Protein AF-A0A7J6L7T5-F1 (afdb_monomer)

Foldseek 3Di:
DKEKEKEWQQVLCVVCVPVVQVLLLVLQCVLQVHDSVPYHYHYHYDPFDAAPRHTDGAMEMEMEEADDAPDPSSLCSVQVSCCVRRVDHPSRYHYHYDHDDQQRDDDPPDGSVVVVVVVVVVVVVVVPDDPVVVVVVVVCVPPCVVVVVVVVVVCVVCVVVVVVVVVVVCVVVVVVVVLVVVPPPDDDRPPCDPVNVVLLVVLLVVLLVCVLVDCLLVLLVVLLCVVPVCLQVPDLVVVLVPDDDDCRVVVNLVSLLVNLLSLLLSLLLLLLLVVLLSLLSLLLSLQLVLVLVVLVVVVVVVVVPDPDDDDDDPDRDDSVRSVVVSVVQNVQLSCLSSDPVLSVLLSVLLSVLSVVQPDRLQDWAALVRQLVSSLSSSVSSLCSSCPPDDPDAQLPSRGPDDDPPDPCVVSSVSSSCVCSDVLVVVLSSVLSSQVSVVLSVQLCVVVVRPDRPGIDRNSVSSVVSNCCSVVASSDSDPPRPSSVSSSPPPSSVVVSVCSNPVDPPVCVVVVVPPPDDPCPPVVVVVVVVVVVVVVVVVVVD

Solvent-accessible surface area (backbone atoms only — not comparable to full-atom values): 30610 Å² total; per-residue (Å²): 81,41,36,36,41,38,39,28,55,40,61,72,45,70,74,39,49,66,61,45,36,51,51,52,41,52,43,51,20,61,50,66,74,42,68,57,94,51,48,47,63,45,79,40,86,38,96,73,38,71,56,98,86,40,85,47,70,24,39,39,36,40,37,39,18,45,66,78,69,83,41,68,62,43,51,52,41,52,49,50,48,38,33,74,79,59,67,42,54,67,92,37,47,46,79,47,62,43,71,41,59,44,65,82,42,69,61,96,92,42,39,54,53,66,63,63,65,68,58,60,66,59,54,58,66,68,72,66,66,57,72,68,60,57,59,52,57,71,71,53,71,82,68,52,76,77,55,56,72,64,50,58,57,52,53,68,70,40,53,73,57,59,57,53,53,54,49,54,52,40,50,57,49,41,54,52,40,52,67,55,61,71,52,85,68,85,76,78,78,87,68,78,44,72,66,54,56,54,48,51,54,52,52,61,58,46,53,60,51,49,60,63,70,48,59,55,53,57,48,45,54,51,50,58,41,70,78,36,43,60,51,64,73,44,50,49,53,50,52,64,72,67,62,71,70,91,64,34,69,61,55,50,52,50,53,47,42,50,47,45,33,52,44,52,15,56,48,41,32,53,52,53,50,50,52,50,51,56,53,50,49,46,50,49,50,22,47,50,49,36,52,50,52,51,57,58,49,50,54,53,54,52,67,70,72,55,96,68,80,94,78,86,77,98,77,80,81,50,74,65,54,56,48,52,50,49,53,50,51,55,48,47,29,44,52,36,45,56,26,73,66,40,45,49,54,46,36,50,27,18,42,51,22,29,69,75,61,60,74,60,41,78,41,69,32,30,47,66,48,50,34,53,48,51,45,50,30,45,53,45,16,52,46,62,67,61,45,93,83,56,98,67,58,63,27,70,52,46,46,60,87,78,66,93,86,54,88,56,55,64,62,52,50,53,47,34,56,49,54,62,28,71,67,42,51,53,51,51,51,53,51,48,51,56,49,38,54,53,49,36,50,55,44,23,60,76,66,72,43,90,46,73,86,50,66,45,44,49,56,69,47,44,68,47,51,56,46,42,43,63,74,41,66,61,42,88,50,95,82,20,62,59,63,51,53,57,72,68,35,63,70,57,53,52,51,33,50,51,52,40,61,69,70,62,78,73,52,62,74,60,68,79,50,84,84,57,78,83,55,73,62,57,52,54,51,48,54,56,51,55,54,56,51,53,55,61,56,62,75,76,112

Radius of gyration: 30.69 Å; Cα contacts (8 Å, |Δi|>4): 517; chains: 1; bounding box: 72×67×93 Å

pLDDT: mean 70.24, std 22.68, range [25.11, 96.38]

Sequence (541 aa):
MPFVALTTNVQSILADPNKAASVMTDTVAEALGKPKKYLTVQIVPATGFVVGGEVASGVSVEIYSIGGGLKGPVVEAVYGALQKEYGVQAEHAVVRFQNLDPSEYAMNGKTFGAYSSQLTGYWESVRGMPRRAWDWSRRNKRWIIGGVAAGAVAVYWLRPYYQQFRELQSIVSEANRIMEEGEEGKGGEPKVSKRQKEHHARVMAMANNLILAGDSIDRLSVWLRQAYEDDIDTSIPRKLKALKGPEMAREKQRLFAELQKLCFSRMVTALIVLHMLLLTQRVVLSAGTARQYRCGEWRKRKGQSEGSSAEESSTERTSSELNAELAAYLKDVSDHLTSPLVLCLVDNASRESCGQRLPSPTSRETASGIESTIQTVVETALQGLFVTGSETPRSAMVVPPLEEGASEHNLAAETMDLVDSPHFDALLRESMRRACEKLSKHLCEGLSLDDDTKTVALAKTIPHVNKAIESSVLVKSESNAYLIQFNELDCIREFSDMIYYRSEEADNSRVSSEEGEPAGLEAIMQALAEAAEEERSSAKA

Nearest PDB structures (foldseek):
  8ur2-assembly1_A  TM=8.414E-01  e=2.641E-05  Trichomonas vaginalis G3
  8ur4-assembly1_A  TM=8.335E-01  e=4.281E-05  Trichomonas vaginalis G3
  8ur2-assembly2_E  TM=8.081E-01  e=2.080E-04  Trichomonas vaginalis G3
  8ur2-assembly1_C  TM=8.059E-01  e=2.373E-04  Trichomonas vaginalis G3
  8ur2-assembly1_B  TM=8.032E-01  e=3.523E-04  Trichomonas vaginalis G3

Structure (mmCIF, N/CA/C/O backbone):
data_AF-A0A7J6L7T5-F1
#
_entry.id   AF-A0A7J6L7T5-F1
#
loop_
_atom_site.group_PDB
_atom_site.id
_atom_site.type_symbol
_atom_site.label_atom_id
_atom_site.label_alt_id
_atom_site.label_comp_id
_atom_site.label_asym_id
_atom_site.label_entity_id
_atom_site.label_seq_id
_atom_site.pdbx_PDB_ins_code
_atom_site.Cartn_x
_atom_site.Cartn_y
_atom_site.Cartn_z
_atom_site.occupancy
_atom_site.B_iso_or_equiv
_atom_site.auth_seq_id
_atom_site.auth_comp_id
_atom_site.auth_asym_id
_atom_site.auth_atom_id
_atom_site.pdbx_PDB_model_num
ATOM 1 N N . MET A 1 1 ? 5.013 -25.248 -10.328 1.00 72.81 1 MET A N 1
ATOM 2 C CA . MET A 1 1 ? 4.303 -26.529 -10.519 1.00 72.81 1 MET A CA 1
ATOM 3 C C . MET A 1 1 ? 3.428 -26.387 -11.741 1.00 72.81 1 MET A C 1
ATOM 5 O O . MET A 1 1 ? 2.647 -25.443 -11.722 1.00 72.81 1 MET A O 1
ATOM 9 N N . PRO A 1 2 ? 3.614 -27.193 -12.794 1.00 84.25 2 PRO A N 1
ATOM 10 C CA . PRO A 1 2 ? 2.880 -27.010 -14.040 1.00 84.25 2 PRO A CA 1
ATOM 11 C C . PRO A 1 2 ? 1.574 -27.813 -14.085 1.00 84.25 2 PRO A C 1
ATOM 13 O O . PRO A 1 2 ? 1.546 -28.992 -13.745 1.00 84.25 2 PRO A O 1
ATOM 16 N N . PHE A 1 3 ? 0.505 -27.190 -14.551 1.00 91.88 3 PHE A N 1
ATOM 17 C CA . PHE A 1 3 ? -0.679 -27.855 -15.066 1.00 91.88 3 PHE A CA 1
ATOM 18 C C . PHE A 1 3 ? -0.742 -27.644 -16.569 1.00 91.88 3 PHE A C 1
ATOM 20 O O . PHE A 1 3 ? -0.529 -26.536 -17.049 1.00 91.88 3 PHE A O 1
ATOM 27 N N . VAL A 1 4 ? -0.979 -28.720 -17.305 1.00 94.62 4 VAL A N 1
ATOM 28 C CA . VAL A 1 4 ? -1.010 -28.716 -18.764 1.00 94.62 4 VAL A CA 1
ATOM 29 C C . VAL A 1 4 ? -2.379 -29.204 -19.199 1.00 94.62 4 VAL A C 1
ATOM 31 O O . VAL A 1 4 ? -2.722 -30.356 -18.947 1.00 94.62 4 VAL A O 1
ATOM 34 N N . ALA A 1 5 ? -3.148 -28.350 -19.861 1.00 96.38 5 ALA A N 1
ATOM 35 C CA . ALA A 1 5 ? -4.374 -28.739 -20.537 1.00 96.38 5 ALA A CA 1
ATOM 36 C C . ALA A 1 5 ? -4.089 -28.885 -22.034 1.00 96.38 5 ALA A C 1
ATOM 38 O O . ALA A 1 5 ? -3.689 -27.929 -22.690 1.00 96.38 5 ALA A O 1
ATOM 39 N N . LEU A 1 6 ? -4.276 -30.086 -22.575 1.00 96.06 6 LEU A N 1
ATOM 40 C CA . LEU A 1 6 ? -4.127 -30.383 -23.995 1.00 96.06 6 LEU A CA 1
ATOM 41 C C . LEU A 1 6 ? -5.510 -30.640 -24.585 1.00 96.06 6 LEU A C 1
ATOM 43 O O . LEU A 1 6 ? -6.092 -31.700 -24.370 1.00 96.06 6 LEU A O 1
ATOM 47 N N . THR A 1 7 ? -6.024 -29.677 -25.341 1.00 96.31 7 THR A N 1
ATOM 48 C CA . THR A 1 7 ? -7.304 -29.766 -26.048 1.00 96.31 7 THR A CA 1
ATOM 49 C C . THR A 1 7 ? -7.072 -30.174 -27.500 1.00 96.31 7 THR A C 1
ATOM 51 O O . THR A 1 7 ? -6.319 -29.505 -28.203 1.00 96.31 7 THR A O 1
ATOM 54 N N . THR A 1 8 ? -7.681 -31.261 -27.984 1.00 95.88 8 THR A N 1
ATOM 55 C CA . THR A 1 8 ? -7.403 -31.766 -29.343 1.00 95.88 8 THR A CA 1
ATOM 56 C C . THR A 1 8 ? -8.528 -32.596 -29.964 1.00 95.88 8 THR A C 1
ATOM 58 O O . THR A 1 8 ? -9.292 -33.253 -29.260 1.00 95.88 8 THR A O 1
ATOM 61 N N . ASN A 1 9 ? -8.597 -32.611 -31.299 1.00 94.19 9 ASN A N 1
ATOM 62 C CA . ASN A 1 9 ? -9.383 -33.557 -32.104 1.00 94.19 9 ASN A CA 1
ATOM 63 C C . ASN A 1 9 ? -8.512 -34.614 -32.832 1.00 94.19 9 ASN A C 1
ATOM 65 O O . ASN A 1 9 ? -9.029 -35.401 -33.632 1.00 94.19 9 ASN A O 1
ATOM 69 N N . VAL A 1 10 ? -7.201 -34.653 -32.560 1.00 94.75 10 VAL A N 1
ATOM 70 C CA . VAL A 1 10 ? -6.235 -35.568 -33.186 1.00 94.75 10 VAL A CA 1
ATOM 71 C C . VAL A 1 10 ? -6.413 -36.986 -32.639 1.00 94.75 10 VAL A C 1
ATOM 73 O O . VAL A 1 10 ? -6.197 -37.257 -31.458 1.00 94.75 10 VAL A O 1
ATOM 76 N N . GLN A 1 11 ? -6.766 -37.925 -33.519 1.00 92.88 11 GLN A N 1
ATOM 77 C CA . GLN A 1 11 ? -7.136 -39.289 -33.120 1.00 92.88 11 GLN A CA 1
ATOM 78 C C . GLN A 1 11 ? -5.987 -40.087 -32.493 1.00 92.88 11 GLN A C 1
ATOM 80 O O . GLN A 1 11 ? -6.2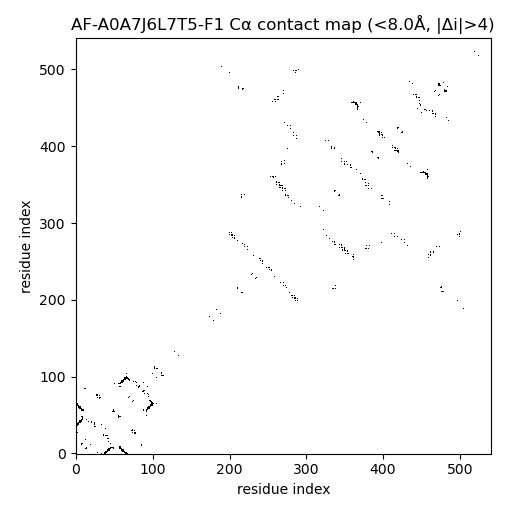35 -40.892 -31.604 1.00 92.88 11 GLN A O 1
ATOM 85 N N . SER A 1 12 ? -4.732 -39.853 -32.892 1.00 92.06 12 SER A N 1
ATOM 86 C CA . SER A 1 12 ? -3.571 -40.536 -32.297 1.00 92.06 12 SER A CA 1
ATOM 87 C C . SER A 1 12 ? -3.364 -40.180 -30.818 1.00 92.06 12 SER A C 1
ATOM 89 O O . SER A 1 12 ? -2.919 -41.028 -30.051 1.00 92.06 12 SER A O 1
ATOM 91 N N . ILE A 1 13 ? -3.739 -38.963 -30.405 1.00 93.00 13 ILE A N 1
ATOM 92 C CA . ILE A 1 13 ? -3.712 -38.518 -29.003 1.00 93.00 13 ILE A CA 1
ATOM 93 C C . ILE A 1 13 ? -4.925 -39.066 -28.242 1.00 93.00 13 ILE A C 1
ATOM 95 O O . ILE A 1 13 ? -4.795 -39.534 -27.113 1.00 93.00 13 ILE A O 1
ATOM 99 N N . LEU A 1 14 ? -6.109 -39.038 -28.863 1.00 93.31 14 LEU A N 1
ATOM 100 C CA . LEU A 1 14 ? -7.355 -39.497 -28.237 1.00 93.31 14 LEU A CA 1
ATOM 101 C C . LEU A 1 14 ? -7.449 -41.024 -28.108 1.00 93.31 14 LEU A C 1
ATOM 103 O O . LEU A 1 14 ? -8.168 -41.513 -27.238 1.00 93.31 14 LEU A O 1
ATOM 107 N N . ALA A 1 15 ? -6.722 -41.773 -28.940 1.00 93.81 15 ALA A N 1
ATOM 108 C CA . ALA A 1 15 ? -6.653 -43.230 -28.872 1.00 93.81 15 ALA A CA 1
ATOM 109 C C . ALA A 1 15 ? -5.902 -43.733 -27.627 1.00 93.81 15 ALA A C 1
ATOM 111 O O . ALA A 1 15 ? -6.253 -44.785 -27.096 1.00 93.81 15 ALA A O 1
ATOM 112 N N . ASP A 1 16 ? -4.903 -42.983 -27.145 1.00 93.75 16 ASP A N 1
ATOM 113 C CA . ASP A 1 16 ? -4.197 -43.276 -25.892 1.00 93.75 16 ASP A CA 1
ATOM 114 C C . ASP A 1 16 ? -3.881 -41.990 -25.098 1.00 93.75 16 ASP A C 1
ATOM 116 O O . ASP A 1 16 ? -2.745 -41.495 -25.088 1.00 93.75 16 ASP A O 1
ATOM 120 N N . PRO A 1 17 ? -4.885 -41.444 -24.383 1.00 91.44 17 PRO A N 1
ATOM 121 C CA . PRO A 1 17 ? -4.720 -40.219 -23.605 1.00 91.44 17 PRO A CA 1
ATOM 122 C C . PRO A 1 17 ? -3.702 -40.360 -22.466 1.00 91.44 17 PRO A C 1
ATOM 124 O O . PRO A 1 17 ? -3.110 -39.368 -22.045 1.00 91.44 17 PRO A O 1
ATOM 127 N N . ASN A 1 18 ? -3.469 -41.580 -21.967 1.00 92.75 18 ASN A N 1
ATOM 128 C CA . ASN A 1 18 ? -2.516 -41.828 -20.885 1.00 92.75 18 ASN A CA 1
ATOM 129 C C . ASN A 1 18 ? -1.075 -41.739 -21.390 1.00 92.75 18 ASN A C 1
ATOM 131 O O . ASN A 1 18 ? -0.233 -41.120 -20.732 1.00 92.75 18 ASN A O 1
ATOM 135 N N . LYS A 1 19 ? -0.794 -42.290 -22.579 1.00 93.19 19 LYS A N 1
ATOM 136 C CA . LYS A 1 19 ? 0.495 -42.082 -23.248 1.00 93.19 19 LYS A CA 1
ATOM 137 C C . LYS A 1 19 ? 0.719 -40.595 -23.529 1.00 93.19 19 LYS A C 1
ATOM 139 O O . LYS A 1 19 ? 1.794 -40.083 -23.220 1.00 93.19 19 LYS A O 1
ATOM 144 N N . ALA A 1 20 ? -0.296 -39.886 -24.023 1.00 91.31 20 ALA A N 1
ATOM 145 C CA . ALA A 1 20 ? -0.223 -38.442 -24.259 1.00 91.31 20 ALA A CA 1
ATOM 146 C C . ALA A 1 20 ? 0.065 -37.637 -22.991 1.00 91.31 20 ALA A C 1
ATOM 148 O O . ALA A 1 20 ? 0.968 -36.798 -22.989 1.00 91.31 20 ALA A O 1
ATOM 149 N N . ALA A 1 21 ? -0.627 -37.940 -21.893 1.00 92.69 21 ALA A N 1
ATOM 150 C CA . ALA A 1 21 ? -0.373 -37.313 -20.604 1.00 92.69 21 ALA A CA 1
ATOM 151 C C . ALA A 1 21 ? 1.054 -37.592 -20.100 1.00 92.69 21 ALA A C 1
ATOM 153 O O . ALA A 1 21 ? 1.718 -36.678 -19.609 1.00 92.69 21 ALA A O 1
ATOM 154 N N . SER A 1 22 ? 1.559 -38.821 -20.266 1.00 94.62 22 SER A N 1
ATOM 155 C CA . SER A 1 22 ? 2.923 -39.195 -19.868 1.00 94.62 22 SER A CA 1
ATOM 156 C C . SER A 1 22 ? 3.989 -38.477 -20.696 1.00 94.62 22 SER A C 1
ATOM 158 O O . SER A 1 22 ? 4.950 -37.963 -20.130 1.00 94.62 22 SER A O 1
ATOM 160 N N . VAL A 1 23 ? 3.815 -38.408 -22.019 1.00 93.44 23 VAL A N 1
ATOM 161 C CA . VAL A 1 23 ? 4.731 -37.685 -22.914 1.00 93.44 23 VAL A CA 1
ATOM 162 C C . VAL A 1 23 ? 4.762 -36.206 -22.543 1.00 93.44 23 VAL A C 1
ATOM 164 O O . VAL A 1 23 ? 5.835 -35.663 -22.313 1.00 93.44 23 VAL A O 1
ATOM 167 N N . MET A 1 24 ? 3.600 -35.566 -22.384 1.00 93.44 24 MET A N 1
ATOM 168 C CA . MET A 1 24 ? 3.535 -34.149 -22.008 1.00 93.44 24 MET A CA 1
ATOM 169 C C . MET A 1 24 ? 4.103 -33.883 -20.613 1.00 93.44 24 MET A C 1
ATOM 171 O O . MET A 1 24 ? 4.742 -32.856 -20.399 1.00 93.44 24 MET A O 1
ATOM 175 N N . THR A 1 25 ? 3.924 -34.815 -19.673 1.00 94.00 25 THR A N 1
ATOM 176 C CA . THR A 1 25 ? 4.553 -34.728 -18.349 1.00 94.00 25 THR A CA 1
ATOM 177 C C . THR A 1 25 ? 6.067 -34.706 -18.469 1.00 94.00 25 THR A C 1
ATOM 179 O O . THR A 1 25 ? 6.709 -33.861 -17.854 1.00 94.00 25 THR A O 1
ATOM 182 N N . ASP A 1 26 ? 6.638 -35.601 -19.269 1.00 92.75 26 ASP A N 1
ATOM 183 C CA . ASP A 1 26 ? 8.083 -35.710 -19.434 1.00 92.75 26 ASP A CA 1
ATOM 184 C C . ASP A 1 26 ? 8.654 -34.486 -20.148 1.00 92.75 26 ASP A C 1
ATOM 186 O O . ASP A 1 26 ? 9.559 -33.837 -19.622 1.00 92.75 26 ASP A O 1
ATOM 190 N N . THR A 1 27 ? 8.049 -34.117 -21.276 1.00 91.88 27 THR A N 1
ATOM 191 C CA . THR A 1 27 ? 8.443 -32.971 -22.096 1.00 91.88 27 THR A CA 1
ATOM 192 C C . THR A 1 27 ? 8.392 -31.661 -21.312 1.00 91.88 27 THR A C 1
ATOM 194 O O . THR A 1 27 ? 9.358 -30.902 -21.307 1.00 91.88 27 THR A O 1
ATOM 197 N N . VAL A 1 28 ? 7.287 -31.383 -20.612 1.00 90.25 28 VAL A N 1
ATOM 198 C CA . VAL A 1 28 ? 7.115 -30.109 -19.896 1.00 90.25 28 VAL A CA 1
ATOM 199 C C . VAL A 1 28 ? 7.916 -30.085 -18.590 1.00 90.25 28 VAL A C 1
ATOM 201 O O . VAL A 1 28 ? 8.401 -29.025 -18.195 1.00 90.25 28 VAL A O 1
ATOM 204 N N . ALA A 1 29 ? 8.101 -31.228 -17.919 1.00 88.06 29 ALA A N 1
ATOM 205 C CA . ALA A 1 29 ? 8.949 -31.316 -16.729 1.00 88.06 29 ALA A CA 1
ATOM 206 C C . ALA A 1 29 ? 10.414 -31.023 -17.060 1.00 88.06 29 ALA A C 1
ATOM 208 O O . ALA A 1 29 ? 11.049 -30.240 -16.353 1.00 88.06 29 ALA A O 1
ATOM 209 N N . GLU A 1 30 ? 10.927 -31.626 -18.133 1.00 87.81 30 GLU A N 1
ATOM 210 C CA . GLU A 1 30 ? 12.292 -31.410 -18.608 1.00 87.81 30 GLU A CA 1
ATOM 211 C C . GLU A 1 30 ? 12.488 -29.962 -19.066 1.00 87.81 30 GLU A C 1
ATOM 213 O O . GLU A 1 30 ? 13.377 -29.278 -18.562 1.00 87.81 30 GLU A O 1
ATOM 218 N N . ALA A 1 31 ? 11.588 -29.448 -19.910 1.00 85.81 31 ALA A N 1
ATOM 219 C CA . ALA A 1 31 ? 11.703 -28.095 -20.447 1.00 85.81 31 ALA A CA 1
ATOM 220 C C . ALA A 1 31 ? 11.566 -26.986 -19.387 1.00 85.81 31 ALA A C 1
ATOM 222 O O . ALA A 1 31 ? 12.151 -25.914 -19.532 1.00 85.81 31 ALA A O 1
ATOM 223 N N . LEU A 1 32 ? 10.801 -27.217 -18.312 1.00 82.56 32 LEU A N 1
ATOM 224 C CA . LEU A 1 32 ? 10.667 -26.266 -17.200 1.00 82.56 32 LEU A CA 1
ATOM 225 C C . LEU A 1 32 ? 11.650 -26.518 -16.049 1.00 82.56 32 LEU A C 1
ATOM 227 O O . LEU A 1 32 ? 11.615 -25.764 -15.073 1.00 82.56 32 LEU A O 1
ATOM 231 N N . GLY A 1 33 ? 12.466 -27.575 -16.114 1.00 81.62 33 GLY A N 1
ATOM 232 C CA . GLY A 1 33 ? 13.365 -27.979 -15.030 1.00 81.62 33 GLY A CA 1
ATOM 233 C C . GLY A 1 33 ? 12.633 -28.341 -13.732 1.00 81.62 33 GLY A C 1
ATOM 234 O O . GLY A 1 33 ? 13.120 -28.048 -12.640 1.00 81.62 33 GLY A O 1
ATOM 235 N N . LYS A 1 34 ? 11.426 -28.920 -13.819 1.00 80.06 34 LYS A N 1
ATOM 236 C CA . LYS A 1 34 ? 10.556 -29.183 -12.657 1.00 80.06 34 LYS A CA 1
ATOM 237 C C . LYS A 1 34 ? 10.356 -30.674 -12.403 1.00 80.06 34 LYS A C 1
ATOM 239 O O . LYS A 1 34 ? 10.189 -31.439 -13.346 1.00 80.06 34 LYS A O 1
ATOM 244 N N . PRO A 1 35 ? 10.277 -31.118 -11.132 1.00 78.25 35 PRO A N 1
ATOM 245 C CA . PRO A 1 35 ? 10.015 -32.521 -10.832 1.00 78.25 35 PRO A CA 1
ATOM 246 C C . PRO A 1 35 ? 8.659 -32.986 -11.382 1.00 78.25 35 PRO A C 1
ATOM 248 O O . PRO A 1 35 ? 7.629 -32.383 -11.074 1.00 78.25 35 PRO A O 1
ATOM 251 N N . LYS A 1 36 ? 8.648 -34.124 -12.092 1.00 83.94 36 LYS A N 1
ATOM 252 C CA . LYS A 1 36 ? 7.443 -34.738 -12.695 1.00 83.94 36 LYS A CA 1
ATOM 253 C C . LYS A 1 36 ? 6.274 -34.904 -11.712 1.00 83.94 36 LYS A C 1
ATOM 255 O O . LYS A 1 36 ? 5.124 -34.727 -12.080 1.00 83.94 36 LYS A O 1
ATOM 260 N N . LYS A 1 37 ? 6.561 -35.169 -10.429 1.00 80.75 37 LYS A N 1
ATOM 261 C CA . LYS A 1 37 ? 5.551 -35.353 -9.362 1.00 80.75 37 LYS A CA 1
ATOM 262 C C . LYS A 1 37 ? 4.658 -34.133 -9.084 1.00 80.75 37 LYS A C 1
ATOM 264 O O . LYS A 1 37 ? 3.675 -34.264 -8.364 1.00 80.75 37 LYS A O 1
ATOM 269 N N . TYR A 1 38 ? 5.036 -32.954 -9.574 1.00 78.12 38 TYR A N 1
ATOM 270 C CA . TYR A 1 38 ? 4.295 -31.701 -9.398 1.00 78.12 38 TYR A CA 1
ATOM 271 C C . TYR A 1 38 ? 3.615 -31.230 -10.683 1.00 78.12 38 TYR A C 1
ATOM 273 O O . TYR A 1 38 ? 3.213 -30.067 -10.770 1.00 78.12 38 TYR A O 1
ATOM 281 N N . LEU A 1 39 ? 3.563 -32.104 -11.686 1.00 87.19 39 LEU A N 1
ATOM 282 C CA . LEU A 1 39 ? 3.012 -31.817 -12.990 1.00 87.19 39 LEU A CA 1
ATOM 283 C C . LEU A 1 39 ? 1.702 -32.577 -13.154 1.00 87.19 39 LEU A C 1
ATOM 285 O O . LEU A 1 39 ? 1.646 -33.786 -12.936 1.00 87.19 39 LEU A O 1
ATOM 289 N N . THR A 1 40 ? 0.654 -31.853 -13.521 1.00 90.00 40 THR A N 1
ATOM 290 C CA . THR A 1 40 ? -0.660 -32.431 -13.796 1.00 90.00 40 THR A CA 1
ATOM 291 C C . THR A 1 40 ? -0.979 -32.194 -15.259 1.00 90.00 40 THR A C 1
ATOM 293 O O . THR A 1 40 ? -0.902 -31.059 -15.720 1.00 90.00 40 THR A O 1
ATOM 296 N N . VAL A 1 41 ? -1.353 -33.243 -15.989 1.00 94.44 41 VAL A N 1
ATOM 297 C CA . VAL A 1 41 ? -1.757 -33.129 -17.393 1.00 94.44 41 VAL A CA 1
ATOM 298 C C . VAL A 1 41 ? -3.210 -33.553 -17.539 1.00 94.44 41 VAL A C 1
ATOM 300 O O . VAL A 1 41 ? -3.609 -34.609 -17.050 1.00 94.44 41 VAL A O 1
ATOM 303 N N . GLN A 1 42 ? -3.992 -32.732 -18.227 1.00 95.69 42 GLN A N 1
ATOM 304 C CA . GLN A 1 42 ? -5.362 -33.014 -18.620 1.00 95.69 42 GLN A CA 1
ATOM 305 C C . GLN A 1 42 ? -5.436 -33.077 -20.147 1.00 95.69 42 GLN A C 1
ATOM 307 O O . GLN A 1 42 ? -5.046 -32.130 -20.821 1.00 95.69 42 GLN A O 1
ATOM 312 N N . ILE A 1 43 ? -5.963 -34.175 -20.691 1.00 95.12 43 ILE A N 1
ATOM 313 C CA . ILE A 1 43 ? -6.271 -34.301 -22.122 1.00 95.12 43 ILE A CA 1
ATOM 314 C C . ILE A 1 43 ? -7.773 -34.064 -22.309 1.00 95.12 43 ILE A C 1
ATOM 316 O O . ILE A 1 43 ? -8.589 -34.741 -21.682 1.00 95.12 43 ILE A O 1
ATOM 320 N N . VAL A 1 44 ? -8.139 -33.100 -23.151 1.00 94.94 44 VAL A N 1
ATOM 321 C CA . VAL A 1 44 ? -9.518 -32.670 -23.406 1.00 94.94 44 VAL A CA 1
ATOM 322 C C . VAL A 1 44 ? -9.869 -32.935 -24.879 1.00 94.94 44 VAL A C 1
ATOM 324 O O . VAL A 1 44 ? -9.227 -32.379 -25.771 1.00 94.94 44 VAL A O 1
ATOM 327 N N . PRO A 1 45 ? -10.875 -33.773 -25.184 1.00 93.81 45 PRO A N 1
ATOM 328 C CA . PRO A 1 45 ? -11.315 -33.982 -26.558 1.00 93.81 45 PRO A CA 1
ATOM 329 C C . PRO A 1 45 ? -12.088 -32.765 -27.082 1.00 93.81 45 PRO A C 1
ATOM 331 O O . PRO A 1 45 ? -12.990 -32.257 -26.417 1.00 93.81 45 PRO A O 1
ATOM 334 N N . ALA A 1 46 ? -11.775 -32.331 -28.300 1.00 90.44 46 ALA A N 1
ATOM 335 C CA . ALA A 1 46 ? -12.492 -31.284 -29.022 1.00 90.44 46 ALA A CA 1
ATOM 336 C C . ALA A 1 46 ? -13.331 -31.886 -30.156 1.00 90.44 46 ALA A C 1
ATOM 338 O O . ALA A 1 46 ? -12.860 -32.738 -30.909 1.00 90.44 46 ALA A O 1
ATOM 339 N N . THR A 1 47 ? -14.572 -31.419 -30.314 1.00 82.69 47 THR A N 1
ATOM 340 C CA . THR A 1 47 ? -15.476 -31.862 -31.393 1.00 82.69 47 THR A CA 1
ATOM 341 C C . THR A 1 47 ? -15.106 -31.283 -32.758 1.00 82.69 47 THR A C 1
ATOM 343 O O . THR A 1 47 ? -15.476 -31.844 -33.783 1.00 82.69 47 THR A O 1
ATOM 346 N N . GLY A 1 48 ? -14.377 -30.168 -32.782 1.00 80.44 48 GLY A N 1
ATOM 347 C CA . GLY A 1 48 ? -13.875 -29.532 -33.992 1.00 80.44 48 GLY A CA 1
ATOM 348 C C . GLY A 1 48 ? -12.751 -28.562 -33.655 1.00 80.44 48 GLY A C 1
ATOM 349 O O . GLY A 1 48 ? -12.752 -27.956 -32.584 1.00 80.44 48 GLY A O 1
ATOM 350 N N . PHE A 1 49 ? -11.790 -28.440 -34.564 1.00 85.12 49 PHE A N 1
ATOM 351 C CA . PHE A 1 49 ? -10.677 -27.505 -34.469 1.00 85.12 49 PHE A CA 1
ATOM 352 C C . PHE A 1 49 ? -10.570 -26.798 -35.820 1.00 85.12 49 PHE A C 1
ATOM 354 O O . PHE A 1 49 ? -10.603 -27.459 -36.857 1.00 85.12 49 PHE A O 1
ATOM 361 N N . VAL A 1 50 ? -10.529 -25.467 -35.818 1.00 82.69 50 VAL A N 1
ATOM 362 C CA . VAL A 1 50 ? -10.536 -24.657 -37.043 1.00 82.69 50 VAL A CA 1
ATOM 363 C C . VAL A 1 50 ? -9.337 -23.723 -37.011 1.00 82.69 50 VAL A C 1
ATOM 365 O O . VAL A 1 50 ? -9.183 -22.962 -36.057 1.00 82.69 50 VAL A O 1
ATOM 368 N N . VAL A 1 51 ? -8.506 -23.773 -38.050 1.00 79.12 51 VAL A N 1
ATOM 369 C CA . VAL A 1 51 ? -7.335 -22.901 -38.221 1.00 79.12 51 VAL A CA 1
ATOM 370 C C . VAL A 1 51 ? -7.491 -22.181 -39.553 1.00 79.12 51 VAL A C 1
ATOM 372 O O . VAL A 1 51 ? -7.781 -22.808 -40.565 1.00 79.12 51 VAL A O 1
ATOM 375 N N . GLY A 1 52 ? -7.400 -20.849 -39.553 1.00 77.94 52 GLY A N 1
ATOM 376 C CA . GLY A 1 52 ? -7.546 -20.056 -40.783 1.00 77.94 52 GLY A CA 1
ATOM 377 C C . GLY A 1 52 ? -8.917 -20.159 -41.473 1.00 77.94 52 GLY A C 1
ATOM 378 O O . GLY A 1 52 ? -9.036 -19.787 -42.632 1.00 77.94 52 GLY A O 1
ATOM 379 N N . GLY A 1 53 ? -9.951 -20.651 -40.780 1.00 82.38 53 GLY A N 1
ATOM 380 C CA . GLY A 1 53 ? -11.289 -20.872 -41.346 1.00 82.38 53 GLY A CA 1
ATOM 381 C C . GLY A 1 53 ? -11.532 -22.283 -41.896 1.00 82.38 53 GLY A C 1
ATOM 382 O O . GLY A 1 53 ? -12.665 -22.591 -42.261 1.00 82.38 53 GLY A O 1
ATOM 383 N N . GLU A 1 54 ? -10.524 -23.158 -41.887 1.00 81.94 54 GLU A N 1
ATOM 384 C CA . GLU A 1 54 ? -10.639 -24.548 -42.336 1.00 81.94 54 GLU A CA 1
ATOM 385 C C . GLU A 1 54 ? -10.622 -25.533 -41.163 1.00 81.94 54 GLU A C 1
ATOM 387 O O . GLU A 1 54 ? -9.936 -25.330 -40.159 1.00 81.94 54 GLU A O 1
ATOM 392 N N . VAL A 1 55 ? -11.396 -26.616 -41.279 1.00 85.44 55 VAL A N 1
ATOM 393 C CA . VAL A 1 55 ? -11.417 -27.686 -40.273 1.00 85.44 55 VAL A CA 1
ATOM 394 C C . VAL A 1 55 ? -10.095 -28.447 -40.340 1.00 85.44 55 VAL A C 1
ATOM 396 O O . VAL A 1 55 ? -9.803 -29.102 -41.337 1.00 85.44 55 VAL A O 1
ATOM 399 N N . ALA A 1 56 ? -9.326 -28.392 -39.257 1.00 82.94 56 ALA A N 1
ATOM 400 C CA . ALA A 1 56 ? -8.004 -28.993 -39.149 1.00 82.94 56 ALA A CA 1
ATOM 401 C C . ALA A 1 56 ? -7.958 -30.053 -38.040 1.00 82.94 56 ALA A C 1
ATOM 403 O O . ALA A 1 56 ? -8.793 -30.090 -37.132 1.00 82.94 56 ALA A O 1
ATOM 404 N N . SER A 1 57 ? -6.951 -30.925 -38.102 1.00 87.56 57 SER A N 1
ATOM 405 C CA . SER A 1 57 ? -6.584 -31.800 -36.983 1.00 87.56 57 SER A CA 1
ATO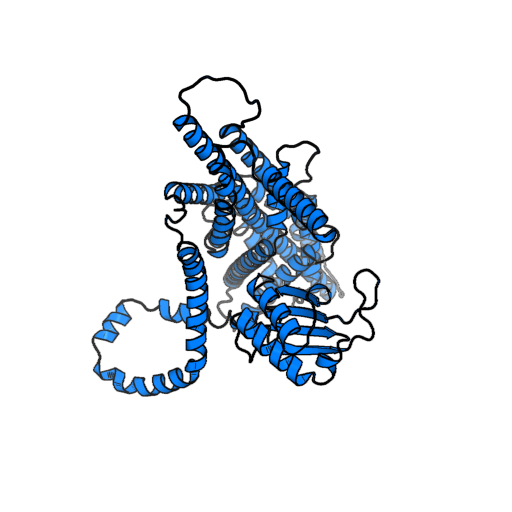M 406 C C . SER A 1 57 ? -5.564 -31.068 -36.123 1.00 87.56 57 SER A C 1
ATOM 408 O O . SER A 1 57 ? -4.391 -31.028 -36.486 1.00 87.56 57 SER A O 1
ATOM 410 N N . GLY A 1 58 ? -6.017 -30.460 -35.027 1.00 91.19 58 GLY A N 1
ATOM 411 C CA . GLY A 1 58 ? -5.215 -29.523 -34.253 1.00 91.19 58 GLY A CA 1
ATOM 412 C C . GLY A 1 58 ? -5.149 -29.795 -32.756 1.00 91.19 58 GLY A C 1
ATOM 413 O O . GLY A 1 58 ? -5.880 -30.619 -32.192 1.00 91.19 58 GLY A O 1
ATOM 414 N N . VAL A 1 59 ? -4.210 -29.108 -32.114 1.00 93.94 59 VAL A N 1
ATOM 415 C CA . VAL A 1 59 ? -3.912 -29.226 -30.686 1.00 93.94 59 VAL A CA 1
ATOM 416 C C . VAL A 1 59 ? -3.773 -27.833 -30.084 1.00 93.94 59 VAL A C 1
ATOM 418 O O . VAL A 1 59 ? -3.024 -27.003 -30.583 1.00 93.94 59 VAL A O 1
ATOM 421 N N . SER A 1 60 ? -4.441 -27.580 -28.967 1.00 94.31 60 SER A N 1
ATOM 422 C CA . SER A 1 60 ? -4.180 -26.422 -28.117 1.00 94.31 60 SER A CA 1
ATOM 423 C C . SER A 1 60 ? -3.597 -26.906 -26.795 1.00 94.31 60 SER A C 1
ATOM 425 O O . SER A 1 60 ? -4.210 -27.726 -26.115 1.00 94.31 60 SER A O 1
ATOM 427 N N . VAL A 1 61 ? -2.399 -26.440 -26.454 1.00 95.25 61 VAL A N 1
ATOM 428 C CA . VAL A 1 61 ? -1.713 -26.755 -25.199 1.00 95.25 61 VAL A CA 1
ATOM 429 C C . VAL A 1 61 ? -1.678 -25.501 -24.340 1.00 95.25 61 VAL A C 1
ATOM 431 O O . VAL A 1 61 ? -1.033 -24.520 -24.696 1.00 95.25 61 VAL A O 1
ATOM 434 N N . GLU A 1 62 ? -2.326 -25.536 -23.186 1.00 95.25 62 GLU A N 1
ATOM 435 C CA . GLU A 1 62 ? -2.280 -24.467 -22.194 1.00 95.25 62 GLU A CA 1
ATOM 436 C C . GLU A 1 62 ? -1.466 -24.924 -20.987 1.00 95.25 62 GLU A C 1
ATOM 438 O O . GLU A 1 62 ? -1.802 -25.902 -20.321 1.00 95.25 62 GLU A O 1
ATOM 443 N N . ILE A 1 63 ? -0.374 -24.218 -20.709 1.00 93.31 63 ILE A N 1
ATOM 444 C CA . ILE A 1 63 ? 0.546 -24.515 -19.616 1.00 93.31 63 ILE A CA 1
ATOM 445 C C . ILE A 1 63 ? 0.399 -23.438 -18.549 1.00 93.31 63 ILE A C 1
ATOM 447 O O . ILE A 1 63 ? 0.756 -22.283 -18.752 1.00 93.31 63 ILE A O 1
ATOM 451 N N . TYR A 1 64 ? -0.067 -23.834 -17.380 1.00 91.00 64 TYR A N 1
ATOM 452 C CA . TYR A 1 64 ? -0.219 -22.998 -16.203 1.00 91.00 64 TYR A CA 1
ATOM 453 C C . TYR A 1 64 ? 0.868 -23.359 -15.214 1.00 91.00 64 TYR A C 1
ATOM 455 O O . TYR A 1 64 ? 0.955 -24.507 -14.790 1.00 91.00 64 TYR A O 1
ATOM 463 N N . SER A 1 65 ? 1.737 -22.433 -14.832 1.00 85.44 65 SER A N 1
ATOM 464 C CA . SER A 1 65 ? 2.843 -22.796 -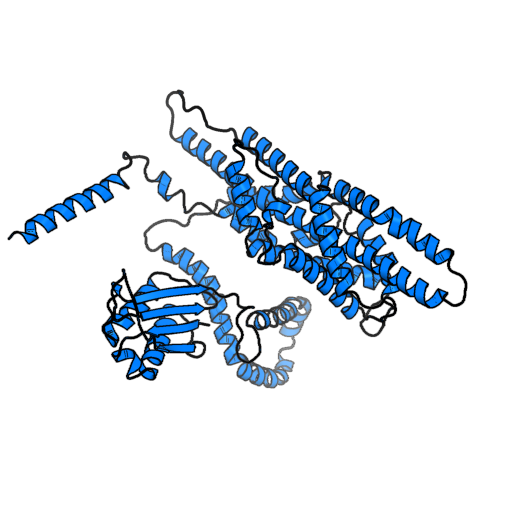13.952 1.00 85.44 65 SER A CA 1
ATOM 465 C C . SER A 1 65 ? 3.324 -21.632 -13.111 1.00 85.44 65 SER A C 1
ATOM 467 O O . SER A 1 65 ? 3.574 -20.554 -13.626 1.00 85.44 65 SER A O 1
ATOM 469 N N . ILE A 1 66 ? 3.579 -21.896 -11.827 1.00 77.88 66 ILE A N 1
ATOM 470 C CA . ILE A 1 66 ? 4.346 -20.985 -10.967 1.00 77.88 66 ILE A CA 1
ATOM 471 C C . ILE A 1 66 ? 5.797 -20.939 -11.449 1.00 77.88 66 ILE A C 1
ATOM 473 O O . ILE A 1 66 ? 6.513 -21.942 -11.308 1.00 77.88 66 ILE A O 1
ATOM 477 N N . GLY A 1 67 ? 6.219 -19.803 -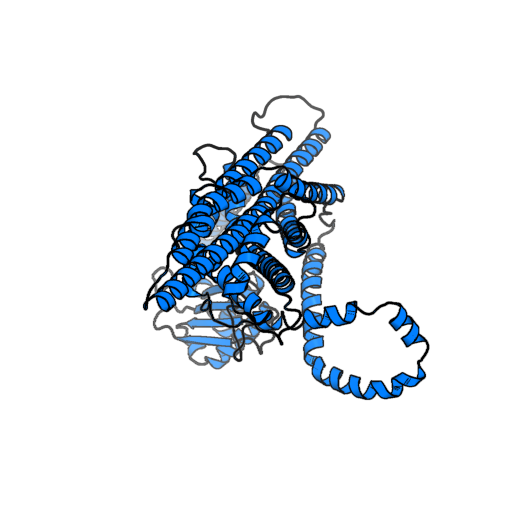12.000 1.00 68.94 67 GLY A N 1
ATOM 478 C CA . GLY A 1 67 ? 7.546 -19.571 -12.566 1.00 68.94 67 GLY A CA 1
ATOM 479 C C . GLY A 1 67 ? 7.766 -20.278 -13.909 1.00 68.94 67 GLY A C 1
ATOM 480 O O . GLY A 1 67 ? 7.179 -21.330 -14.190 1.00 68.94 67 GLY A O 1
ATOM 481 N N . GLY A 1 68 ? 8.670 -19.735 -14.721 1.00 74.00 68 GLY A N 1
ATOM 482 C CA . GLY A 1 68 ? 8.880 -20.136 -16.116 1.00 74.00 68 GLY A CA 1
ATOM 483 C C . GLY A 1 68 ? 8.198 -19.169 -17.085 1.00 74.00 68 GLY A C 1
ATOM 484 O O . GLY A 1 68 ? 7.721 -18.110 -16.686 1.00 74.00 68 GLY A O 1
ATOM 485 N N . GLY A 1 69 ? 8.172 -19.516 -18.364 1.00 76.19 69 GLY A N 1
ATOM 486 C CA . GLY A 1 69 ? 7.559 -18.693 -19.400 1.00 76.19 69 GLY A CA 1
ATOM 487 C C . GLY A 1 69 ? 7.519 -19.430 -20.729 1.00 76.19 69 GLY A C 1
ATOM 488 O O . GLY A 1 69 ? 8.182 -20.457 -20.889 1.00 76.19 69 GLY A O 1
ATOM 489 N N . LEU A 1 70 ? 6.780 -18.875 -21.689 1.00 74.31 70 LEU A N 1
ATOM 490 C CA . LEU A 1 70 ? 6.813 -19.315 -23.082 1.00 74.31 70 LEU A CA 1
ATOM 491 C C . LEU A 1 70 ? 8.150 -18.877 -23.720 1.00 74.31 70 LEU A C 1
ATOM 493 O O . LEU A 1 70 ? 8.209 -17.907 -24.466 1.00 74.31 70 LEU A O 1
ATOM 497 N N . LYS A 1 71 ? 9.255 -19.529 -23.343 1.00 73.38 71 LYS A N 1
ATOM 498 C CA . LYS A 1 71 ? 10.589 -19.326 -23.933 1.00 73.38 71 LYS A CA 1
ATOM 499 C C . LYS A 1 71 ? 10.891 -20.452 -24.926 1.00 73.38 71 LYS A C 1
ATOM 501 O O . LYS A 1 71 ? 10.316 -21.535 -24.796 1.00 73.38 71 LYS A O 1
ATOM 506 N N . GLY A 1 72 ? 11.821 -20.206 -25.856 1.00 70.56 72 GLY A N 1
ATOM 507 C CA . GLY A 1 72 ? 12.238 -21.139 -26.919 1.00 70.56 72 GLY A CA 1
ATOM 508 C C . GLY A 1 72 ? 12.276 -22.618 -26.504 1.00 70.56 72 GLY A C 1
ATOM 509 O O . GLY A 1 72 ? 11.552 -23.404 -27.106 1.00 70.56 72 GLY A O 1
ATOM 510 N N . PRO A 1 73 ? 12.943 -23.000 -25.395 1.00 78.25 73 PRO A N 1
ATOM 511 C CA . PRO A 1 73 ? 13.055 -24.405 -24.990 1.00 78.25 73 PRO A CA 1
ATOM 512 C C . PRO A 1 73 ? 11.724 -25.109 -24.680 1.00 78.25 73 PRO A C 1
ATOM 514 O O . PRO A 1 73 ? 11.567 -26.288 -24.977 1.00 78.25 73 PRO A O 1
ATOM 517 N N . VAL A 1 74 ? 10.744 -24.411 -24.092 1.00 82.88 74 VAL A N 1
ATOM 518 C CA . VAL A 1 74 ? 9.428 -24.997 -23.754 1.00 82.88 74 VAL A CA 1
ATOM 519 C C . VAL A 1 74 ? 8.575 -25.151 -25.003 1.00 82.88 74 VAL A C 1
ATOM 521 O O . VAL A 1 74 ? 7.888 -26.155 -25.171 1.00 82.88 74 VAL A O 1
ATOM 524 N N . VAL A 1 75 ? 8.639 -24.160 -25.887 1.00 85.56 75 VAL A N 1
ATOM 525 C CA . VAL A 1 75 ? 7.922 -24.154 -27.160 1.00 85.56 75 VAL A CA 1
ATOM 526 C C . VAL A 1 75 ? 8.467 -25.257 -28.066 1.00 85.56 75 VAL A C 1
ATOM 528 O O . VAL A 1 75 ? 7.712 -26.131 -28.485 1.00 85.56 75 VAL A O 1
ATOM 531 N N . GLU A 1 76 ? 9.779 -25.278 -28.291 1.00 89.31 76 GLU A N 1
ATOM 532 C CA . GLU A 1 76 ? 10.465 -26.280 -29.111 1.00 89.31 76 GLU A CA 1
ATOM 533 C C . GLU A 1 76 ? 10.240 -27.700 -28.591 1.00 89.31 76 GLU A C 1
ATOM 535 O O . GLU A 1 76 ? 9.929 -28.597 -29.375 1.00 89.31 76 GLU A O 1
ATOM 540 N N . ALA A 1 77 ? 10.319 -27.910 -27.272 1.00 90.12 77 ALA A N 1
ATOM 541 C CA . ALA A 1 77 ? 10.087 -29.222 -26.680 1.00 90.12 77 ALA A CA 1
ATOM 542 C C . ALA A 1 77 ? 8.648 -29.711 -26.905 1.00 90.12 77 ALA A C 1
ATOM 544 O O . ALA A 1 77 ? 8.443 -30.868 -27.277 1.00 90.12 77 ALA A O 1
ATOM 545 N N . VAL A 1 78 ? 7.646 -28.843 -26.718 1.00 92.50 78 VAL A N 1
ATOM 546 C CA . VAL A 1 78 ? 6.231 -29.210 -26.884 1.00 92.50 78 VAL A CA 1
ATOM 547 C C . VAL A 1 78 ? 5.890 -29.461 -28.353 1.00 92.50 78 VAL A C 1
ATOM 549 O O . VAL A 1 78 ? 5.313 -30.505 -28.660 1.00 92.50 78 VAL A O 1
ATOM 552 N N . TYR A 1 79 ? 6.283 -28.574 -29.272 1.00 93.56 79 TYR A N 1
ATOM 553 C CA . TYR A 1 79 ? 6.057 -28.792 -30.707 1.00 93.56 79 TYR A CA 1
ATOM 554 C C . TYR A 1 79 ? 6.829 -30.015 -31.223 1.00 93.56 79 TYR A C 1
ATOM 556 O O . TYR A 1 79 ? 6.264 -30.829 -31.953 1.00 93.56 79 TYR A O 1
ATOM 564 N N . GLY A 1 80 ? 8.074 -30.209 -30.779 1.00 93.19 80 GLY A N 1
ATOM 565 C CA . GLY A 1 80 ? 8.878 -31.381 -31.124 1.00 93.19 80 GLY A CA 1
ATOM 566 C C . GLY A 1 80 ? 8.252 -32.691 -30.640 1.00 93.19 80 GLY A C 1
ATOM 567 O O . GLY A 1 80 ? 8.208 -33.666 -31.391 1.00 93.19 80 GLY A O 1
ATOM 568 N N . ALA A 1 81 ? 7.701 -32.720 -29.423 1.00 93.25 81 ALA A N 1
ATOM 569 C CA . ALA A 1 81 ? 6.990 -33.886 -28.900 1.00 93.25 81 ALA A CA 1
ATOM 570 C C . ALA A 1 81 ? 5.689 -34.167 -29.671 1.00 93.25 81 ALA A C 1
ATOM 572 O O . ALA A 1 81 ? 5.408 -35.320 -30.000 1.00 93.25 81 ALA A O 1
ATOM 573 N N . LEU A 1 82 ? 4.918 -33.126 -30.003 1.00 93.94 82 LEU A N 1
ATOM 574 C CA . LEU A 1 82 ? 3.684 -33.244 -30.786 1.00 93.94 82 LEU A CA 1
ATOM 575 C C . LEU A 1 82 ? 3.941 -33.776 -32.202 1.00 93.94 82 LEU A C 1
ATOM 577 O O . LEU A 1 82 ? 3.220 -34.662 -32.669 1.00 93.94 82 LEU A O 1
ATOM 581 N N . GLN A 1 83 ? 4.994 -33.295 -32.861 1.00 93.62 83 GLN A N 1
ATOM 582 C CA . GLN A 1 83 ? 5.370 -33.759 -34.192 1.00 93.62 83 GLN A CA 1
ATOM 583 C C . GLN A 1 83 ? 5.918 -35.192 -34.154 1.00 93.62 83 GLN A C 1
ATOM 585 O O . GLN A 1 83 ? 5.473 -36.042 -34.924 1.00 93.62 83 GLN A O 1
ATOM 590 N N . LYS A 1 84 ? 6.844 -35.487 -33.232 1.00 93.38 84 LYS A N 1
ATOM 591 C CA . LYS A 1 84 ? 7.524 -36.787 -33.144 1.00 93.38 84 LYS A CA 1
ATOM 592 C C . LYS A 1 84 ? 6.599 -37.930 -32.723 1.00 93.38 84 LYS A C 1
ATOM 594 O O . LYS A 1 84 ? 6.681 -39.011 -33.297 1.00 93.38 84 LYS A O 1
ATOM 599 N N . GLU A 1 85 ? 5.757 -37.718 -31.712 1.00 92.81 85 GLU A N 1
ATOM 600 C CA . GLU A 1 85 ? 4.945 -38.793 -31.120 1.00 92.81 85 GLU A CA 1
ATOM 601 C C . GLU A 1 85 ? 3.548 -38.906 -31.740 1.00 92.81 85 GLU A C 1
ATOM 603 O O . GLU A 1 85 ? 2.960 -39.989 -31.714 1.00 92.81 85 GLU A O 1
ATOM 608 N N . TYR A 1 86 ? 3.015 -37.810 -32.294 1.00 92.81 86 TYR A N 1
ATOM 609 C CA . TYR A 1 86 ? 1.621 -37.740 -32.749 1.00 92.81 86 TYR A CA 1
ATOM 610 C C . TYR A 1 86 ? 1.448 -37.233 -34.184 1.00 92.81 86 TYR A C 1
ATOM 612 O O . TYR A 1 86 ? 0.324 -37.264 -34.687 1.00 92.81 86 TYR A O 1
ATOM 620 N N . GLY A 1 87 ? 2.530 -36.819 -34.855 1.00 90.69 87 GLY A N 1
ATOM 621 C CA . GLY A 1 87 ? 2.503 -36.354 -36.245 1.00 90.69 87 GLY A CA 1
ATOM 622 C C . GLY A 1 87 ? 1.815 -35.002 -36.443 1.00 90.69 87 GLY A C 1
ATOM 623 O O . GLY A 1 87 ? 1.385 -34.697 -37.553 1.00 90.69 87 GLY A O 1
ATOM 624 N N . VAL A 1 88 ? 1.667 -34.203 -35.382 1.00 91.19 88 VAL A N 1
ATOM 625 C CA . VAL A 1 88 ? 0.997 -32.897 -35.449 1.00 91.19 88 VAL A CA 1
ATOM 626 C C . VAL A 1 88 ? 1.979 -31.853 -35.972 1.00 91.19 88 VAL A C 1
ATOM 628 O O . VAL A 1 88 ? 3.040 -31.646 -35.386 1.00 91.19 88 VAL A O 1
ATOM 631 N N . GLN A 1 89 ? 1.625 -31.197 -37.077 1.00 86.75 89 GLN A N 1
ATOM 632 C CA . GLN A 1 89 ? 2.420 -30.107 -37.644 1.00 86.75 89 GLN A CA 1
ATOM 633 C C . GLN A 1 89 ? 2.292 -28.842 -36.792 1.00 86.75 89 GLN A C 1
ATOM 635 O O . GLN A 1 89 ? 1.243 -28.594 -36.194 1.00 86.75 89 GLN A O 1
ATOM 640 N N . ALA A 1 90 ? 3.345 -28.022 -36.763 1.00 86.19 90 ALA A N 1
ATOM 641 C CA . ALA A 1 90 ? 3.379 -26.805 -35.952 1.00 86.19 90 ALA A CA 1
ATOM 642 C C . ALA A 1 90 ? 2.245 -25.824 -36.301 1.00 86.19 90 ALA A C 1
ATOM 644 O O . ALA A 1 90 ? 1.666 -25.219 -35.409 1.00 86.19 90 ALA A O 1
ATOM 645 N N . GLU A 1 91 ? 1.860 -25.743 -37.575 1.00 86.62 91 GLU A N 1
ATOM 646 C CA . GLU A 1 91 ? 0.743 -24.920 -38.066 1.00 86.62 91 GLU A CA 1
ATOM 647 C C . GLU A 1 91 ? -0.636 -25.328 -37.517 1.00 86.62 91 GLU A C 1
ATOM 649 O O . GLU A 1 91 ? -1.569 -24.528 -37.515 1.00 86.62 91 GLU A O 1
ATOM 654 N N . HIS A 1 92 ? -0.773 -26.556 -37.010 1.00 88.19 92 HIS A N 1
ATOM 655 C CA . HIS A 1 92 ? -2.009 -27.064 -36.415 1.00 88.19 92 HIS A CA 1
ATOM 656 C C . HIS A 1 92 ? -1.956 -27.128 -34.885 1.00 88.19 92 HIS A C 1
ATOM 658 O O . HIS A 1 92 ? -2.896 -27.620 -34.256 1.00 88.19 92 HIS A O 1
ATOM 664 N N . ALA A 1 93 ? -0.880 -26.643 -34.268 1.00 90.62 93 ALA A N 1
ATOM 665 C CA . ALA A 1 93 ? -0.737 -26.607 -32.824 1.00 90.62 93 ALA A CA 1
ATOM 666 C C . ALA A 1 93 ? -0.604 -25.167 -32.313 1.00 90.62 93 ALA A C 1
ATOM 668 O O . ALA A 1 93 ? 0.002 -24.312 -32.945 1.00 90.62 93 ALA A O 1
ATOM 669 N N . VAL A 1 94 ? -1.195 -24.897 -31.152 1.00 91.19 94 VAL A N 1
ATOM 670 C CA . VAL A 1 94 ? -1.089 -23.615 -30.450 1.00 91.19 94 VAL A CA 1
ATOM 671 C C . VAL A 1 94 ? -0.666 -23.901 -29.021 1.00 91.19 94 VAL A C 1
ATOM 673 O O . VAL A 1 94 ? -1.311 -24.691 -28.336 1.00 91.19 94 VAL A O 1
ATOM 676 N N . VAL A 1 95 ? 0.394 -23.245 -28.552 1.00 91.44 95 VAL A N 1
ATOM 677 C CA . VAL A 1 95 ? 0.882 -23.383 -27.175 1.00 91.44 95 VAL A CA 1
ATOM 678 C C . VAL A 1 95 ? 0.765 -22.045 -26.458 1.00 91.44 95 VAL A C 1
ATOM 680 O O . VAL A 1 95 ? 1.292 -21.033 -26.916 1.00 91.44 95 VAL A O 1
ATOM 683 N N . ARG A 1 96 ? 0.095 -22.045 -25.308 1.00 91.81 96 ARG A N 1
ATOM 684 C CA . ARG A 1 96 ? -0.060 -20.897 -24.417 1.00 91.81 96 ARG A CA 1
ATOM 685 C C . ARG A 1 96 ? 0.602 -21.199 -23.081 1.00 91.81 96 ARG A C 1
ATOM 687 O O . ARG A 1 96 ? 0.492 -22.307 -22.567 1.00 91.81 96 ARG A O 1
ATOM 694 N N . PHE A 1 97 ? 1.248 -20.198 -22.492 1.00 91.00 97 PHE A N 1
ATOM 695 C CA . PHE A 1 97 ? 1.785 -20.286 -21.139 1.00 91.00 97 PHE A CA 1
ATOM 696 C C . PHE A 1 97 ? 1.205 -19.173 -20.277 1.00 91.00 97 PHE A C 1
ATOM 698 O O . PHE A 1 97 ? 1.215 -18.009 -20.673 1.00 91.00 97 PHE A O 1
ATOM 705 N N . GLN A 1 98 ? 0.754 -19.525 -19.080 1.00 89.69 98 GLN A N 1
ATOM 706 C CA . GLN A 1 98 ? 0.347 -18.588 -18.050 1.00 89.69 98 GLN A CA 1
ATOM 707 C C . GLN A 1 98 ? 1.224 -18.791 -16.815 1.00 89.69 98 GLN A C 1
ATOM 709 O O . GLN A 1 98 ? 1.226 -19.855 -16.189 1.00 89.69 98 GLN A O 1
ATOM 714 N N . ASN A 1 99 ? 1.984 -17.750 -16.472 1.00 84.38 99 ASN A N 1
ATOM 715 C CA . ASN A 1 99 ? 2.715 -17.714 -15.216 1.00 84.38 99 ASN A CA 1
ATOM 716 C C . ASN A 1 99 ? 1.720 -17.431 -14.087 1.00 84.38 99 ASN A C 1
ATOM 718 O O . ASN A 1 99 ? 1.015 -16.426 -14.141 1.00 84.38 99 ASN A O 1
ATOM 722 N N . LEU A 1 100 ? 1.642 -18.329 -13.109 1.00 82.06 100 LEU A N 1
ATOM 723 C CA . LEU A 1 100 ? 0.713 -18.216 -11.985 1.00 82.06 100 LEU A CA 1
ATOM 724 C C . LEU A 1 100 ? 1.423 -17.722 -10.730 1.00 82.06 100 LEU A C 1
ATOM 726 O O . LEU A 1 100 ? 2.548 -18.142 -10.440 1.00 82.06 100 LEU A O 1
ATOM 730 N N . ASP A 1 101 ? 0.737 -16.892 -9.950 1.00 75.12 101 ASP A N 1
ATOM 731 C CA . ASP A 1 101 ? 1.216 -16.510 -8.628 1.00 75.12 101 ASP A CA 1
ATOM 732 C C . ASP A 1 101 ? 1.177 -17.733 -7.678 1.00 75.12 101 ASP A C 1
ATOM 734 O O . ASP A 1 101 ? 0.198 -18.490 -7.674 1.00 75.12 101 ASP A O 1
ATOM 738 N N . PRO A 1 102 ? 2.214 -17.975 -6.852 1.00 72.81 102 PRO A N 1
ATOM 739 C CA . PRO A 1 102 ? 2.201 -19.049 -5.856 1.00 72.81 102 PRO A CA 1
ATOM 740 C C . PRO A 1 102 ? 1.003 -19.028 -4.890 1.00 72.81 102 PRO A C 1
ATOM 742 O O . PRO A 1 102 ? 0.673 -20.059 -4.298 1.00 72.81 102 PRO A O 1
ATOM 745 N N . SER A 1 103 ? 0.382 -17.870 -4.669 1.00 74.81 103 SER A N 1
ATOM 746 C CA . SER A 1 103 ? -0.788 -17.698 -3.804 1.00 74.81 103 SER A CA 1
ATOM 747 C C . SER A 1 103 ? -2.110 -18.081 -4.480 1.00 74.81 103 SER A C 1
ATOM 749 O O . SER A 1 103 ? -3.034 -18.501 -3.787 1.00 74.81 103 SER A O 1
ATOM 751 N N . GLU A 1 104 ? -2.176 -18.037 -5.811 1.00 70.94 104 GLU A N 1
ATOM 752 C CA . GLU A 1 104 ? -3.363 -18.377 -6.615 1.00 70.94 104 GLU A CA 1
ATOM 753 C C . GLU A 1 104 ? -3.443 -19.866 -6.965 1.00 70.94 104 GLU A C 1
ATOM 755 O O . GLU A 1 104 ? -4.424 -20.345 -7.532 1.00 70.94 104 GLU A O 1
ATOM 760 N N . TYR A 1 105 ? -2.403 -20.620 -6.619 1.00 68.31 105 TYR A N 1
ATOM 761 C CA . TYR A 1 105 ? -2.278 -22.020 -6.973 1.00 68.31 105 TYR A CA 1
ATOM 762 C C . TYR A 1 105 ? -2.106 -22.873 -5.716 1.00 68.31 105 TYR A C 1
ATOM 764 O O . TYR A 1 105 ? -1.205 -22.654 -4.900 1.00 68.31 105 TYR A O 1
ATOM 772 N N . ALA A 1 106 ? -2.993 -23.852 -5.537 1.00 73.50 106 ALA A N 1
ATOM 773 C CA . ALA A 1 106 ? -3.051 -24.692 -4.347 1.00 73.50 106 ALA A CA 1
ATOM 774 C C . ALA A 1 106 ? -2.996 -26.177 -4.704 1.00 73.50 106 ALA A C 1
ATOM 776 O O . ALA A 1 106 ? -3.592 -26.631 -5.677 1.00 73.50 106 ALA A O 1
ATOM 777 N N . MET A 1 107 ? -2.314 -26.955 -3.870 1.00 65.56 107 MET A N 1
ATOM 778 C CA . MET A 1 107 ? -2.282 -28.413 -3.958 1.00 65.56 107 MET A CA 1
ATOM 779 C C . MET A 1 107 ? -2.265 -28.975 -2.537 1.00 65.56 107 MET A C 1
ATOM 781 O O . MET A 1 107 ? -1.653 -28.393 -1.643 1.00 65.56 107 MET A O 1
ATOM 785 N N . ASN A 1 108 ? -2.947 -30.098 -2.302 1.00 70.38 108 ASN A N 1
ATOM 786 C CA . ASN A 1 108 ? -3.075 -30.701 -0.966 1.00 70.38 108 ASN A CA 1
ATOM 787 C C . ASN A 1 108 ? -3.655 -29.741 0.098 1.00 70.38 108 ASN A C 1
ATOM 789 O O . ASN A 1 108 ? -3.249 -29.765 1.259 1.00 70.38 108 ASN A O 1
ATOM 793 N N . GLY A 1 109 ? -4.605 -28.885 -0.300 1.00 66.88 109 GLY A N 1
ATOM 794 C CA . GLY A 1 109 ? -5.351 -28.013 0.616 1.00 66.88 109 GLY A CA 1
ATOM 795 C C . GLY A 1 109 ? -4.593 -26.784 1.131 1.00 66.88 109 GLY A C 1
ATOM 796 O O . GLY A 1 109 ? -5.062 -26.146 2.069 1.00 66.88 109 GLY A O 1
ATOM 797 N N . LYS A 1 110 ? -3.434 -26.442 0.553 1.00 60.31 110 LYS A N 1
ATOM 798 C CA . LYS A 1 110 ? -2.666 -25.235 0.894 1.00 60.31 110 LYS A CA 1
ATOM 799 C C . LYS A 1 110 ? -2.164 -24.541 -0.370 1.00 60.31 110 LYS A C 1
ATOM 801 O O . LYS A 1 110 ? -1.814 -25.210 -1.342 1.00 60.31 110 LYS A O 1
ATOM 806 N N . THR A 1 111 ? -2.118 -23.212 -0.344 1.00 66.88 111 THR A N 1
ATOM 807 C CA . THR A 1 111 ? -1.483 -22.403 -1.393 1.00 66.88 111 THR A CA 1
ATOM 808 C C . THR A 1 111 ? 0.033 -22.431 -1.225 1.00 66.88 111 THR A C 1
ATOM 810 O O . THR A 1 111 ? 0.554 -22.596 -0.114 1.00 66.88 111 THR A O 1
ATOM 813 N N . PHE A 1 112 ? 0.771 -22.277 -2.321 1.00 58.94 112 PHE A N 1
ATOM 814 C CA . PHE A 1 112 ? 2.234 -22.310 -2.265 1.00 58.94 112 PHE A CA 1
ATOM 815 C C . PHE A 1 112 ? 2.847 -21.071 -1.600 1.00 58.94 112 PHE A C 1
ATOM 817 O O . PHE A 1 112 ? 3.940 -21.171 -1.044 1.00 58.94 112 PHE A O 1
ATOM 824 N N . GLY A 1 113 ? 2.116 -19.953 -1.532 1.00 42.09 113 GLY A N 1
ATOM 825 C CA . GLY A 1 113 ? 2.505 -18.768 -0.755 1.00 42.09 113 GLY A CA 1
ATOM 826 C C . GLY A 1 113 ? 2.627 -19.001 0.763 1.00 42.09 113 GLY A C 1
ATOM 827 O O . GLY A 1 113 ? 3.388 -18.309 1.430 1.00 42.09 113 GLY A O 1
ATOM 828 N N . ALA A 1 114 ? 1.952 -20.011 1.325 1.00 36.50 114 ALA A N 1
ATOM 829 C CA . ALA A 1 114 ? 2.008 -20.314 2.761 1.00 36.50 114 ALA A CA 1
ATOM 830 C C . ALA A 1 114 ? 3.264 -21.103 3.194 1.00 36.50 114 ALA A C 1
ATOM 832 O O . ALA A 1 114 ? 3.556 -21.194 4.385 1.00 36.50 114 ALA A O 1
ATOM 833 N N . TYR A 1 115 ? 4.007 -21.696 2.252 1.00 34.53 115 TYR A N 1
ATOM 834 C CA . TYR A 1 115 ? 5.180 -22.532 2.553 1.00 34.53 115 TYR A CA 1
ATOM 835 C C . TYR A 1 115 ? 6.486 -21.732 2.699 1.00 34.53 115 TYR A C 1
ATOM 837 O O . TYR A 1 115 ? 7.406 -22.195 3.374 1.00 34.53 115 TYR A O 1
ATOM 845 N N . SER A 1 116 ? 6.577 -20.536 2.110 1.00 33.06 116 SER A N 1
ATOM 846 C CA . SER A 1 116 ? 7.765 -19.671 2.191 1.00 33.06 116 SER A CA 1
ATOM 847 C C . SER A 1 116 ? 7.887 -18.944 3.539 1.00 33.06 116 SER A C 1
ATOM 849 O O . SER A 1 116 ? 8.998 -18.728 4.021 1.00 33.06 116 SER A O 1
ATOM 851 N N . SER A 1 117 ? 6.761 -18.636 4.193 1.00 34.72 117 SER A N 1
ATOM 852 C CA . SER A 1 117 ? 6.695 -17.864 5.444 1.00 34.72 117 SER A CA 1
ATOM 853 C C . SER A 1 117 ? 7.098 -18.644 6.705 1.00 34.72 117 SER A C 1
ATOM 855 O O . SER A 1 117 ? 7.546 -18.045 7.680 1.00 34.72 117 SER A O 1
ATOM 857 N N . GLN A 1 118 ? 7.003 -19.979 6.705 1.00 30.17 118 GLN A N 1
ATOM 858 C CA . GLN A 1 118 ? 7.402 -20.810 7.855 1.00 30.17 118 GLN A CA 1
ATOM 859 C C . GLN A 1 118 ? 8.920 -21.054 7.946 1.00 30.17 118 GLN A C 1
ATOM 861 O O . GLN A 1 118 ? 9.418 -21.427 9.007 1.00 30.17 118 GLN A O 1
ATOM 866 N N . LEU A 1 119 ? 9.672 -20.841 6.860 1.00 29.77 119 LEU A N 1
ATOM 867 C CA . LEU A 1 119 ? 11.113 -21.116 6.803 1.00 29.77 119 LEU A CA 1
ATOM 868 C C . LEU A 1 119 ? 11.974 -19.907 7.196 1.00 29.77 119 LEU A C 1
ATOM 870 O O . LEU A 1 119 ? 13.036 -20.099 7.786 1.00 29.77 119 LEU A O 1
ATOM 874 N N . THR A 1 120 ? 11.523 -18.674 6.956 1.00 34.84 120 THR A N 1
ATOM 875 C CA . THR A 1 120 ? 12.237 -17.444 7.352 1.00 34.84 120 THR A CA 1
ATOM 876 C C . THR A 1 120 ? 12.323 -17.269 8.872 1.00 34.84 120 THR A C 1
ATOM 878 O O . THR A 1 120 ? 13.383 -16.899 9.378 1.00 34.84 120 THR A O 1
ATOM 881 N N . GLY A 1 121 ? 11.286 -17.662 9.621 1.00 29.72 121 GLY A N 1
ATOM 882 C CA . GLY A 1 121 ? 11.271 -17.580 11.090 1.00 29.72 121 GLY A CA 1
ATOM 883 C C . GLY A 1 121 ? 12.288 -18.483 11.813 1.00 29.72 121 GLY A C 1
ATOM 884 O O . GLY A 1 121 ? 12.680 -18.195 12.942 1.00 29.72 121 GLY A O 1
ATOM 885 N N . TYR A 1 122 ? 12.778 -19.556 11.180 1.00 27.42 122 TYR A N 1
ATOM 886 C CA . TYR A 1 122 ? 13.754 -20.469 11.800 1.00 27.42 122 TYR A CA 1
ATOM 887 C C . TYR A 1 122 ? 15.207 -19.963 11.676 1.00 27.42 122 TYR A C 1
ATOM 889 O O . TYR A 1 122 ? 16.050 -20.249 12.528 1.00 27.42 122 TYR A O 1
ATOM 897 N N . TRP A 1 123 ? 15.511 -19.157 10.652 1.00 25.11 123 TRP A N 1
ATOM 898 C CA . TRP A 1 123 ? 16.863 -18.640 10.395 1.00 25.11 123 TRP A CA 1
ATOM 899 C C . TRP A 1 123 ? 17.229 -17.416 11.246 1.00 25.11 123 TRP A C 1
ATOM 901 O O . TRP A 1 123 ? 18.408 -17.216 11.559 1.00 25.11 123 TRP A O 1
ATOM 911 N N . GLU A 1 124 ? 16.238 -16.644 11.692 1.00 32.75 124 GLU A N 1
ATOM 912 C CA . GLU A 1 124 ? 16.433 -15.527 12.628 1.00 32.75 124 GLU A CA 1
ATOM 913 C C . GLU A 1 124 ? 16.827 -16.014 14.036 1.00 32.75 124 GLU A C 1
ATOM 915 O O . GLU A 1 124 ? 17.676 -15.403 14.689 1.00 32.75 124 GLU A O 1
ATOM 920 N N . SER A 1 125 ? 16.336 -17.186 14.462 1.00 30.38 125 SER A N 1
ATOM 921 C CA . SER A 1 125 ? 16.707 -17.819 15.740 1.00 30.38 125 SER A CA 1
ATOM 922 C C . SER A 1 125 ? 18.185 -18.243 15.801 1.00 30.38 125 SER A C 1
ATOM 924 O O . SER A 1 125 ? 18.815 -18.158 16.856 1.00 30.38 125 SER A O 1
ATOM 926 N N . VAL A 1 126 ? 18.772 -18.647 14.669 1.00 26.98 126 VAL A N 1
ATOM 927 C CA . VAL A 1 126 ? 20.160 -19.142 14.598 1.00 26.98 126 VAL A CA 1
ATOM 928 C C . VAL A 1 126 ? 21.181 -17.999 14.492 1.00 26.98 126 VAL A C 1
ATOM 930 O O . VAL A 1 126 ? 22.301 -18.124 14.990 1.00 26.98 126 VAL A O 1
ATOM 933 N N . ARG A 1 127 ? 20.808 -16.855 13.899 1.00 31.02 127 ARG A N 1
ATOM 934 C CA . ARG A 1 127 ? 21.699 -15.683 13.763 1.00 31.02 127 ARG A CA 1
ATOM 935 C C . ARG A 1 127 ? 21.815 -14.834 15.035 1.00 31.02 127 ARG A C 1
ATOM 937 O O . ARG A 1 127 ? 22.779 -14.084 15.163 1.00 31.02 127 ARG A O 1
ATOM 944 N N . GLY A 1 128 ? 20.892 -14.980 15.987 1.00 31.52 128 GLY A N 1
ATOM 945 C CA . GLY A 1 128 ? 20.859 -14.206 17.234 1.00 31.52 128 GLY A CA 1
ATOM 946 C C . GLY A 1 128 ? 21.786 -14.685 18.362 1.00 31.52 128 GLY A C 1
ATOM 947 O O . GLY A 1 128 ? 21.751 -14.110 19.449 1.00 31.52 128 GLY A O 1
ATOM 948 N N . MET A 1 129 ? 22.606 -15.727 18.170 1.00 26.08 129 MET A N 1
ATOM 949 C CA . MET A 1 129 ? 23.419 -16.279 19.264 1.00 26.08 129 MET A CA 1
ATOM 950 C C . MET A 1 129 ? 24.637 -15.383 19.599 1.00 26.08 129 MET A C 1
ATOM 952 O O . MET A 1 129 ? 25.505 -15.181 18.745 1.00 26.08 129 MET A O 1
ATOM 956 N N . PRO A 1 130 ? 24.779 -14.865 20.839 1.00 32.25 130 PRO A N 1
ATOM 957 C CA . PRO A 1 130 ? 25.888 -13.980 21.203 1.00 32.25 130 PRO A CA 1
ATOM 958 C C . PRO A 1 130 ? 27.249 -14.692 21.142 1.00 32.25 130 PRO A C 1
ATOM 960 O O . PRO A 1 130 ? 27.404 -15.792 21.676 1.00 32.25 130 PRO A O 1
ATOM 963 N N . ARG A 1 131 ? 28.281 -14.028 20.594 1.00 35.69 131 ARG A N 1
ATOM 964 C CA . ARG A 1 131 ? 29.661 -14.554 20.415 1.00 35.69 131 ARG A CA 1
ATOM 965 C C . ARG A 1 131 ? 30.277 -15.221 21.662 1.00 35.69 131 ARG A C 1
ATOM 967 O O . ARG A 1 131 ? 31.090 -16.129 21.530 1.00 35.69 131 ARG A O 1
ATOM 974 N N . ARG A 1 132 ? 29.854 -14.845 22.875 1.00 32.22 132 ARG A N 1
ATOM 975 C CA . ARG A 1 132 ? 30.315 -15.455 24.141 1.00 32.22 132 ARG A CA 1
ATOM 976 C C . ARG A 1 132 ? 29.790 -16.880 24.376 1.00 32.22 132 ARG A C 1
ATOM 978 O O . ARG A 1 132 ? 30.498 -17.684 24.975 1.00 32.22 132 ARG A O 1
ATOM 985 N N . ALA A 1 133 ? 28.597 -17.213 23.879 1.00 35.00 133 ALA A N 1
ATOM 986 C CA . ALA A 1 133 ? 28.046 -18.571 23.938 1.00 35.00 133 ALA A CA 1
ATOM 987 C C . ALA A 1 133 ? 28.791 -19.523 22.981 1.00 35.00 133 ALA A C 1
ATOM 989 O O . ALA A 1 133 ? 29.005 -20.696 23.294 1.00 35.00 133 ALA A O 1
ATOM 990 N N . TRP A 1 134 ? 29.269 -18.985 21.855 1.00 33.94 134 TRP A N 1
ATOM 991 C CA . TRP A 1 134 ? 30.072 -19.708 20.867 1.00 33.94 134 TRP A CA 1
ATOM 992 C C . TRP A 1 134 ? 31.467 -20.079 21.401 1.00 33.94 134 TRP A C 1
ATOM 994 O O . TRP A 1 134 ? 31.927 -21.212 21.238 1.00 33.94 134 TRP A O 1
ATOM 1004 N N . ASP A 1 135 ? 32.111 -19.162 22.129 1.00 41.12 135 ASP A N 1
ATOM 1005 C CA . ASP A 1 135 ? 33.422 -19.404 22.747 1.00 41.12 135 ASP A CA 1
ATOM 1006 C C . ASP A 1 135 ? 33.356 -20.323 23.975 1.00 41.12 135 ASP A C 1
ATOM 1008 O O . ASP A 1 135 ? 34.305 -21.064 24.248 1.00 41.12 135 ASP A O 1
ATOM 1012 N N . TRP A 1 136 ? 32.231 -20.319 24.695 1.00 36.72 136 TRP A N 1
ATOM 1013 C CA . TRP A 1 136 ? 31.964 -21.252 25.793 1.00 36.72 136 TRP A CA 1
ATOM 1014 C C . TRP A 1 136 ? 31.748 -22.689 25.279 1.00 36.72 136 TRP A C 1
ATOM 1016 O O . TRP A 1 136 ? 32.347 -23.630 25.805 1.00 36.72 136 TRP A O 1
ATOM 1026 N N . SER A 1 137 ? 30.995 -22.849 24.182 1.00 37.38 137 SER A N 1
ATOM 1027 C CA . SER A 1 137 ? 30.752 -24.133 23.499 1.00 37.38 137 SER A CA 1
ATOM 1028 C C . SER A 1 137 ? 32.046 -24.819 23.032 1.00 37.38 137 SER A C 1
ATOM 1030 O O . SER A 1 137 ? 32.236 -26.021 23.236 1.00 37.38 137 SER A O 1
ATOM 1032 N N . ARG A 1 138 ? 33.012 -24.052 22.501 1.00 38.66 138 ARG A N 1
ATOM 1033 C CA . ARG A 1 138 ? 34.315 -24.594 22.069 1.00 38.66 138 ARG A CA 1
ATOM 1034 C C . ARG A 1 138 ? 35.168 -25.172 23.203 1.00 38.66 138 ARG A C 1
ATOM 1036 O O . ARG A 1 138 ? 36.003 -26.036 22.928 1.00 38.66 138 ARG A O 1
ATOM 1043 N N . ARG A 1 139 ? 34.989 -24.722 24.452 1.00 38.28 139 ARG A N 1
ATOM 1044 C CA . ARG A 1 139 ? 35.833 -25.126 25.597 1.00 38.28 139 ARG A CA 1
ATOM 1045 C C . ARG A 1 139 ? 35.338 -26.381 26.323 1.00 38.28 139 ARG A C 1
ATOM 1047 O O . ARG A 1 139 ? 36.156 -27.080 26.910 1.00 38.28 139 ARG A O 1
ATOM 1054 N N . ASN A 1 140 ? 34.056 -26.739 26.212 1.00 37.34 140 ASN A N 1
ATOM 1055 C CA . ASN A 1 140 ? 33.448 -27.863 26.943 1.00 37.34 140 ASN A CA 1
ATOM 1056 C C . ASN A 1 140 ? 33.077 -29.067 26.045 1.00 37.34 140 ASN A C 1
ATOM 1058 O O . ASN A 1 140 ? 31.977 -29.614 26.122 1.00 37.34 140 ASN A O 1
ATOM 1062 N N . LYS A 1 141 ? 34.032 -29.548 25.231 1.00 33.06 141 LYS A N 1
ATOM 1063 C CA . LYS A 1 141 ? 33.859 -30.661 24.263 1.00 33.06 141 LYS A CA 1
ATOM 1064 C C . LYS A 1 141 ? 33.324 -31.989 24.835 1.00 33.06 141 LYS A C 1
ATOM 1066 O O . LYS A 1 141 ? 32.849 -32.818 24.067 1.00 33.06 141 LYS A O 1
ATOM 1071 N N . ARG A 1 142 ? 33.386 -32.224 26.151 1.00 29.25 142 ARG A N 1
ATOM 1072 C CA . ARG A 1 142 ? 32.987 -33.507 26.768 1.00 29.25 142 ARG A CA 1
ATOM 1073 C C . ARG A 1 142 ? 31.481 -33.680 27.007 1.00 29.25 142 ARG A C 1
ATOM 1075 O O . ARG A 1 142 ? 31.053 -34.808 27.209 1.00 29.25 142 ARG A O 1
ATOM 1082 N N . TRP A 1 143 ? 30.674 -32.620 26.919 1.00 31.33 143 TRP A N 1
ATOM 1083 C CA . TRP A 1 143 ? 29.221 -32.703 27.155 1.00 31.33 143 TRP A CA 1
ATOM 1084 C C . TRP A 1 143 ? 28.375 -32.912 25.883 1.00 31.33 143 TRP A C 1
ATOM 1086 O O . TRP A 1 143 ? 27.173 -33.141 25.975 1.00 31.33 143 TRP A O 1
ATOM 1096 N N . ILE A 1 144 ? 28.985 -32.910 24.691 1.00 37.19 144 ILE A N 1
ATOM 1097 C CA . ILE A 1 144 ? 28.262 -33.008 23.405 1.00 37.19 144 ILE A CA 1
ATOM 1098 C C . ILE A 1 144 ? 27.946 -34.461 23.001 1.00 37.19 144 ILE A C 1
ATOM 1100 O O . ILE A 1 144 ? 27.105 -34.685 22.137 1.00 37.19 144 ILE A O 1
ATOM 1104 N N . ILE A 1 145 ? 28.511 -35.475 23.665 1.00 31.80 145 ILE A N 1
ATOM 1105 C CA . ILE A 1 145 ? 28.209 -36.883 23.335 1.00 31.80 145 ILE A CA 1
ATOM 1106 C C . ILE A 1 145 ? 26.761 -37.261 23.721 1.00 31.80 145 ILE A C 1
ATOM 1108 O O . ILE A 1 145 ? 26.173 -38.136 23.095 1.00 31.80 145 ILE A O 1
ATOM 1112 N N . GLY A 1 146 ? 26.122 -36.531 24.645 1.00 26.12 146 GLY A N 1
ATOM 1113 C CA . GLY A 1 146 ? 24.692 -36.698 24.945 1.00 26.12 146 GLY A CA 1
ATOM 1114 C C . GLY A 1 146 ? 23.735 -36.046 23.932 1.00 26.12 146 GLY A C 1
ATOM 1115 O O . GLY A 1 146 ? 22.577 -36.441 23.849 1.00 26.12 146 GLY A O 1
ATOM 1116 N N . GLY A 1 147 ? 24.199 -35.070 23.139 1.00 28.39 147 GLY A N 1
ATOM 1117 C CA . GLY A 1 147 ? 23.357 -34.298 22.207 1.00 28.39 147 GLY A CA 1
ATOM 1118 C C . GLY A 1 147 ? 23.275 -34.862 20.783 1.00 28.39 147 GLY A C 1
ATOM 1119 O O . GLY A 1 147 ? 22.372 -34.508 20.026 1.00 28.39 147 GLY A O 1
ATOM 1120 N N . VAL A 1 148 ? 24.184 -35.766 20.406 1.00 30.05 148 VAL A N 1
ATOM 1121 C CA . VAL A 1 148 ? 24.270 -36.314 19.036 1.00 30.05 148 VAL A CA 1
ATOM 1122 C C . VAL A 1 148 ? 23.126 -37.292 18.720 1.00 30.05 148 VAL A C 1
ATOM 1124 O O . VAL A 1 148 ? 22.749 -37.438 17.559 1.00 30.05 148 VAL A O 1
ATOM 1127 N N . ALA A 1 149 ? 22.477 -37.874 19.733 1.00 26.48 149 ALA A N 1
ATOM 1128 C CA . ALA A 1 149 ? 21.317 -38.747 19.529 1.00 26.48 149 ALA A CA 1
ATOM 1129 C C . ALA A 1 149 ? 20.053 -37.989 19.059 1.00 26.48 149 ALA A C 1
ATOM 1131 O O . ALA A 1 149 ? 19.248 -38.550 18.320 1.00 26.48 149 ALA A O 1
ATOM 1132 N N . ALA A 1 150 ? 19.901 -36.703 19.405 1.00 28.09 150 ALA A N 1
ATOM 1133 C CA . ALA A 1 150 ? 18.758 -35.888 18.973 1.00 28.09 150 ALA A CA 1
ATOM 1134 C C . ALA A 1 150 ? 18.933 -35.315 17.550 1.00 28.09 150 ALA A C 1
ATOM 1136 O O . ALA A 1 150 ? 17.959 -35.144 16.818 1.00 28.09 150 ALA A O 1
ATOM 1137 N N . GLY A 1 151 ? 20.179 -35.074 17.123 1.00 27.64 151 GLY A N 1
ATOM 1138 C CA . GLY A 1 151 ? 20.489 -34.549 15.788 1.00 27.64 151 GLY A CA 1
ATOM 1139 C C . GLY A 1 151 ? 20.276 -35.562 14.659 1.00 27.64 151 GLY A C 1
ATOM 1140 O O . GLY A 1 151 ? 19.841 -35.188 13.571 1.00 27.64 151 GLY A O 1
ATOM 1141 N N . ALA A 1 152 ? 20.510 -36.853 14.912 1.00 26.94 152 ALA A N 1
ATOM 1142 C CA . ALA A 1 152 ? 20.363 -37.893 13.890 1.00 26.94 152 ALA A CA 1
ATOM 1143 C C . ALA A 1 152 ? 18.898 -38.108 13.453 1.00 26.94 152 ALA A C 1
ATOM 1145 O O . ALA A 1 152 ? 18.641 -38.392 12.284 1.00 26.94 152 ALA A O 1
ATOM 1146 N N . VAL A 1 153 ? 17.932 -37.894 14.354 1.00 28.97 153 VAL A N 1
ATOM 1147 C CA . VAL A 1 153 ? 16.494 -37.993 14.039 1.00 28.97 153 VAL A CA 1
ATOM 1148 C C . VAL A 1 153 ? 16.017 -36.772 13.240 1.00 28.97 153 VAL A C 1
ATOM 1150 O O . VAL A 1 153 ? 15.258 -36.924 12.284 1.00 28.97 153 VAL A O 1
ATOM 1153 N N . ALA A 1 154 ? 16.529 -35.574 13.550 1.00 30.94 154 ALA A N 1
ATOM 1154 C CA . ALA A 1 154 ? 16.206 -34.345 12.821 1.00 30.94 154 ALA A CA 1
ATOM 1155 C C . ALA A 1 154 ? 16.784 -34.334 11.392 1.00 30.94 154 ALA A C 1
ATOM 1157 O O . ALA A 1 154 ? 16.113 -33.908 10.453 1.00 30.94 154 ALA A O 1
ATOM 1158 N N . VAL A 1 155 ? 17.995 -34.869 11.197 1.00 31.23 155 VAL A N 1
ATOM 1159 C CA . VAL A 1 155 ? 18.630 -34.968 9.869 1.00 31.23 155 VAL A CA 1
ATOM 1160 C C . VAL A 1 155 ? 17.946 -36.017 8.982 1.00 31.23 155 VAL A C 1
ATOM 1162 O O . VAL A 1 155 ? 17.866 -35.827 7.769 1.00 31.23 155 VAL A O 1
ATOM 1165 N N . TYR A 1 156 ? 17.383 -37.085 9.560 1.00 30.34 156 TYR A N 1
ATOM 1166 C CA . TYR A 1 156 ? 16.618 -38.075 8.792 1.00 30.34 156 TYR A CA 1
ATOM 1167 C C . TYR A 1 156 ? 15.252 -37.530 8.327 1.00 30.34 156 TYR A C 1
ATOM 1169 O O . TYR A 1 156 ? 14.816 -37.850 7.223 1.00 30.34 156 TYR A O 1
ATOM 1177 N N . TRP A 1 157 ? 14.623 -36.637 9.104 1.00 32.25 157 TRP A N 1
ATOM 1178 C CA . TRP A 1 157 ? 13.360 -35.969 8.742 1.00 32.25 157 TRP A CA 1
ATOM 1179 C C . TRP A 1 157 ? 13.524 -34.756 7.811 1.00 32.25 157 TRP A C 1
ATOM 1181 O O . TRP A 1 157 ? 12.627 -34.463 7.024 1.00 32.25 157 TRP A O 1
ATOM 1191 N N . LEU A 1 158 ? 14.671 -34.068 7.848 1.00 32.09 158 LEU A N 1
ATOM 1192 C CA . LEU A 1 158 ? 14.941 -32.876 7.024 1.00 32.09 158 LEU A CA 1
ATOM 1193 C C . LEU A 1 158 ? 15.688 -33.170 5.715 1.00 32.09 158 LEU A C 1
ATOM 1195 O O . LEU A 1 158 ? 15.941 -32.259 4.925 1.00 32.09 158 LEU A O 1
ATOM 1199 N N . ARG A 1 159 ? 15.985 -34.442 5.430 1.00 28.34 159 ARG A N 1
ATOM 1200 C CA . ARG A 1 159 ? 16.596 -34.881 4.166 1.00 28.34 159 ARG A CA 1
ATOM 1201 C C . ARG A 1 159 ? 15.838 -34.430 2.894 1.00 28.34 159 ARG A C 1
ATOM 1203 O O . ARG A 1 159 ? 16.528 -34.110 1.928 1.00 28.34 159 ARG A O 1
ATOM 1210 N N . PRO A 1 160 ? 14.489 -34.308 2.863 1.00 32.06 160 PRO A N 1
ATOM 1211 C CA . PRO A 1 160 ? 13.771 -33.759 1.704 1.00 32.06 160 PRO A CA 1
ATOM 1212 C C . PRO A 1 160 ? 13.904 -32.232 1.568 1.00 32.06 160 PRO A C 1
ATOM 1214 O O . PRO A 1 160 ? 13.876 -31.706 0.460 1.00 32.06 160 PRO A O 1
ATOM 1217 N N . TYR A 1 161 ? 14.082 -31.520 2.686 1.00 31.14 161 TYR A N 1
ATOM 1218 C CA . TYR A 1 161 ? 14.175 -30.054 2.740 1.00 31.14 161 TYR A CA 1
ATOM 1219 C C . TYR A 1 161 ? 15.574 -29.546 2.371 1.00 31.14 161 TYR A C 1
ATOM 1221 O O . TYR A 1 161 ? 15.722 -28.484 1.769 1.00 31.14 161 TYR A O 1
ATOM 1229 N N . TYR A 1 162 ? 16.609 -30.336 2.671 1.00 29.62 162 TYR A N 1
ATOM 1230 C CA . TYR A 1 162 ? 17.998 -30.005 2.339 1.00 29.62 162 TYR A CA 1
ATOM 1231 C C . TYR A 1 162 ? 18.302 -30.091 0.834 1.00 29.62 162 TYR A C 1
ATOM 1233 O O . TYR A 1 162 ? 19.212 -29.418 0.356 1.00 29.62 162 TYR A O 1
ATOM 1241 N N . GLN A 1 163 ? 17.536 -30.884 0.073 1.00 34.06 163 GLN A N 1
ATOM 1242 C CA . GLN A 1 163 ? 17.658 -30.940 -1.389 1.00 34.06 163 GLN A CA 1
ATOM 1243 C C . GLN A 1 163 ? 17.009 -29.716 -2.063 1.00 34.06 163 GLN A C 1
ATOM 1245 O O . GLN A 1 163 ? 17.616 -29.148 -2.963 1.00 34.06 163 GLN A O 1
ATOM 1250 N N . GLN A 1 164 ? 15.876 -29.219 -1.549 1.00 33.94 164 GLN A N 1
ATOM 1251 C CA . GLN A 1 164 ? 15.196 -28.012 -2.058 1.00 33.94 164 GLN A CA 1
ATOM 1252 C C . GLN A 1 164 ? 15.923 -26.699 -1.717 1.00 33.94 164 GLN A C 1
ATOM 1254 O O . GLN A 1 164 ? 15.870 -25.736 -2.478 1.00 33.94 164 GLN A O 1
ATOM 1259 N N . PHE A 1 165 ? 16.655 -26.647 -0.599 1.00 30.11 165 PHE A N 1
ATOM 1260 C CA . PHE A 1 165 ? 17.471 -25.476 -0.248 1.00 30.11 165 PHE A CA 1
ATOM 1261 C C . PHE A 1 165 ? 18.683 -25.313 -1.179 1.00 30.11 165 PHE A C 1
ATOM 1263 O O . PHE A 1 165 ? 19.102 -24.194 -1.476 1.00 30.11 165 PHE A O 1
ATOM 1270 N N . ARG A 1 166 ? 19.208 -26.433 -1.698 1.00 29.94 166 ARG A N 1
ATOM 1271 C CA . ARG A 1 166 ? 20.235 -26.425 -2.743 1.00 29.94 166 ARG A CA 1
ATOM 1272 C C . ARG A 1 166 ? 19.687 -25.923 -4.080 1.00 29.94 166 ARG A C 1
ATOM 1274 O O . ARG A 1 166 ? 20.463 -25.346 -4.820 1.00 29.94 166 ARG A O 1
ATOM 1281 N N . GLU A 1 167 ? 18.384 -26.072 -4.340 1.00 36.06 167 GLU A N 1
ATOM 1282 C CA . GLU A 1 167 ? 17.714 -25.607 -5.566 1.00 36.06 167 GLU A CA 1
ATOM 1283 C C . GLU A 1 167 ? 17.375 -24.106 -5.545 1.00 36.06 167 GLU A C 1
ATOM 1285 O O . GLU A 1 167 ? 17.442 -23.456 -6.574 1.00 36.06 167 GLU A O 1
ATOM 1290 N N . LEU A 1 168 ? 17.074 -23.499 -4.391 1.00 31.27 168 LEU A N 1
ATOM 1291 C CA . LEU A 1 168 ? 16.883 -22.037 -4.291 1.00 31.27 168 LEU A CA 1
ATOM 1292 C C . LEU A 1 168 ? 18.210 -21.275 -4.274 1.00 31.27 168 LEU A C 1
ATOM 1294 O O . LEU A 1 168 ? 18.322 -20.224 -4.904 1.00 31.27 168 LEU A O 1
ATOM 1298 N N . GLN A 1 169 ? 19.233 -21.825 -3.608 1.00 27.80 169 GLN A N 1
ATOM 1299 C CA . GLN A 1 169 ? 20.593 -21.332 -3.801 1.00 27.80 169 GLN A CA 1
ATOM 1300 C C . GLN A 1 169 ? 21.079 -21.607 -5.214 1.00 27.80 169 GLN A C 1
ATOM 1302 O O . GLN A 1 169 ? 21.761 -20.737 -5.731 1.00 27.80 169 GLN A O 1
ATOM 1307 N N . SER A 1 170 ? 20.693 -22.726 -5.848 1.00 32.47 170 SER A N 1
ATOM 1308 C CA . SER A 1 170 ? 21.012 -22.932 -7.253 1.00 32.47 170 SER A CA 1
ATOM 1309 C C . SER A 1 170 ? 20.236 -21.987 -8.145 1.00 32.47 170 SER A C 1
ATOM 1311 O O . SER A 1 170 ? 20.843 -21.536 -9.066 1.00 32.47 170 SER A O 1
ATOM 1313 N N . ILE A 1 171 ? 18.983 -21.591 -7.905 1.00 35.06 171 ILE A N 1
ATOM 1314 C CA . ILE A 1 171 ? 18.249 -20.648 -8.779 1.00 35.06 171 ILE A CA 1
ATOM 1315 C C . ILE A 1 171 ? 18.752 -19.209 -8.625 1.00 35.06 171 ILE A C 1
ATOM 1317 O O . ILE A 1 171 ? 18.806 -18.480 -9.605 1.00 35.06 171 ILE A O 1
ATOM 1321 N N . VAL A 1 172 ? 19.163 -18.795 -7.424 1.00 32.88 172 VAL A N 1
ATOM 1322 C CA . VAL A 1 172 ? 19.811 -17.487 -7.214 1.00 32.88 172 VAL A CA 1
ATOM 1323 C C . VAL A 1 172 ? 21.263 -17.522 -7.695 1.00 32.88 172 VAL A C 1
ATOM 1325 O O . VAL A 1 172 ? 21.731 -16.556 -8.289 1.00 32.88 172 VAL A O 1
ATOM 1328 N N . SER A 1 173 ? 21.971 -18.643 -7.517 1.00 33.66 173 SER A N 1
ATOM 1329 C CA . SER A 1 173 ? 23.292 -18.830 -8.113 1.00 33.66 173 SER A CA 1
ATOM 1330 C C . SER A 1 173 ? 23.228 -19.102 -9.606 1.00 33.66 173 SER A C 1
ATOM 1332 O O . SER A 1 173 ? 24.227 -18.852 -10.231 1.00 33.66 173 SER A O 1
ATOM 1334 N N . GLU A 1 174 ? 22.115 -19.577 -10.170 1.00 34.22 174 GLU A N 1
ATOM 1335 C CA . GLU A 1 174 ? 21.868 -19.842 -11.598 1.00 34.22 174 GLU A CA 1
ATOM 1336 C C . GLU A 1 174 ? 21.335 -18.584 -12.262 1.00 34.22 174 GLU A C 1
ATOM 1338 O O . GLU A 1 174 ? 21.643 -18.346 -13.405 1.00 34.22 174 GLU A O 1
ATOM 1343 N N . ALA A 1 175 ? 20.609 -17.712 -11.562 1.00 34.25 175 ALA A N 1
ATOM 1344 C CA . ALA A 1 175 ? 20.357 -16.351 -12.025 1.00 34.25 175 ALA A CA 1
ATOM 1345 C C . ALA A 1 175 ? 21.668 -15.550 -12.053 1.00 34.25 175 ALA A C 1
ATOM 1347 O O . ALA A 1 175 ? 21.929 -14.855 -13.026 1.00 34.25 175 ALA A O 1
ATOM 1348 N N . ASN A 1 176 ? 22.542 -15.733 -11.055 1.00 32.28 176 ASN A N 1
ATOM 1349 C CA . ASN A 1 176 ? 23.905 -15.196 -11.092 1.00 32.28 176 ASN A CA 1
ATOM 1350 C C . ASN A 1 176 ? 24.808 -15.935 -12.104 1.00 32.28 176 ASN A C 1
ATOM 1352 O O . ASN A 1 176 ? 25.607 -15.284 -12.759 1.00 32.28 176 ASN A O 1
ATOM 1356 N N . ARG A 1 177 ? 24.640 -17.251 -12.312 1.00 34.41 177 ARG A N 1
ATOM 1357 C CA . ARG A 1 177 ? 25.399 -18.063 -13.282 1.00 34.41 177 ARG A CA 1
ATOM 1358 C C . ARG A 1 177 ? 24.901 -17.871 -14.705 1.00 34.41 177 ARG A C 1
ATOM 1360 O O . ARG A 1 177 ? 25.700 -17.990 -15.593 1.00 34.41 177 ARG A O 1
ATOM 1367 N N . ILE A 1 178 ? 23.637 -17.538 -14.955 1.00 36.34 178 ILE A N 1
ATOM 1368 C CA . ILE A 1 178 ? 23.092 -17.164 -16.274 1.00 36.34 178 ILE A CA 1
ATOM 1369 C C . ILE A 1 178 ? 23.499 -15.722 -16.606 1.00 36.34 178 ILE A C 1
ATOM 1371 O O . ILE A 1 178 ? 23.694 -15.408 -17.776 1.00 36.34 178 ILE A O 1
ATOM 1375 N N . MET A 1 179 ? 23.711 -14.872 -15.592 1.00 34.03 179 MET A N 1
ATOM 1376 C CA . MET A 1 179 ? 24.436 -13.608 -15.762 1.00 34.03 179 MET A CA 1
ATOM 1377 C C . MET A 1 179 ? 25.943 -13.820 -16.031 1.00 34.03 179 MET A C 1
ATOM 1379 O O . MET A 1 179 ? 26.519 -13.010 -16.743 1.00 34.03 179 MET A O 1
ATOM 1383 N N . GLU A 1 180 ? 26.565 -14.904 -15.540 1.00 34.56 180 GLU A N 1
ATOM 1384 C CA . GLU A 1 180 ? 27.973 -15.270 -15.831 1.00 34.56 180 GLU A CA 1
ATOM 1385 C C . GLU A 1 180 ? 28.154 -16.168 -17.092 1.00 34.56 180 GLU A C 1
ATOM 1387 O O . GLU A 1 180 ? 29.186 -16.109 -17.747 1.00 34.56 180 GLU A O 1
ATOM 1392 N N . GLU A 1 181 ? 27.171 -16.981 -17.494 1.00 33.25 181 GLU A N 1
ATOM 1393 C CA . GLU A 1 181 ? 27.213 -17.951 -18.616 1.00 33.25 181 GLU A CA 1
ATOM 1394 C C . GLU A 1 181 ? 26.610 -17.374 -19.906 1.00 33.25 181 GLU A C 1
ATOM 1396 O O . GLU A 1 181 ? 26.754 -17.960 -20.977 1.00 33.25 181 GLU A O 1
ATOM 1401 N N . GLY A 1 182 ? 26.034 -16.169 -19.840 1.00 32.28 182 GLY A N 1
ATOM 1402 C CA . GLY A 1 182 ? 25.932 -15.277 -20.998 1.00 32.28 182 GLY A CA 1
ATOM 1403 C C . GLY A 1 182 ? 27.293 -14.738 -21.471 1.00 32.28 182 GLY A C 1
ATOM 1404 O O . GLY A 1 182 ? 27.353 -14.106 -22.523 1.00 32.28 182 GLY A O 1
ATOM 1405 N N . GLU A 1 183 ? 28.386 -15.005 -20.740 1.00 32.81 183 GLU A N 1
ATOM 1406 C CA . GLU A 1 183 ? 29.745 -14.548 -21.062 1.00 32.81 183 GLU A CA 1
ATOM 1407 C C . GLU A 1 183 ? 30.688 -15.612 -21.651 1.00 32.81 183 GLU A C 1
ATOM 1409 O O . GLU A 1 183 ? 31.903 -15.407 -21.674 1.00 32.81 183 GLU A O 1
ATOM 1414 N N . GLU A 1 184 ? 30.207 -16.710 -22.240 1.00 31.89 184 GLU A N 1
ATOM 1415 C CA . GLU A 1 184 ? 31.069 -17.516 -23.129 1.00 31.89 184 GLU A CA 1
ATOM 1416 C C . GLU A 1 184 ? 31.060 -16.979 -24.566 1.00 31.89 184 GLU A C 1
ATOM 1418 O O . GLU A 1 184 ? 30.822 -17.666 -25.555 1.00 31.89 184 GLU A O 1
ATOM 1423 N N . GLY A 1 185 ? 31.370 -15.690 -24.666 1.00 30.11 185 GLY A N 1
ATOM 1424 C CA . GLY A 1 185 ? 31.534 -14.950 -25.906 1.00 30.11 185 GLY A CA 1
ATOM 1425 C C . GLY A 1 185 ? 32.539 -13.818 -25.737 1.00 30.11 185 GLY A C 1
ATOM 1426 O O . GLY A 1 185 ? 32.239 -12.696 -26.099 1.00 30.11 185 GLY A O 1
ATOM 1427 N N . LYS A 1 186 ? 33.709 -14.096 -25.140 1.00 34.19 186 LYS A N 1
ATOM 1428 C CA . LYS A 1 186 ? 34.863 -13.180 -25.015 1.00 34.19 186 LYS A CA 1
ATOM 1429 C C . LYS A 1 186 ? 34.495 -11.698 -24.770 1.00 34.19 186 LYS A C 1
ATOM 1431 O O . LYS A 1 186 ? 34.596 -10.883 -25.681 1.00 34.19 186 LYS A O 1
ATOM 1436 N N . GLY A 1 187 ? 34.275 -11.334 -23.505 1.00 27.55 187 GLY A N 1
ATOM 1437 C CA . GLY A 1 187 ? 34.663 -10.011 -23.003 1.00 27.55 187 GLY A CA 1
ATOM 1438 C C . GLY A 1 187 ? 33.611 -9.209 -22.236 1.00 27.55 187 GLY A C 1
ATOM 1439 O O . GLY A 1 187 ? 32.989 -8.335 -22.818 1.00 27.55 187 GLY A O 1
ATOM 1440 N N . GLY A 1 188 ? 33.610 -9.362 -20.908 1.00 31.06 188 GLY A N 1
ATOM 1441 C CA . GLY A 1 188 ? 33.478 -8.264 -19.946 1.00 31.06 188 GLY A CA 1
ATOM 1442 C C . GLY A 1 188 ? 32.073 -7.959 -19.429 1.00 31.06 188 GLY A C 1
ATOM 1443 O O . GLY A 1 188 ? 31.312 -7.275 -20.108 1.00 31.06 188 GLY A O 1
ATOM 1444 N N . GLU A 1 189 ? 31.833 -8.320 -18.161 1.00 28.86 189 GLU A N 1
ATOM 1445 C CA . GLU A 1 189 ? 30.617 -7.974 -17.419 1.00 28.86 189 GLU A CA 1
ATOM 1446 C C . GLU A 1 189 ? 30.280 -6.488 -17.632 1.00 28.86 189 GLU A C 1
ATOM 1448 O O . GLU A 1 189 ? 31.200 -5.653 -17.535 1.00 28.86 189 GLU A O 1
ATOM 1453 N N . PRO A 1 190 ? 29.006 -6.091 -17.833 1.00 38.62 190 PRO A N 1
ATOM 1454 C CA . PRO A 1 190 ? 28.620 -4.697 -17.687 1.00 38.62 190 PRO A CA 1
ATOM 1455 C C . PRO A 1 190 ? 28.804 -4.329 -16.211 1.00 38.62 190 PRO A C 1
ATOM 1457 O O . PRO A 1 190 ? 27.942 -4.510 -15.351 1.00 38.62 190 PRO A O 1
ATOM 1460 N N . LYS A 1 191 ? 30.012 -3.870 -15.881 1.00 45.59 191 LYS A N 1
ATOM 1461 C CA . LYS A 1 191 ? 30.389 -3.438 -14.542 1.00 45.59 191 LYS A CA 1
ATOM 1462 C C . LYS A 1 191 ? 29.576 -2.197 -14.214 1.00 45.59 191 LYS A C 1
ATOM 1464 O O . LYS A 1 191 ? 30.035 -1.092 -14.499 1.00 45.59 191 LYS A O 1
ATOM 1469 N N . VAL A 1 192 ? 28.424 -2.375 -13.553 1.00 57.00 192 VAL A N 1
ATOM 1470 C CA . VAL A 1 192 ? 27.682 -1.278 -12.912 1.00 57.00 192 VAL A CA 1
ATOM 1471 C C . VAL A 1 192 ? 28.696 -0.446 -12.144 1.00 57.00 192 VAL A C 1
ATOM 1473 O O . VAL A 1 192 ? 29.293 -0.911 -11.159 1.00 57.00 192 VAL A O 1
ATOM 1476 N N . SER A 1 193 ? 28.954 0.763 -12.640 1.00 66.38 193 SER A N 1
ATOM 1477 C CA . SER A 1 193 ? 30.141 1.485 -12.211 1.00 66.38 193 SER A CA 1
ATOM 1478 C C . SER A 1 193 ? 30.012 1.835 -10.729 1.00 66.38 193 SER A C 1
ATOM 1480 O O . SER A 1 193 ? 28.931 2.158 -10.227 1.00 66.38 193 SER A O 1
ATOM 1482 N N . LYS A 1 194 ? 31.128 1.812 -9.990 1.00 70.50 194 LYS A N 1
ATOM 1483 C CA . LYS A 1 194 ? 31.144 2.255 -8.583 1.00 70.50 194 LYS A CA 1
ATOM 1484 C C . LYS A 1 194 ? 30.512 3.650 -8.436 1.00 70.50 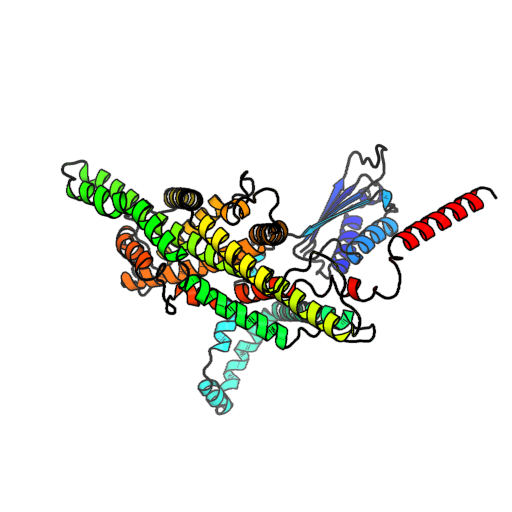194 LYS A C 1
ATOM 1486 O O . LYS A 1 194 ? 29.780 3.907 -7.486 1.00 70.50 194 LYS A O 1
ATOM 1491 N N . ARG A 1 195 ? 30.725 4.514 -9.434 1.00 67.25 195 ARG A N 1
ATOM 1492 C CA . ARG A 1 195 ? 30.159 5.863 -9.529 1.00 67.25 195 ARG A CA 1
ATOM 1493 C C . ARG A 1 195 ? 28.632 5.867 -9.648 1.00 67.25 195 ARG A C 1
ATOM 1495 O O . ARG A 1 195 ? 27.990 6.731 -9.055 1.00 67.25 195 ARG A O 1
ATOM 1502 N N . GLN A 1 196 ? 28.064 4.923 -10.391 1.00 69.75 196 GLN A N 1
ATOM 1503 C CA . GLN A 1 196 ? 26.625 4.767 -10.578 1.00 69.75 196 GLN A CA 1
ATOM 1504 C C . GLN A 1 196 ? 25.947 4.270 -9.295 1.00 69.75 196 GLN A C 1
ATOM 1506 O O . GLN A 1 196 ? 24.950 4.855 -8.876 1.00 69.75 196 GLN A O 1
ATOM 1511 N N . LYS A 1 197 ? 26.546 3.287 -8.606 1.00 72.31 197 LYS A N 1
ATOM 1512 C CA . LYS A 1 197 ? 26.076 2.828 -7.283 1.00 72.31 197 LYS A CA 1
ATOM 1513 C C . LYS A 1 197 ? 26.109 3.951 -6.247 1.00 72.31 197 LYS A C 1
ATOM 1515 O O . LYS A 1 197 ? 25.151 4.157 -5.508 1.00 72.31 197 LYS A O 1
ATOM 1520 N N . GLU A 1 198 ? 27.191 4.728 -6.227 1.00 69.62 198 GLU A N 1
ATOM 1521 C CA . GLU A 1 198 ? 27.312 5.902 -5.357 1.00 69.62 198 GLU A CA 1
ATOM 1522 C C . GLU A 1 198 ? 26.311 7.013 -5.716 1.00 69.62 198 GLU A C 1
ATOM 1524 O O . GLU A 1 198 ? 25.847 7.727 -4.829 1.00 69.62 198 GLU A O 1
ATOM 1529 N N . HIS A 1 199 ? 25.971 7.183 -6.998 1.00 75.00 199 HIS A N 1
ATOM 1530 C CA . HIS A 1 199 ? 24.943 8.132 -7.428 1.00 75.00 199 HIS A CA 1
ATOM 1531 C C . HIS A 1 199 ? 23.558 7.710 -6.939 1.00 75.00 199 HIS A C 1
ATOM 1533 O O . HIS A 1 199 ? 22.893 8.506 -6.278 1.00 75.00 199 HIS A O 1
ATOM 1539 N N . HIS A 1 200 ? 23.175 6.453 -7.173 1.00 78.25 200 HIS A N 1
ATOM 1540 C CA . HIS A 1 200 ? 21.897 5.917 -6.714 1.00 78.25 200 HIS A CA 1
ATOM 1541 C C . HIS A 1 200 ? 21.751 6.020 -5.188 1.00 78.25 200 HIS A C 1
ATOM 1543 O O . HIS A 1 200 ? 20.751 6.533 -4.688 1.00 78.25 200 HIS A O 1
ATOM 1549 N N . ALA A 1 201 ? 22.796 5.655 -4.436 1.00 72.62 201 ALA A N 1
ATOM 1550 C CA . ALA A 1 201 ? 22.801 5.763 -2.978 1.00 72.62 201 ALA A CA 1
ATOM 1551 C C . ALA A 1 201 ? 22.590 7.208 -2.480 1.00 72.62 201 ALA A C 1
ATOM 1553 O O . ALA A 1 201 ? 21.853 7.427 -1.517 1.00 72.62 201 ALA A O 1
ATOM 1554 N N . ARG A 1 202 ? 23.188 8.210 -3.146 1.00 68.50 202 ARG A N 1
ATOM 1555 C CA . ARG A 1 202 ? 22.972 9.632 -2.813 1.00 68.50 202 ARG A CA 1
ATOM 1556 C C . ARG A 1 202 ? 21.534 10.075 -3.080 1.00 68.50 202 ARG A C 1
ATOM 1558 O O . ARG A 1 202 ? 20.958 10.773 -2.248 1.00 68.50 202 ARG A O 1
ATOM 1565 N N . VAL A 1 203 ? 20.949 9.654 -4.200 1.00 69.25 203 VAL A N 1
ATOM 1566 C CA . VAL A 1 203 ? 19.550 9.959 -4.538 1.00 69.25 203 VAL A CA 1
ATOM 1567 C C . VAL A 1 203 ? 18.597 9.327 -3.524 1.00 69.25 203 VAL A C 1
ATOM 1569 O O . VAL A 1 203 ? 17.690 9.993 -3.027 1.00 69.25 203 VAL A O 1
ATOM 1572 N N . MET A 1 204 ? 18.830 8.067 -3.152 1.00 74.06 204 MET A N 1
ATOM 1573 C CA . MET A 1 204 ? 17.983 7.372 -2.181 1.00 74.06 204 MET A CA 1
ATOM 1574 C C . MET A 1 204 ? 18.056 7.984 -0.781 1.00 74.06 204 MET A C 1
ATOM 1576 O O . MET A 1 204 ? 17.033 8.033 -0.094 1.00 74.06 204 MET A O 1
ATOM 1580 N N . ALA A 1 205 ? 19.216 8.518 -0.389 1.00 68.94 205 ALA A N 1
ATOM 1581 C CA . ALA A 1 205 ? 19.350 9.317 0.827 1.00 68.94 205 ALA A CA 1
ATOM 1582 C C . ALA A 1 205 ? 18.588 10.654 0.731 1.00 68.94 205 ALA A C 1
ATOM 1584 O O . ALA A 1 205 ? 17.943 11.065 1.693 1.00 68.94 205 ALA A O 1
ATOM 1585 N N . MET A 1 206 ? 18.605 11.313 -0.434 1.00 63.91 206 MET A N 1
ATOM 1586 C CA . MET A 1 206 ? 17.904 12.584 -0.665 1.00 63.91 206 MET A CA 1
ATOM 1587 C C . MET A 1 206 ? 16.376 12.442 -0.657 1.00 63.91 206 MET A C 1
ATOM 1589 O O . MET A 1 206 ? 15.684 13.341 -0.182 1.00 63.91 206 MET A O 1
ATOM 1593 N N . ALA A 1 207 ? 15.842 11.312 -1.121 1.00 67.31 207 ALA A N 1
ATOM 1594 C CA . ALA A 1 207 ? 14.408 11.024 -1.089 1.00 67.31 207 ALA A CA 1
ATOM 1595 C C . ALA A 1 207 ? 13.793 11.188 0.314 1.00 67.31 207 ALA A C 1
ATOM 1597 O O . ALA A 1 207 ? 12.702 11.735 0.450 1.00 67.31 207 ALA A O 1
ATOM 1598 N N . ASN A 1 208 ? 14.518 10.776 1.361 1.00 66.12 208 ASN A N 1
ATOM 1599 C CA . ASN A 1 208 ? 14.073 10.911 2.753 1.00 66.12 208 ASN A CA 1
ATOM 1600 C C . ASN A 1 208 ? 13.896 12.376 3.144 1.00 66.12 208 ASN A C 1
ATOM 1602 O O . ASN A 1 208 ? 12.897 12.757 3.751 1.00 66.12 208 ASN A O 1
ATOM 1606 N N . ASN A 1 209 ? 14.859 13.202 2.743 1.00 67.00 209 ASN A N 1
ATOM 1607 C CA . ASN A 1 209 ? 14.858 14.625 3.046 1.00 67.00 209 ASN A CA 1
ATOM 1608 C C . ASN A 1 209 ? 13.774 15.361 2.261 1.00 67.00 209 ASN A C 1
ATOM 1610 O O . ASN A 1 209 ? 13.219 16.326 2.764 1.00 67.00 209 ASN A O 1
ATOM 1614 N N . LEU A 1 210 ? 13.439 14.902 1.053 1.00 67.81 210 LEU A N 1
ATOM 1615 C CA . LEU A 1 210 ? 12.401 15.517 0.227 1.00 67.81 210 LEU A CA 1
ATOM 1616 C C . LEU A 1 210 ? 11.005 15.408 0.864 1.00 67.81 210 LEU A C 1
ATOM 1618 O O . LEU A 1 210 ? 10.274 16.392 0.870 1.00 67.81 210 LEU A O 1
ATOM 1622 N N . ILE A 1 211 ? 10.668 14.270 1.480 1.00 70.50 211 ILE A N 1
ATOM 1623 C CA . ILE A 1 211 ? 9.396 14.096 2.220 1.00 70.50 211 ILE A CA 1
ATOM 1624 C C . ILE A 1 211 ? 9.338 15.017 3.436 1.00 70.50 211 ILE A C 1
ATOM 1626 O O . ILE A 1 211 ? 8.304 15.607 3.739 1.00 70.50 211 ILE A O 1
ATOM 1630 N N . LEU A 1 212 ? 10.468 15.141 4.134 1.00 74.81 212 LEU A N 1
ATOM 1631 C CA . LEU A 1 212 ? 10.596 15.975 5.324 1.00 74.81 212 LEU A CA 1
ATOM 1632 C C . LEU A 1 212 ? 10.731 17.468 5.006 1.00 74.81 212 LEU A C 1
ATOM 1634 O O . LEU A 1 212 ? 10.476 18.286 5.881 1.00 74.81 212 LEU A O 1
ATOM 1638 N N . ALA A 1 213 ? 11.130 17.841 3.792 1.00 70.50 213 ALA A N 1
ATOM 1639 C CA . ALA A 1 213 ? 11.220 19.229 3.350 1.00 70.50 213 ALA A CA 1
ATOM 1640 C C . ALA A 1 213 ? 9.908 19.714 2.715 1.00 70.50 213 ALA A C 1
ATOM 1642 O O . ALA A 1 213 ? 9.547 20.879 2.881 1.00 70.50 213 ALA A O 1
ATOM 1643 N N . GLY A 1 214 ? 9.189 18.825 2.025 1.00 73.88 214 GLY A N 1
ATOM 1644 C CA . GLY A 1 214 ? 7.895 19.108 1.408 1.00 73.88 214 GLY A CA 1
ATOM 1645 C C . GLY A 1 214 ? 6.772 19.341 2.420 1.00 73.88 214 GLY A C 1
ATOM 1646 O O . GLY A 1 214 ? 6.920 19.115 3.619 1.00 73.88 214 GLY A O 1
ATOM 1647 N N . ASP A 1 215 ? 5.625 19.805 1.940 1.00 82.69 215 ASP A N 1
ATOM 1648 C CA . ASP A 1 215 ? 4.422 20.100 2.730 1.00 82.69 215 ASP A CA 1
ATOM 1649 C C . ASP A 1 215 ? 3.350 18.996 2.630 1.00 82.69 215 ASP A C 1
ATOM 1651 O O . ASP A 1 215 ? 2.246 19.157 3.140 1.00 82.69 215 ASP A O 1
ATOM 1655 N N . SER A 1 216 ? 3.643 17.858 1.994 1.00 83.19 216 SER A N 1
ATOM 1656 C CA . SER A 1 216 ? 2.682 16.768 1.751 1.00 83.19 216 SER A CA 1
ATOM 1657 C C . SER A 1 216 ? 2.137 16.166 3.050 1.00 83.19 216 SER A C 1
ATOM 1659 O O . SER A 1 216 ? 0.932 15.954 3.180 1.00 83.19 216 SER A O 1
ATOM 1661 N N . ILE A 1 217 ? 3.009 15.940 4.045 1.00 87.38 217 ILE A N 1
ATOM 1662 C CA . ILE A 1 217 ? 2.605 15.460 5.380 1.00 87.38 217 ILE A CA 1
ATOM 1663 C C . ILE A 1 217 ? 1.732 16.508 6.084 1.00 87.38 217 ILE A C 1
ATOM 1665 O O . ILE A 1 217 ? 0.730 16.158 6.710 1.00 87.38 217 ILE A O 1
ATOM 1669 N N . ASP A 1 218 ? 2.081 17.791 5.952 1.00 88.81 218 ASP A N 1
ATOM 1670 C CA . ASP A 1 218 ? 1.341 18.896 6.563 1.00 88.81 218 ASP A CA 1
ATOM 1671 C C . ASP A 1 218 ? -0.060 19.017 5.940 1.00 88.81 218 ASP A C 1
ATOM 1673 O O . ASP A 1 218 ? -1.054 19.085 6.664 1.00 88.81 218 ASP A O 1
ATOM 1677 N N . ARG A 1 219 ? -0.162 18.941 4.606 1.00 86.25 219 ARG A N 1
ATOM 1678 C CA . ARG A 1 219 ? -1.432 18.941 3.863 1.00 86.25 219 ARG A CA 1
ATOM 1679 C C . ARG A 1 219 ? -2.319 17.760 4.229 1.00 86.25 219 ARG A C 1
ATOM 1681 O O . ARG A 1 219 ? -3.492 17.964 4.539 1.00 86.25 219 ARG A O 1
ATOM 1688 N N . LEU A 1 220 ? -1.757 16.551 4.282 1.00 89.12 220 LEU A N 1
ATOM 1689 C CA . LEU A 1 220 ? -2.476 15.360 4.736 1.00 89.12 220 LEU A CA 1
ATOM 1690 C C . LEU A 1 220 ? -2.987 15.530 6.177 1.00 89.12 220 LEU A C 1
ATOM 1692 O O . LEU A 1 220 ? -4.143 15.232 6.470 1.00 89.12 220 LEU A O 1
ATOM 1696 N N . SER A 1 221 ? -2.150 16.054 7.076 1.00 90.50 221 SER A N 1
ATOM 1697 C CA . SER A 1 221 ? -2.507 16.308 8.478 1.00 90.50 221 SER A CA 1
ATOM 1698 C C . SER A 1 221 ? -3.615 17.355 8.634 1.00 90.50 221 SER A C 1
ATOM 1700 O O . SER A 1 221 ? -4.501 17.194 9.478 1.00 90.50 221 SER A O 1
ATOM 1702 N N . VAL A 1 222 ? -3.584 18.426 7.836 1.00 90.56 222 VAL A N 1
ATOM 1703 C CA . VAL A 1 222 ? -4.621 19.470 7.824 1.00 90.56 222 VAL A CA 1
ATOM 1704 C C . VAL A 1 222 ? -5.932 18.918 7.281 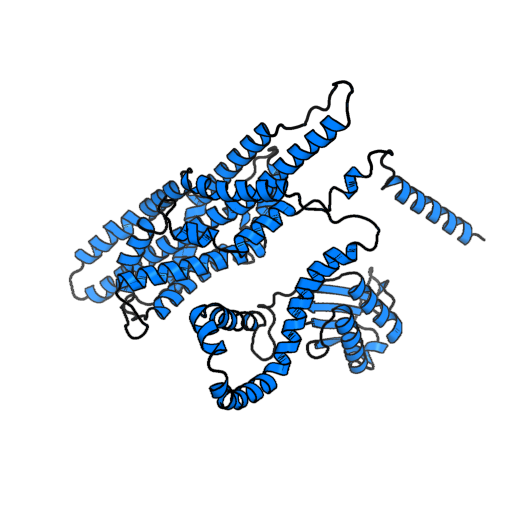1.00 90.56 222 VAL A C 1
ATOM 1706 O O . VAL A 1 222 ? -6.967 19.091 7.923 1.00 90.56 222 VAL A O 1
ATOM 1709 N N . TRP A 1 223 ? -5.893 18.207 6.153 1.00 90.69 223 TRP A N 1
ATOM 1710 C CA . TRP A 1 223 ? -7.090 17.627 5.552 1.00 90.69 223 TRP A CA 1
ATOM 1711 C C . TRP A 1 223 ? -7.754 16.611 6.487 1.00 90.69 223 TRP A C 1
ATOM 1713 O O . TRP A 1 223 ? -8.953 16.697 6.732 1.00 90.69 223 TRP A O 1
ATOM 1723 N N . LEU A 1 224 ? -6.978 15.700 7.088 1.00 88.56 224 LEU A N 1
ATOM 1724 C CA . LEU A 1 224 ? -7.507 14.713 8.037 1.00 88.56 224 LEU A CA 1
ATOM 1725 C C . LEU A 1 224 ? -8.084 15.355 9.296 1.00 88.56 224 LEU A C 1
ATOM 1727 O O . LEU A 1 224 ? -9.004 14.794 9.880 1.00 88.56 224 LEU A O 1
ATOM 1731 N N . ARG A 1 225 ? -7.555 16.500 9.741 1.00 88.62 225 ARG A N 1
ATOM 1732 C CA . ARG A 1 225 ? -8.181 17.263 10.826 1.00 88.62 225 ARG A CA 1
ATOM 1733 C C . ARG A 1 225 ? -9.516 17.834 10.367 1.00 88.62 225 ARG A C 1
ATOM 1735 O O . ARG A 1 225 ? -10.533 17.501 10.954 1.00 88.62 225 ARG A O 1
ATOM 1742 N N . GLN A 1 226 ? -9.541 18.571 9.261 1.00 88.94 226 GLN A N 1
ATOM 1743 C CA . GLN A 1 226 ? -10.767 19.185 8.738 1.00 88.94 226 GLN A CA 1
ATOM 1744 C C . GLN A 1 226 ? -11.876 18.165 8.432 1.00 88.94 226 GLN A C 1
ATOM 1746 O O . GLN A 1 226 ? -13.039 18.421 8.721 1.00 88.94 226 GLN A O 1
ATOM 1751 N N . ALA A 1 227 ? -11.528 16.998 7.887 1.00 85.56 227 ALA A N 1
ATOM 1752 C CA . ALA A 1 227 ? -12.491 15.962 7.517 1.00 85.56 227 ALA A CA 1
ATOM 1753 C C . ALA A 1 227 ? -13.115 15.224 8.718 1.00 85.56 227 ALA A C 1
ATOM 1755 O O . ALA A 1 227 ? -14.117 14.529 8.545 1.00 85.56 227 ALA A O 1
ATOM 1756 N N . TYR A 1 228 ? -12.527 15.338 9.916 1.00 88.12 228 TYR A N 1
ATOM 1757 C CA . TYR A 1 228 ? -12.894 14.520 11.077 1.00 88.12 228 TYR A CA 1
ATOM 1758 C C . TYR A 1 228 ? -13.130 15.295 12.384 1.00 88.12 228 TYR A C 1
ATOM 1760 O O . TYR A 1 228 ? -13.816 14.768 13.258 1.00 88.12 228 TYR A O 1
ATOM 1768 N N . GLU A 1 229 ? -12.584 16.502 12.548 1.00 85.38 229 GLU A N 1
ATOM 1769 C CA . GLU A 1 229 ? -12.627 17.302 13.788 1.00 85.38 229 GLU A CA 1
ATOM 1770 C C . GLU A 1 229 ? -14.067 17.598 14.232 1.00 85.38 229 GLU A C 1
ATOM 1772 O O . GLU A 1 229 ? -14.429 17.407 15.400 1.00 85.38 229 GLU A O 1
ATOM 1777 N N . ASP A 1 230 ? -14.930 17.975 13.287 1.00 84.44 230 ASP A N 1
ATOM 1778 C CA . ASP A 1 230 ? -16.337 18.254 13.574 1.00 84.44 230 ASP A CA 1
ATOM 1779 C C . ASP A 1 230 ? -17.058 17.025 14.142 1.00 84.44 230 ASP A C 1
ATOM 1781 O O . ASP A 1 230 ? -17.822 17.136 15.103 1.00 84.44 230 ASP A O 1
ATOM 1785 N N . ASP A 1 231 ? -16.786 15.830 13.623 1.00 88.12 231 ASP A N 1
ATOM 1786 C CA . ASP A 1 231 ? -17.460 14.618 14.082 1.00 88.12 231 ASP A CA 1
ATOM 1787 C C . ASP A 1 231 ? -16.829 14.033 15.354 1.00 88.12 231 ASP A C 1
ATOM 1789 O O . ASP A 1 231 ? -17.539 13.774 16.337 1.00 88.12 231 ASP A O 1
ATOM 1793 N N . ILE A 1 232 ? -15.505 13.846 15.350 1.00 87.44 232 ILE A N 1
ATOM 1794 C CA . ILE A 1 232 ? -14.746 13.168 16.411 1.00 87.44 232 ILE A CA 1
ATOM 1795 C C . ILE A 1 232 ? -14.643 14.035 17.668 1.00 87.44 232 ILE A C 1
ATOM 1797 O O . ILE A 1 232 ? -14.881 13.529 18.769 1.00 87.44 232 ILE A O 1
ATOM 1801 N N . ASP A 1 233 ? -14.314 15.321 17.527 1.00 82.62 233 ASP A N 1
ATOM 1802 C CA . ASP A 1 233 ? -13.939 16.167 18.666 1.00 82.62 233 ASP A CA 1
ATOM 1803 C C . ASP A 1 233 ? -15.117 16.984 19.209 1.00 82.62 233 ASP A C 1
ATOM 1805 O O . ASP A 1 233 ? -15.164 17.296 20.406 1.00 82.62 233 ASP A O 1
ATOM 1809 N N . THR A 1 234 ? -16.119 17.291 18.373 1.00 86.25 234 THR A N 1
ATOM 1810 C CA . THR A 1 234 ? -17.252 18.134 18.789 1.00 86.25 234 THR A CA 1
ATOM 1811 C C . THR A 1 234 ? -18.618 17.447 18.739 1.00 86.25 234 THR A C 1
ATOM 1813 O O . THR A 1 234 ? -19.261 17.326 19.788 1.00 86.25 234 THR A O 1
ATOM 1816 N N . SER A 1 235 ? -19.093 16.997 17.578 1.00 89.94 235 SER A N 1
ATOM 1817 C CA . SER A 1 235 ? -20.462 16.502 17.358 1.00 89.94 235 SER A CA 1
ATOM 1818 C C . SER A 1 235 ? -20.789 15.272 18.206 1.00 89.94 235 SER A C 1
ATOM 1820 O O . SER A 1 235 ? -21.723 15.308 19.021 1.00 89.94 235 SER A O 1
ATOM 1822 N N . ILE A 1 236 ? -20.007 14.194 18.081 1.00 89.69 236 ILE A N 1
ATOM 1823 C CA . ILE A 1 236 ? -20.274 12.938 18.793 1.00 89.69 236 ILE A CA 1
ATOM 1824 C C . ILE A 1 236 ? -20.078 13.094 20.311 1.00 89.69 236 ILE A C 1
ATOM 1826 O O . ILE A 1 236 ? -20.986 12.710 21.059 1.00 89.69 236 ILE A O 1
ATOM 1830 N N . PRO A 1 237 ? -18.993 13.714 20.822 1.00 87.62 237 PRO A N 1
ATOM 1831 C CA . PRO A 1 237 ? -18.842 13.953 22.258 1.00 87.62 237 PRO A CA 1
ATOM 1832 C C . PRO A 1 237 ? -19.961 14.812 22.863 1.00 87.62 237 PRO A C 1
ATOM 1834 O O . PRO A 1 237 ? -20.388 14.553 23.993 1.00 87.62 237 PRO A O 1
ATOM 1837 N N . ARG A 1 238 ? -20.475 15.816 22.134 1.00 90.06 238 ARG A N 1
ATOM 1838 C CA . ARG A 1 238 ? -21.633 16.616 22.578 1.00 90.06 238 ARG A CA 1
ATOM 1839 C C . ARG A 1 238 ? -22.898 15.765 22.669 1.00 90.06 238 ARG A C 1
ATOM 1841 O O . ARG A 1 238 ? -23.570 15.819 23.699 1.00 90.06 238 ARG A O 1
ATOM 1848 N N . LYS A 1 239 ? -23.190 14.944 21.653 1.00 90.50 239 LYS A N 1
ATOM 1849 C CA . LYS A 1 239 ? -24.328 14.006 21.670 1.00 90.50 239 LYS A CA 1
ATOM 1850 C C . LYS A 1 239 ? -24.215 13.015 22.831 1.00 90.50 239 LYS A C 1
ATOM 1852 O O . LYS A 1 239 ? -25.171 12.847 23.582 1.00 90.50 239 LYS A O 1
ATOM 1857 N N . LEU A 1 240 ? -23.027 12.445 23.055 1.00 87.81 240 LEU A N 1
ATOM 1858 C CA . LEU A 1 240 ? -22.756 11.532 24.171 1.00 87.81 240 LEU A CA 1
ATOM 1859 C C . LEU A 1 240 ? -23.013 12.175 25.543 1.00 87.81 240 LEU A C 1
ATOM 1861 O O . LEU A 1 240 ? -23.572 11.522 26.422 1.00 87.81 240 LEU A O 1
ATOM 1865 N N . LYS A 1 241 ? -22.639 13.448 25.730 1.00 88.31 241 LYS A N 1
ATOM 1866 C CA . LYS A 1 241 ? -22.889 14.200 26.976 1.00 88.31 241 LYS A CA 1
ATOM 1867 C C . LYS A 1 241 ? -24.362 14.576 27.170 1.00 88.31 241 LYS A C 1
ATOM 1869 O O . LYS A 1 241 ? -24.807 14.704 28.308 1.00 88.31 241 LYS A O 1
ATOM 1874 N N . ALA A 1 242 ? -25.103 14.781 26.082 1.00 89.25 242 ALA A N 1
ATOM 1875 C CA . ALA A 1 242 ? -26.502 15.204 26.115 1.00 89.25 242 ALA A CA 1
ATOM 1876 C C . ALA A 1 242 ? -27.499 14.048 26.332 1.00 89.25 242 ALA A C 1
ATOM 1878 O O . ALA A 1 242 ? -28.653 14.303 26.680 1.00 89.25 242 ALA A O 1
ATOM 1879 N N . LEU A 1 243 ? -27.072 12.793 26.152 1.00 88.81 243 LEU A N 1
ATOM 1880 C CA . LEU A 1 243 ? -27.928 11.609 26.270 1.00 88.81 243 LEU A CA 1
ATOM 1881 C C . LEU A 1 243 ? -28.538 11.443 27.673 1.00 88.81 243 LEU A C 1
ATOM 1883 O O . LEU A 1 243 ? -27.828 11.358 28.676 1.00 88.81 243 LEU A O 1
ATOM 1887 N N . LYS A 1 244 ? -29.872 11.328 27.732 1.00 86.19 244 LYS A N 1
ATOM 1888 C CA . LYS A 1 244 ? -30.665 11.061 28.945 1.00 86.19 244 LYS A CA 1
ATOM 1889 C C . LYS A 1 244 ? -31.844 10.138 28.615 1.00 86.19 244 LYS A C 1
ATOM 1891 O O . LYS A 1 244 ? -32.331 10.145 27.491 1.00 86.19 244 LYS A O 1
ATOM 1896 N N . GLY A 1 245 ? -32.337 9.389 29.604 1.00 85.06 245 GLY A N 1
ATOM 1897 C CA . GLY A 1 245 ? -33.563 8.586 29.485 1.00 85.06 245 GLY A CA 1
ATOM 1898 C C . GLY A 1 245 ? -33.352 7.088 29.199 1.00 85.06 245 GLY A C 1
ATOM 1899 O O . GLY A 1 245 ? -32.217 6.610 29.198 1.00 85.06 245 GLY A O 1
ATOM 1900 N N . PRO A 1 246 ? -34.448 6.330 28.998 1.00 74.88 246 PRO A N 1
ATOM 1901 C CA . PRO A 1 246 ? -34.433 4.864 28.933 1.00 74.88 246 PRO A CA 1
ATOM 1902 C C . PRO A 1 246 ? -33.789 4.287 27.658 1.00 74.88 246 PRO A C 1
ATOM 1904 O O . PRO A 1 246 ? -33.267 3.178 27.698 1.00 74.88 246 PRO A O 1
ATOM 1907 N N . GLU A 1 247 ? -33.741 5.038 26.551 1.00 80.44 247 GLU A N 1
ATOM 1908 C CA . GLU A 1 247 ? -33.087 4.612 25.296 1.00 80.44 247 GLU A CA 1
ATOM 1909 C C . GLU A 1 247 ? -31.570 4.897 25.255 1.00 80.44 247 GLU A C 1
ATOM 1911 O O . GLU A 1 247 ? -30.881 4.561 24.289 1.00 80.44 247 GLU A O 1
ATOM 1916 N N . MET A 1 248 ? -31.019 5.474 26.329 1.00 86.88 248 MET A N 1
ATOM 1917 C CA . MET A 1 248 ? -29.634 5.953 26.397 1.00 86.88 248 MET A CA 1
ATOM 1918 C C . MET A 1 248 ? -28.595 4.867 26.104 1.00 86.88 248 MET A C 1
ATOM 1920 O O . MET A 1 248 ? -27.598 5.150 25.446 1.00 86.88 248 MET A O 1
ATOM 1924 N N . ALA A 1 249 ? -28.810 3.627 26.550 1.00 83.38 249 ALA A N 1
ATOM 1925 C CA . ALA A 1 249 ? -27.841 2.550 26.344 1.00 83.38 249 ALA A CA 1
ATOM 1926 C C . ALA A 1 249 ? -27.641 2.218 24.854 1.00 83.38 249 ALA A C 1
ATOM 1928 O O . ALA A 1 249 ? -26.504 2.061 24.405 1.00 83.38 249 ALA A O 1
ATOM 1929 N N . ARG A 1 250 ? -28.737 2.168 24.085 1.00 86.56 250 ARG A N 1
ATOM 1930 C CA . ARG A 1 250 ? -28.713 1.845 22.653 1.00 86.56 250 ARG A CA 1
ATOM 1931 C C . ARG A 1 250 ? -28.064 2.965 21.848 1.00 86.56 250 ARG A C 1
ATOM 1933 O O . ARG A 1 250 ? -27.173 2.702 21.043 1.00 86.56 250 ARG A O 1
ATOM 1940 N N . GLU A 1 251 ? -28.462 4.206 22.110 1.00 89.62 251 GLU A N 1
ATOM 1941 C CA . GLU A 1 251 ? -27.922 5.359 21.386 1.00 89.62 251 GLU A CA 1
ATOM 1942 C C . GLU A 1 251 ? -26.455 5.626 21.755 1.00 89.62 251 GLU A C 1
ATOM 1944 O O . GLU A 1 251 ? -25.639 5.935 20.891 1.00 89.62 251 GLU A O 1
ATOM 1949 N N . LYS A 1 252 ? -26.063 5.386 23.013 1.00 87.75 252 LYS A N 1
ATOM 1950 C CA . LYS A 1 252 ? -24.656 5.426 23.429 1.00 87.75 252 LYS A CA 1
ATOM 1951 C C . LYS A 1 252 ? -23.817 4.405 22.661 1.00 87.75 252 LYS A C 1
ATOM 1953 O O . LYS A 1 252 ? -22.751 4.757 22.166 1.00 87.75 252 LYS A O 1
ATOM 1958 N N . GLN A 1 253 ? -24.279 3.158 22.543 1.00 87.56 253 GLN A N 1
ATOM 1959 C CA . GLN A 1 253 ? -23.554 2.124 21.798 1.00 87.56 253 GLN A CA 1
ATOM 1960 C C . GLN A 1 253 ? -23.412 2.483 20.314 1.00 87.56 253 GLN A C 1
ATOM 1962 O O . GLN A 1 253 ? -22.332 2.310 19.751 1.00 87.56 253 GLN A O 1
ATOM 1967 N N . ARG A 1 254 ? -24.467 3.040 19.706 1.00 90.31 254 ARG A N 1
ATOM 1968 C CA . ARG A 1 254 ? -24.439 3.540 18.327 1.00 90.31 254 ARG A CA 1
ATOM 1969 C C . ARG A 1 254 ? -23.400 4.647 18.138 1.00 90.31 254 ARG A C 1
ATOM 1971 O O . ARG A 1 254 ? -22.571 4.536 17.243 1.00 90.31 254 ARG A O 1
ATOM 1978 N N . LEU A 1 255 ? -23.404 5.667 18.999 1.00 90.94 255 LEU A N 1
ATOM 1979 C CA . LEU A 1 255 ? -22.449 6.778 18.926 1.00 90.94 255 LEU A CA 1
ATOM 1980 C C . LEU A 1 255 ? -21.000 6.321 19.151 1.00 90.94 255 LEU A C 1
ATOM 1982 O O . LEU A 1 255 ? -20.094 6.837 18.506 1.00 90.94 255 LEU A O 1
ATOM 1986 N N . PHE A 1 256 ? -20.760 5.337 20.026 1.00 89.56 256 PHE A N 1
ATOM 1987 C CA . PHE A 1 256 ? -19.423 4.750 20.186 1.00 89.56 256 PHE A CA 1
ATOM 1988 C C . PHE A 1 256 ? -18.977 3.954 18.957 1.00 89.56 256 PHE A C 1
ATOM 1990 O O . PHE A 1 256 ? -17.804 4.022 18.604 1.00 89.56 256 PHE A O 1
ATOM 1997 N N . ALA A 1 257 ? -19.885 3.230 18.298 1.00 90.31 257 ALA A N 1
ATOM 1998 C CA . ALA A 1 257 ? -19.579 2.532 17.049 1.00 90.31 257 ALA A CA 1
ATOM 1999 C C . ALA A 1 257 ? -19.257 3.512 15.914 1.00 90.31 257 ALA A C 1
ATOM 2001 O O . ALA A 1 257 ? -18.307 3.297 15.167 1.00 90.31 257 ALA A O 1
ATOM 2002 N N . GLU A 1 258 ? -19.997 4.617 15.827 1.00 92.00 258 GLU A N 1
ATOM 2003 C CA . GLU A 1 258 ? -19.730 5.696 14.874 1.00 92.00 258 GLU A CA 1
ATOM 2004 C C . GLU A 1 258 ? -18.377 6.368 15.148 1.00 92.00 258 GLU A C 1
ATOM 2006 O O . GLU A 1 258 ? -17.558 6.495 14.239 1.00 92.00 258 GLU A O 1
ATOM 2011 N N . LEU A 1 259 ? -18.087 6.697 16.412 1.00 91.56 259 LEU A N 1
ATOM 2012 C CA . LEU A 1 259 ? -16.801 7.268 16.813 1.00 91.56 259 LEU A CA 1
ATOM 2013 C C . LEU A 1 259 ? -15.637 6.326 16.491 1.00 91.56 259 LEU A C 1
ATOM 2015 O O . LEU A 1 259 ? -14.631 6.754 15.930 1.00 91.56 259 LEU A O 1
ATOM 2019 N N . GLN A 1 260 ? -15.779 5.038 16.812 1.00 91.50 260 GLN A N 1
ATOM 2020 C CA . GLN A 1 260 ? -14.779 4.017 16.505 1.00 91.50 260 GLN A CA 1
ATOM 2021 C C . GLN A 1 260 ? -14.538 3.919 14.999 1.00 91.50 260 GLN A C 1
ATOM 2023 O O . GLN A 1 260 ? -13.387 3.951 14.567 1.00 91.50 260 GLN A O 1
ATOM 2028 N N . LYS A 1 261 ? -15.610 3.856 14.201 1.00 91.69 261 LYS A N 1
ATOM 2029 C CA . LYS A 1 261 ? -15.525 3.824 12.741 1.00 91.69 261 LYS A CA 1
ATOM 2030 C C . LYS A 1 261 ? -14.734 5.018 12.213 1.00 91.69 261 LYS A C 1
ATOM 2032 O O . LYS A 1 261 ? -13.820 4.819 11.418 1.00 91.69 261 LYS A O 1
ATOM 2037 N N . LEU A 1 262 ? -15.049 6.232 12.660 1.00 91.56 262 LEU A N 1
ATOM 2038 C CA . LEU A 1 262 ? -14.377 7.448 12.197 1.00 91.56 262 LEU A CA 1
ATOM 2039 C C . LEU A 1 262 ? -12.898 7.488 12.601 1.00 91.56 262 LEU A C 1
ATOM 2041 O O . LEU A 1 262 ? -12.052 7.779 11.764 1.00 91.56 262 LEU A O 1
ATOM 2045 N N . CYS A 1 263 ? -12.564 7.128 13.842 1.00 91.69 263 CYS A N 1
ATOM 2046 C CA . CYS A 1 263 ? -11.172 7.134 14.307 1.00 91.69 263 CYS A CA 1
ATOM 2047 C C . CYS A 1 263 ? -10.306 6.120 13.542 1.00 91.69 263 CYS A C 1
ATOM 2049 O O . CYS A 1 263 ? -9.196 6.441 13.119 1.00 91.69 263 CYS A O 1
ATOM 2051 N N . PHE A 1 264 ? -10.827 4.910 13.315 1.00 92.06 264 PHE A N 1
ATOM 2052 C CA . PHE A 1 264 ? -10.134 3.901 12.512 1.00 92.06 264 PHE A CA 1
ATOM 2053 C C . PHE A 1 264 ? -10.083 4.278 11.026 1.00 92.06 264 PHE A C 1
ATOM 2055 O O . PHE A 1 264 ? -9.066 4.034 10.387 1.00 92.06 264 PHE A O 1
ATOM 2062 N N . SER A 1 265 ? -11.113 4.930 10.480 1.00 91.62 265 SER A N 1
ATOM 2063 C CA . SER A 1 265 ? -11.088 5.402 9.086 1.00 91.62 265 SER A CA 1
ATOM 2064 C C . SER A 1 265 ? -10.005 6.464 8.892 1.00 91.62 265 SER A C 1
ATOM 2066 O O . SER A 1 265 ? -9.167 6.321 8.006 1.00 91.62 265 SER A O 1
ATOM 2068 N N . ARG A 1 266 ? -9.930 7.454 9.795 1.00 93.44 266 ARG A N 1
ATOM 2069 C CA . ARG A 1 266 ? -8.877 8.484 9.809 1.00 93.44 266 ARG A CA 1
ATOM 2070 C C . ARG A 1 266 ? -7.480 7.862 9.856 1.00 93.44 266 ARG A C 1
ATOM 2072 O O . ARG A 1 266 ? -6.582 8.297 9.139 1.00 93.44 266 ARG A O 1
ATOM 2079 N N . MET A 1 267 ? -7.304 6.834 10.686 1.00 93.62 267 MET A N 1
ATOM 2080 C CA . MET A 1 267 ? -6.054 6.079 10.822 1.00 93.62 267 MET A CA 1
ATOM 2081 C C . MET A 1 267 ? -5.664 5.360 9.527 1.00 93.62 267 MET A C 1
ATOM 2083 O O . MET A 1 267 ? -4.526 5.483 9.079 1.00 93.62 267 MET A O 1
ATOM 2087 N N . VAL A 1 268 ? -6.596 4.619 8.927 1.00 92.69 268 VAL A N 1
ATOM 2088 C CA . VAL A 1 268 ? -6.361 3.848 7.697 1.00 92.69 268 VAL A CA 1
ATOM 2089 C C . VAL A 1 268 ? -6.031 4.789 6.541 1.00 92.69 268 VAL A C 1
ATOM 2091 O O . VAL A 1 268 ? -5.027 4.581 5.863 1.00 92.69 268 VAL A O 1
ATOM 2094 N N . THR A 1 269 ? -6.793 5.875 6.382 1.00 91.50 269 THR A N 1
ATOM 2095 C CA . THR A 1 269 ? -6.533 6.907 5.369 1.00 91.50 269 THR A CA 1
ATOM 2096 C C . THR A 1 269 ? -5.141 7.518 5.544 1.00 91.50 269 THR A C 1
ATOM 2098 O O . THR A 1 269 ? -4.386 7.606 4.577 1.00 91.50 269 THR A O 1
ATOM 2101 N N . ALA A 1 270 ? -4.753 7.874 6.776 1.00 93.56 270 ALA A N 1
ATOM 2102 C CA . ALA A 1 270 ? -3.422 8.412 7.063 1.00 93.56 270 ALA A CA 1
ATOM 2103 C C . ALA A 1 270 ? -2.298 7.444 6.667 1.00 93.56 270 ALA A C 1
ATOM 2105 O O . ALA A 1 270 ? -1.323 7.858 6.041 1.00 93.56 270 ALA A O 1
ATOM 2106 N N . LEU A 1 271 ? -2.434 6.161 7.019 1.00 94.12 271 LEU A N 1
ATOM 2107 C CA . LEU A 1 271 ? -1.439 5.143 6.694 1.00 94.12 271 LEU A CA 1
ATOM 2108 C C . LEU A 1 271 ? -1.321 4.946 5.184 1.00 94.12 271 LEU A C 1
ATOM 2110 O O . LEU A 1 271 ? -0.207 5.047 4.668 1.00 94.12 271 LEU A O 1
ATOM 2114 N N . ILE A 1 272 ? -2.440 4.705 4.491 1.00 91.94 272 ILE A N 1
ATOM 2115 C CA . ILE A 1 272 ? -2.467 4.427 3.048 1.00 91.94 272 ILE A CA 1
ATOM 2116 C C . ILE A 1 272 ? -1.834 5.580 2.271 1.00 91.94 272 ILE A C 1
ATOM 2118 O O . ILE A 1 272 ? -0.892 5.351 1.512 1.00 91.94 272 ILE A O 1
ATOM 2122 N N . VAL A 1 273 ? -2.293 6.816 2.494 1.00 91.50 273 VAL A N 1
ATOM 2123 C CA . VAL A 1 273 ? -1.789 7.982 1.751 1.00 91.50 273 VAL A CA 1
ATOM 2124 C C . VAL A 1 273 ? -0.310 8.217 2.042 1.00 91.50 273 VAL A C 1
ATOM 2126 O O . VAL A 1 273 ? 0.454 8.461 1.110 1.00 91.50 273 VAL A O 1
ATOM 2129 N N . LEU A 1 274 ? 0.121 8.088 3.305 1.00 93.06 274 LEU A N 1
ATOM 2130 C CA . LEU A 1 274 ? 1.528 8.252 3.664 1.00 93.06 274 LEU A CA 1
ATOM 2131 C C . LEU A 1 274 ? 2.411 7.297 2.861 1.00 93.06 274 LEU A C 1
ATOM 2133 O O . LEU A 1 274 ? 3.323 7.754 2.186 1.00 93.06 274 LEU A O 1
ATOM 2137 N N . HIS A 1 275 ? 2.156 5.990 2.874 1.00 93.44 275 HIS A N 1
ATOM 2138 C CA . HIS A 1 275 ? 3.069 5.080 2.178 1.00 93.44 275 HIS A CA 1
ATOM 2139 C C . HIS A 1 275 ? 2.879 5.073 0.659 1.00 93.44 275 HIS A C 1
ATOM 2141 O O . HIS A 1 275 ? 3.835 4.762 -0.047 1.00 93.44 275 HIS A O 1
ATOM 2147 N N . MET A 1 276 ? 1.706 5.460 0.144 1.00 90.19 276 MET A N 1
ATOM 2148 C CA . MET A 1 276 ? 1.542 5.758 -1.282 1.00 90.19 276 MET A CA 1
ATOM 2149 C C . MET A 1 276 ? 2.463 6.907 -1.704 1.00 90.19 276 MET A C 1
ATOM 2151 O O . MET A 1 276 ? 3.162 6.774 -2.708 1.00 90.19 276 MET A O 1
ATOM 2155 N N . LEU A 1 277 ? 2.549 7.985 -0.911 1.00 89.31 277 LEU A N 1
ATOM 2156 C CA . LEU A 1 277 ? 3.516 9.069 -1.132 1.00 89.31 277 LEU A CA 1
ATOM 2157 C C . LEU A 1 277 ? 4.957 8.545 -1.089 1.00 89.31 277 LEU A C 1
ATOM 2159 O O . LEU A 1 277 ? 5.720 8.776 -2.026 1.00 89.31 277 LEU A O 1
ATOM 2163 N N . LEU A 1 278 ? 5.319 7.796 -0.039 1.00 91.19 278 LEU A N 1
ATOM 2164 C CA . LEU A 1 278 ? 6.680 7.277 0.133 1.00 91.19 278 LEU A CA 1
ATOM 2165 C C . LEU A 1 278 ? 7.110 6.382 -1.038 1.00 91.19 278 LEU A C 1
ATOM 2167 O O . LEU A 1 278 ? 8.200 6.553 -1.582 1.00 91.19 278 LEU A O 1
ATOM 2171 N N . LEU A 1 279 ? 6.264 5.428 -1.434 1.00 91.19 279 LEU A N 1
ATOM 2172 C CA . LEU A 1 279 ? 6.586 4.452 -2.474 1.00 91.19 279 LEU A CA 1
ATOM 2173 C C . LEU A 1 279 ? 6.577 5.078 -3.870 1.00 91.19 279 LEU A C 1
ATOM 2175 O O . LEU A 1 279 ? 7.482 4.818 -4.660 1.00 91.19 279 LEU A O 1
ATOM 2179 N N . THR A 1 280 ? 5.621 5.958 -4.163 1.00 87.88 280 THR A N 1
ATOM 2180 C CA . THR A 1 280 ? 5.582 6.666 -5.451 1.00 87.88 280 THR A CA 1
ATOM 2181 C C . THR A 1 280 ? 6.808 7.553 -5.621 1.00 87.88 280 THR A C 1
ATOM 2183 O O . THR A 1 280 ? 7.436 7.569 -6.678 1.00 87.88 280 THR A O 1
ATOM 2186 N N . GLN A 1 281 ? 7.233 8.234 -4.561 1.00 85.69 281 GLN A N 1
ATOM 2187 C CA . GLN A 1 281 ? 8.444 9.036 -4.608 1.00 85.69 281 GLN A CA 1
ATOM 2188 C C . GLN A 1 281 ? 9.702 8.194 -4.865 1.00 85.69 281 GLN A C 1
ATOM 2190 O O . GLN A 1 281 ? 10.604 8.655 -5.568 1.00 85.69 281 GLN A O 1
ATOM 2195 N N . ARG A 1 282 ? 9.763 6.951 -4.359 1.00 86.69 282 ARG A N 1
ATOM 2196 C CA . ARG A 1 282 ? 10.841 6.003 -4.702 1.00 86.69 282 ARG A CA 1
ATOM 2197 C C . ARG A 1 282 ? 10.844 5.675 -6.184 1.00 86.69 282 ARG A C 1
ATOM 2199 O O . ARG A 1 282 ? 11.909 5.708 -6.795 1.00 86.69 282 ARG A O 1
ATOM 2206 N N . VAL A 1 283 ? 9.672 5.409 -6.755 1.00 86.94 283 VAL A N 1
ATOM 2207 C CA . VAL A 1 283 ? 9.511 5.130 -8.187 1.00 86.94 283 VAL A CA 1
ATOM 2208 C C . VAL A 1 283 ? 10.009 6.305 -9.024 1.00 86.94 283 VAL A C 1
ATOM 2210 O O . VAL A 1 283 ? 10.927 6.142 -9.828 1.00 86.94 283 VAL A O 1
ATOM 2213 N N . VAL A 1 284 ? 9.466 7.500 -8.779 1.00 82.19 284 VAL A N 1
ATOM 2214 C CA . VAL A 1 284 ? 9.760 8.697 -9.575 1.00 82.19 284 VAL A CA 1
ATOM 2215 C C . VAL A 1 284 ? 11.230 9.100 -9.466 1.00 82.19 284 VAL A C 1
ATOM 2217 O O . VAL A 1 284 ? 11.864 9.391 -10.480 1.00 82.19 284 VAL A O 1
ATOM 2220 N N . LEU A 1 285 ? 11.815 9.072 -8.262 1.00 82.00 285 LEU A N 1
ATOM 2221 C CA . LEU A 1 285 ? 13.234 9.390 -8.085 1.00 82.00 285 LEU A CA 1
ATOM 2222 C C . LEU A 1 285 ? 14.141 8.358 -8.754 1.00 82.00 285 LEU A C 1
ATOM 2224 O O . LEU A 1 285 ? 15.118 8.747 -9.392 1.00 82.00 285 LEU A O 1
ATOM 2228 N N . SER A 1 286 ? 13.833 7.065 -8.641 1.00 83.81 286 SER A N 1
ATOM 2229 C CA . SER A 1 286 ? 14.655 6.014 -9.255 1.00 83.81 286 SER A CA 1
ATOM 2230 C C . SER A 1 286 ? 14.625 6.119 -10.782 1.00 83.81 286 SER A C 1
ATOM 2232 O O . SER A 1 286 ? 15.680 6.184 -11.410 1.00 83.81 286 SER A O 1
ATOM 2234 N N . ALA A 1 287 ? 13.433 6.233 -11.377 1.00 80.88 287 ALA A N 1
ATOM 2235 C CA . ALA A 1 287 ? 13.267 6.348 -12.826 1.00 80.88 287 ALA A CA 1
ATOM 2236 C C . ALA A 1 287 ? 13.831 7.674 -13.372 1.00 80.88 287 ALA A C 1
ATOM 2238 O O . ALA A 1 287 ? 14.598 7.696 -14.339 1.00 80.88 287 ALA A O 1
ATOM 2239 N N . GLY A 1 288 ? 13.509 8.795 -12.720 1.00 74.94 288 GLY A N 1
ATOM 2240 C CA . GLY A 1 288 ? 13.942 10.128 -13.133 1.00 74.94 288 GLY A CA 1
ATOM 2241 C C . GLY A 1 288 ? 15.456 10.318 -13.053 1.00 74.94 288 GLY A C 1
ATOM 2242 O O . GLY A 1 288 ? 16.080 10.797 -14.001 1.00 74.94 288 GLY A O 1
ATOM 2243 N N . THR A 1 289 ? 16.086 9.892 -11.956 1.00 76.31 289 THR A N 1
ATOM 2244 C CA . THR A 1 289 ? 17.540 10.060 -11.794 1.00 76.31 289 THR A CA 1
ATOM 2245 C C . THR A 1 289 ? 18.360 9.063 -12.609 1.00 76.31 289 THR A C 1
ATOM 2247 O O . THR A 1 289 ? 19.483 9.392 -12.998 1.00 76.31 289 THR A O 1
ATOM 2250 N N . ALA A 1 290 ? 17.807 7.895 -12.956 1.00 76.94 290 ALA A N 1
ATOM 2251 C CA . ALA A 1 290 ? 18.421 6.999 -13.936 1.00 76.94 290 ALA A CA 1
ATOM 2252 C C . ALA A 1 290 ? 18.526 7.670 -15.316 1.00 76.94 290 ALA A C 1
ATOM 2254 O O . ALA A 1 290 ? 19.585 7.637 -15.949 1.00 76.94 290 ALA A O 1
ATOM 2255 N N . ARG A 1 291 ? 17.470 8.372 -15.756 1.00 74.69 291 ARG A N 1
ATOM 2256 C CA . ARG A 1 291 ? 17.491 9.167 -17.000 1.00 74.69 291 ARG A CA 1
ATOM 2257 C C . ARG A 1 291 ? 18.551 10.267 -16.950 1.00 74.69 291 ARG A C 1
ATOM 2259 O O . ARG A 1 291 ? 19.338 10.398 -17.885 1.00 74.69 291 ARG A O 1
ATOM 2266 N N . GLN A 1 292 ? 18.629 10.999 -15.840 1.00 71.31 292 GLN A N 1
ATOM 2267 C CA . GLN A 1 292 ? 19.647 12.037 -15.646 1.00 71.31 292 GLN A CA 1
ATOM 2268 C C . GLN A 1 292 ? 21.074 11.483 -15.712 1.00 71.31 292 GLN A C 1
ATOM 2270 O O . GLN A 1 292 ? 21.934 12.072 -16.372 1.00 71.31 292 GLN A O 1
ATOM 2275 N N . TYR A 1 293 ? 21.327 10.348 -15.051 1.00 72.75 293 TYR A N 1
ATOM 2276 C CA . TYR A 1 293 ? 22.635 9.697 -15.062 1.00 72.75 293 TYR A CA 1
ATOM 2277 C C . TYR A 1 293 ? 23.058 9.338 -16.492 1.00 72.75 293 TYR A C 1
ATOM 2279 O O . TYR A 1 293 ? 24.179 9.656 -16.896 1.00 72.75 293 TYR A O 1
ATOM 2287 N N . ARG A 1 294 ? 22.135 8.774 -17.286 1.00 70.25 294 ARG A N 1
ATOM 2288 C CA . ARG A 1 294 ? 22.372 8.432 -18.698 1.00 70.25 294 ARG A CA 1
ATOM 2289 C C . ARG A 1 294 ? 22.693 9.659 -19.555 1.00 70.25 294 ARG A C 1
ATOM 2291 O O . ARG A 1 294 ? 23.707 9.655 -20.249 1.00 70.25 294 ARG A O 1
ATOM 2298 N N . CYS A 1 295 ? 21.918 10.741 -19.449 1.00 65.12 295 CYS A N 1
ATOM 2299 C CA . CYS A 1 295 ? 22.198 11.985 -20.183 1.00 65.12 295 CYS A CA 1
ATOM 2300 C C . CYS A 1 295 ? 23.569 12.590 -19.819 1.00 65.12 295 CYS A C 1
ATOM 2302 O O . CYS A 1 295 ? 24.276 13.122 -20.677 1.00 65.12 295 CYS A O 1
ATOM 2304 N N . GLY A 1 296 ? 23.967 12.502 -18.545 1.00 61.56 296 GLY A N 1
ATOM 2305 C CA . GLY A 1 296 ? 25.257 12.998 -18.064 1.00 61.56 296 GLY A CA 1
ATOM 2306 C C . GLY A 1 296 ? 26.465 12.155 -18.495 1.00 61.56 296 GLY A C 1
ATOM 2307 O O . GLY A 1 296 ? 27.548 12.711 -18.698 1.00 61.56 296 GLY A O 1
ATOM 2308 N N . GLU A 1 297 ? 26.314 10.834 -18.625 1.00 59.62 297 GLU A N 1
ATOM 2309 C CA . GLU A 1 297 ? 27.352 9.960 -19.192 1.00 59.62 297 GLU A CA 1
ATOM 2310 C C . GLU A 1 297 ? 27.489 10.130 -20.703 1.00 59.62 297 GLU A C 1
ATOM 2312 O O . GLU A 1 297 ? 28.610 10.268 -21.194 1.00 59.62 297 GLU A O 1
ATOM 2317 N N . TRP A 1 298 ? 26.369 10.199 -21.423 1.00 51.56 298 TRP A N 1
ATOM 2318 C CA . TRP A 1 298 ? 26.353 10.384 -22.872 1.00 51.56 298 TRP A CA 1
ATOM 2319 C C . TRP A 1 298 ? 27.108 11.656 -23.302 1.00 51.56 298 TRP A C 1
ATOM 2321 O O . TRP A 1 298 ? 28.001 11.593 -24.146 1.00 51.56 298 TRP A O 1
ATOM 2331 N N . ARG A 1 299 ? 26.888 12.789 -22.613 1.00 56.22 299 ARG A N 1
ATOM 2332 C CA . ARG A 1 299 ? 27.636 14.043 -22.858 1.00 56.22 299 ARG A CA 1
ATOM 2333 C C . ARG A 1 299 ? 29.147 13.915 -22.659 1.00 56.22 299 ARG A C 1
ATOM 2335 O O . ARG A 1 299 ? 29.912 14.583 -23.348 1.00 56.22 299 ARG A O 1
ATOM 2342 N N . LYS A 1 300 ? 29.597 13.089 -21.709 1.00 58.66 300 LYS A N 1
ATOM 2343 C CA . LYS A 1 300 ? 31.035 12.874 -21.470 1.00 58.66 300 LYS A CA 1
ATOM 2344 C C . LYS A 1 300 ? 31.672 12.012 -22.549 1.00 58.66 300 LYS A C 1
ATOM 2346 O O . LYS A 1 300 ? 32.822 12.268 -22.882 1.00 58.66 300 LYS A O 1
ATOM 2351 N N . ARG A 1 301 ? 30.939 11.026 -23.080 1.00 56.22 301 ARG A N 1
ATOM 2352 C CA . ARG A 1 301 ? 31.403 10.194 -24.198 1.00 56.22 301 ARG A CA 1
ATOM 2353 C C . ARG A 1 301 ? 31.525 11.036 -25.477 1.00 56.22 301 ARG A C 1
ATOM 2355 O O . ARG A 1 301 ? 32.591 11.032 -26.078 1.00 56.22 301 ARG A O 1
ATOM 2362 N N . LYS A 1 302 ? 30.523 11.873 -25.786 1.00 45.16 302 LYS A N 1
ATOM 2363 C CA . LYS A 1 302 ? 30.536 12.802 -26.938 1.00 45.16 302 LYS A CA 1
ATOM 2364 C C . LYS A 1 302 ? 31.621 13.889 -26.829 1.00 45.16 302 LYS A C 1
ATOM 2366 O O . LYS A 1 302 ? 32.361 14.145 -27.768 1.00 45.16 302 LYS A O 1
ATOM 2371 N N . GLY A 1 303 ? 31.809 14.464 -25.637 1.00 47.84 303 GLY A N 1
ATOM 2372 C CA . GLY A 1 303 ? 32.884 15.435 -25.379 1.00 47.84 303 GLY A CA 1
ATOM 2373 C C . GLY A 1 303 ? 34.306 14.850 -25.372 1.00 47.84 303 GLY A C 1
ATOM 2374 O O . GLY A 1 303 ? 35.268 15.612 -25.335 1.00 47.84 303 GLY A O 1
ATOM 2375 N N . GLN A 1 304 ? 34.453 13.520 -25.375 1.00 45.69 304 GLN A N 1
ATOM 2376 C CA . GLN A 1 304 ? 35.738 12.832 -25.538 1.00 45.69 304 GLN A CA 1
ATOM 2377 C C . GLN A 1 304 ? 35.990 12.377 -26.983 1.00 45.69 304 GLN A C 1
ATOM 2379 O O . GLN A 1 304 ? 37.154 12.199 -27.339 1.00 45.69 304 GLN A O 1
ATOM 2384 N N . SER A 1 305 ? 34.946 12.199 -27.803 1.00 42.81 305 SER A N 1
ATOM 2385 C CA . SER A 1 305 ? 35.065 11.751 -29.196 1.00 42.81 305 SER A CA 1
ATOM 2386 C C . SER A 1 305 ? 35.258 12.891 -30.199 1.00 42.81 305 SER A C 1
ATOM 2388 O O . SER A 1 305 ? 35.864 12.665 -31.241 1.00 42.81 305 SER A O 1
ATOM 2390 N N . GLU A 1 306 ? 34.816 14.117 -29.901 1.00 38.12 306 GLU A N 1
ATOM 2391 C CA . GLU A 1 306 ? 34.834 15.211 -30.881 1.00 38.12 306 GLU A CA 1
ATOM 2392 C C . GLU A 1 306 ? 35.671 16.412 -30.431 1.00 38.12 306 GLU A C 1
ATOM 2394 O O . GLU A 1 306 ? 35.258 17.263 -29.644 1.00 38.12 306 GLU A O 1
ATOM 2399 N N . GLY A 1 307 ? 36.861 16.517 -31.021 1.00 47.16 307 GLY A N 1
ATOM 2400 C CA . GLY A 1 307 ? 37.501 17.795 -31.292 1.00 47.16 307 GLY A CA 1
ATOM 2401 C C . GLY A 1 307 ? 37.105 18.300 -32.680 1.00 47.16 307 GLY A C 1
ATOM 2402 O O . GLY A 1 307 ? 37.973 18.391 -33.538 1.00 47.16 307 GLY A O 1
ATOM 2403 N N . SER A 1 308 ? 35.832 18.616 -32.938 1.00 33.56 308 SER A N 1
ATOM 2404 C CA . SER A 1 308 ? 35.454 19.367 -34.146 1.00 33.56 308 SER A CA 1
ATOM 2405 C C . SER A 1 308 ? 34.078 20.022 -34.046 1.00 33.56 308 SER A C 1
ATOM 2407 O O . SER A 1 308 ? 33.103 19.378 -33.690 1.00 33.56 308 SER A O 1
ATOM 2409 N N . SER A 1 309 ? 34.075 21.314 -34.393 1.00 34.00 309 SER A N 1
ATOM 2410 C CA . SER A 1 309 ? 32.980 22.173 -34.869 1.00 34.00 309 SER A CA 1
ATOM 2411 C C . SER A 1 309 ? 31.572 21.961 -34.310 1.00 34.00 309 SER A C 1
ATOM 2413 O O . SER A 1 309 ? 30.844 21.050 -34.684 1.00 34.00 309 SER A O 1
ATOM 2415 N N . ALA A 1 310 ? 31.163 22.955 -33.524 1.00 44.38 310 ALA A N 1
ATOM 2416 C CA . ALA A 1 310 ? 29.776 23.324 -33.320 1.00 44.38 310 ALA A CA 1
ATOM 2417 C C . ALA A 1 310 ? 29.052 23.534 -34.661 1.00 44.38 310 ALA A C 1
ATOM 2419 O O . ALA A 1 310 ? 29.458 24.412 -35.414 1.00 44.38 310 ALA A O 1
ATOM 2420 N N . GLU A 1 311 ? 27.986 22.773 -34.909 1.00 36.28 311 GLU A N 1
ATOM 2421 C CA . GLU A 1 311 ? 26.717 23.271 -35.456 1.00 36.28 311 GLU A CA 1
ATOM 2422 C C . GLU A 1 311 ? 25.614 22.196 -35.340 1.00 36.28 311 GLU A C 1
ATOM 2424 O O . GLU A 1 311 ? 25.687 21.116 -35.911 1.00 36.28 311 GLU A O 1
ATOM 2429 N N . GLU A 1 312 ? 24.622 22.539 -34.513 1.00 39.81 312 GLU A N 1
ATOM 2430 C CA . GLU A 1 312 ? 23.194 22.197 -34.574 1.00 39.81 312 GLU A CA 1
ATOM 2431 C C . GLU A 1 312 ? 22.721 20.726 -34.628 1.00 39.81 312 GLU A C 1
ATOM 2433 O O . GLU A 1 312 ? 22.544 20.121 -35.679 1.00 39.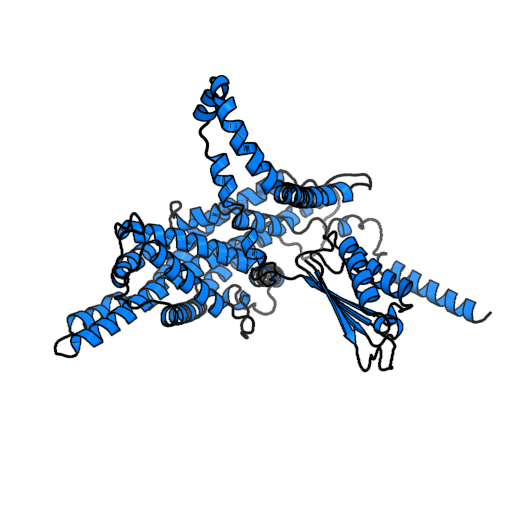81 312 GLU A O 1
ATOM 2438 N N . SER A 1 313 ? 22.229 20.246 -33.475 1.00 32.91 313 SER A N 1
ATOM 2439 C CA . SER A 1 313 ? 20.866 19.698 -33.427 1.00 32.91 313 SER A CA 1
ATOM 2440 C C . SER A 1 313 ? 20.108 20.294 -32.234 1.00 32.91 313 SER A C 1
ATOM 2442 O O . SER A 1 313 ? 20.582 20.347 -31.097 1.00 32.91 313 SER A O 1
ATOM 2444 N N . SER A 1 314 ? 18.944 20.850 -32.524 1.00 39.66 314 SER A N 1
ATOM 2445 C CA . SER A 1 314 ? 18.168 21.754 -31.688 1.00 39.66 314 SER A CA 1
ATOM 2446 C C . SER A 1 314 ? 17.166 21.019 -30.790 1.00 39.66 314 SER A C 1
ATOM 2448 O O . SER A 1 314 ? 15.993 21.349 -30.817 1.00 39.66 314 SER A O 1
ATOM 2450 N N . THR A 1 315 ? 17.586 20.047 -29.968 1.00 44.53 315 THR A N 1
ATOM 2451 C CA . THR A 1 315 ? 16.690 19.394 -28.971 1.00 44.53 315 THR A CA 1
ATOM 2452 C C . THR A 1 315 ? 17.406 18.742 -27.767 1.00 44.53 315 THR A C 1
ATOM 2454 O O . THR A 1 315 ? 16.824 17.901 -27.085 1.00 44.53 315 THR A O 1
ATOM 2457 N N . GLU A 1 316 ? 18.664 19.066 -27.453 1.00 51.34 316 GLU A N 1
ATOM 2458 C CA . GLU A 1 316 ? 19.387 18.384 -26.357 1.00 51.34 316 GLU A CA 1
ATOM 2459 C C . GLU A 1 316 ? 19.239 19.086 -24.989 1.00 51.34 316 GLU A C 1
ATOM 2461 O O . GLU A 1 316 ? 19.941 20.048 -24.674 1.00 51.34 316 GLU A O 1
ATOM 2466 N N . ARG A 1 317 ? 18.358 18.553 -24.129 1.00 58.16 317 ARG A N 1
ATOM 2467 C CA . ARG A 1 317 ? 18.079 19.082 -22.776 1.00 58.16 317 ARG A CA 1
ATOM 2468 C C . ARG A 1 317 ? 19.271 19.039 -21.831 1.00 58.16 317 ARG A C 1
ATOM 2470 O O . ARG A 1 317 ? 20.016 18.053 -21.793 1.00 58.16 317 ARG A O 1
ATOM 2477 N N . THR A 1 318 ? 19.428 20.077 -21.010 1.00 60.97 318 THR A N 1
ATOM 2478 C CA . THR A 1 318 ? 20.474 20.165 -19.977 1.00 60.97 318 THR A CA 1
ATOM 2479 C C . THR A 1 318 ? 20.158 19.339 -18.724 1.00 60.97 318 THR A C 1
ATOM 2481 O O . THR A 1 318 ? 19.008 19.082 -18.385 1.00 60.97 318 THR A O 1
ATOM 2484 N N . SER A 1 319 ? 21.195 18.923 -17.980 1.00 57.78 319 SER A N 1
ATOM 2485 C CA . SER A 1 319 ? 21.013 18.231 -16.687 1.00 57.78 319 SER A CA 1
ATOM 2486 C C . SER A 1 319 ? 20.282 19.106 -15.659 1.00 57.78 319 SER A C 1
ATOM 2488 O O . SER A 1 319 ? 19.608 18.571 -14.785 1.00 57.78 319 SER A O 1
ATOM 2490 N N . SER A 1 320 ? 20.399 20.433 -15.756 1.00 58.81 320 SER A N 1
ATOM 2491 C CA . SER A 1 320 ? 19.628 21.390 -14.958 1.00 58.81 320 SER A CA 1
ATOM 2492 C C . SER A 1 320 ? 18.147 21.411 -15.335 1.00 58.81 320 SER A C 1
ATOM 2494 O O . SER A 1 320 ? 17.314 21.421 -14.435 1.00 58.81 320 SER A O 1
ATOM 2496 N N . GLU A 1 321 ? 17.813 21.353 -16.628 1.00 64.88 321 GLU A N 1
ATOM 2497 C CA . GLU A 1 321 ? 16.421 21.258 -17.096 1.00 64.88 321 GLU A CA 1
ATOM 2498 C C . GLU A 1 321 ? 15.761 19.956 -16.628 1.00 64.88 321 GLU A C 1
ATOM 2500 O O . GLU A 1 321 ? 14.677 20.000 -16.060 1.00 64.88 321 GLU A O 1
ATOM 2505 N N . LEU A 1 322 ? 16.451 18.815 -16.744 1.00 64.06 322 LEU A N 1
ATOM 2506 C CA . LEU A 1 322 ? 15.947 17.520 -16.257 1.00 64.06 322 LEU A CA 1
ATOM 2507 C C . LEU A 1 322 ? 15.782 17.466 -14.727 1.00 64.06 322 LEU A C 1
ATOM 2509 O O . LEU A 1 322 ? 14.969 16.700 -14.217 1.00 64.06 322 LEU A O 1
ATOM 2513 N N . ASN A 1 323 ? 16.576 18.234 -13.975 1.00 65.31 323 ASN A N 1
ATOM 2514 C CA . ASN A 1 323 ? 16.419 18.363 -12.523 1.00 65.31 323 ASN A CA 1
ATOM 2515 C C . ASN A 1 323 ? 15.202 19.213 -12.157 1.00 65.31 323 ASN A C 1
ATOM 2517 O O . ASN A 1 323 ? 14.484 18.868 -11.221 1.00 65.31 323 ASN A O 1
ATOM 2521 N N . ALA A 1 324 ? 14.971 20.304 -12.889 1.00 65.12 324 ALA A N 1
ATOM 2522 C CA . ALA A 1 324 ? 13.792 21.139 -12.708 1.00 65.12 324 ALA A CA 1
ATOM 2523 C C . ALA A 1 324 ? 12.505 20.376 -13.067 1.00 65.12 324 ALA A C 1
ATOM 2525 O O . ALA A 1 324 ? 11.555 20.417 -12.293 1.00 65.12 324 ALA A O 1
ATOM 2526 N N . GLU A 1 325 ? 12.511 19.619 -14.169 1.00 67.75 325 GLU A N 1
ATOM 2527 C CA . GLU A 1 325 ? 11.398 18.762 -14.613 1.00 67.75 325 GLU A CA 1
ATOM 2528 C C . GLU A 1 325 ? 11.097 17.656 -13.587 1.00 67.75 325 GLU A C 1
ATOM 2530 O O . GLU A 1 325 ? 9.960 17.498 -13.155 1.00 67.75 325 GLU A O 1
ATOM 2535 N N . LEU A 1 326 ? 12.121 16.947 -13.091 1.00 71.56 326 LEU A N 1
ATOM 2536 C CA . LEU A 1 326 ? 11.936 15.931 -12.048 1.00 71.56 326 LEU A CA 1
ATOM 2537 C C . LEU A 1 326 ? 11.372 16.523 -10.747 1.00 71.56 326 LEU A C 1
ATOM 2539 O O . LEU A 1 326 ? 10.518 15.910 -10.109 1.00 71.56 326 LEU A O 1
ATOM 2543 N N . ALA A 1 327 ? 11.853 17.699 -10.336 1.00 68.88 327 ALA A N 1
ATOM 2544 C CA . ALA A 1 327 ? 11.370 18.370 -9.133 1.00 68.88 327 ALA A CA 1
ATOM 2545 C C . ALA A 1 327 ? 9.921 18.862 -9.282 1.00 68.88 327 ALA A C 1
ATOM 2547 O O . ALA A 1 327 ? 9.146 18.733 -8.334 1.00 68.88 327 ALA A O 1
ATOM 2548 N N . ALA A 1 328 ? 9.555 19.388 -10.456 1.00 69.75 328 ALA A N 1
ATOM 2549 C CA . ALA A 1 328 ? 8.186 19.784 -10.779 1.00 69.75 328 ALA A CA 1
ATOM 2550 C C . ALA A 1 328 ? 7.249 18.569 -10.760 1.00 69.75 328 ALA A C 1
ATOM 2552 O O . ALA A 1 328 ? 6.286 18.558 -10.000 1.00 69.75 328 ALA A O 1
ATOM 2553 N N . TYR A 1 329 ? 7.614 17.491 -11.455 1.00 75.88 329 TYR A N 1
ATOM 2554 C CA . TYR A 1 329 ? 6.802 16.279 -11.509 1.00 75.88 329 TYR A CA 1
ATOM 2555 C C . TYR A 1 329 ? 6.622 15.611 -10.134 1.00 75.88 329 TYR A C 1
ATOM 2557 O O . TYR A 1 329 ? 5.523 15.193 -9.775 1.00 75.88 329 TYR A O 1
ATOM 2565 N N . LEU A 1 330 ? 7.676 15.553 -9.308 1.00 74.81 330 LEU A N 1
ATOM 2566 C CA . LEU A 1 330 ? 7.571 15.068 -7.924 1.00 74.81 330 LEU A CA 1
ATOM 2567 C C . LEU A 1 330 ? 6.599 15.899 -7.087 1.00 74.81 330 LEU A C 1
ATOM 2569 O O . LEU A 1 330 ? 5.859 15.348 -6.267 1.00 74.81 330 LEU A O 1
ATOM 2573 N N . LYS A 1 331 ? 6.620 17.220 -7.279 1.00 77.31 331 LYS A N 1
ATOM 2574 C CA . LYS A 1 331 ? 5.690 18.123 -6.616 1.00 77.31 331 LYS A CA 1
ATOM 2575 C C . LYS A 1 331 ? 4.264 17.866 -7.098 1.00 77.31 331 LYS A C 1
ATOM 2577 O O . LYS A 1 331 ? 3.396 17.701 -6.253 1.00 77.31 331 LYS A O 1
ATOM 2582 N N . ASP A 1 332 ? 4.032 17.739 -8.398 1.00 78.56 332 ASP A N 1
ATOM 2583 C CA . ASP A 1 332 ? 2.691 17.529 -8.955 1.00 78.56 332 ASP A CA 1
ATOM 2584 C C . ASP A 1 332 ? 2.086 16.183 -8.536 1.00 78.56 332 ASP A C 1
ATOM 2586 O O . ASP A 1 332 ? 0.924 16.121 -8.140 1.00 78.56 332 ASP A O 1
ATOM 2590 N N . VAL A 1 333 ? 2.886 15.113 -8.512 1.00 78.69 333 VAL A N 1
ATOM 2591 C CA . VAL A 1 333 ? 2.479 13.802 -7.975 1.00 78.69 333 VAL A CA 1
ATOM 2592 C C . VAL A 1 333 ? 2.116 13.896 -6.492 1.00 78.69 333 VAL A C 1
ATOM 2594 O O . VAL A 1 333 ? 1.090 13.370 -6.058 1.00 78.69 333 VAL A O 1
ATOM 2597 N N . SER A 1 334 ? 2.932 14.592 -5.699 1.00 80.81 334 SER A N 1
ATOM 2598 C CA . SER A 1 334 ? 2.640 14.832 -4.284 1.00 80.81 334 SER A CA 1
ATOM 2599 C C . SER A 1 334 ? 1.370 15.674 -4.092 1.00 80.81 334 SER A C 1
ATOM 2601 O O . SER A 1 334 ? 0.560 15.381 -3.209 1.00 80.81 334 SER A O 1
ATOM 2603 N N . ASP A 1 335 ? 1.193 16.721 -4.899 1.00 78.94 335 ASP A N 1
ATOM 2604 C CA . ASP A 1 335 ? 0.037 17.620 -4.881 1.00 78.94 335 ASP A CA 1
ATOM 2605 C C . ASP A 1 335 ? -1.246 16.852 -5.243 1.00 78.94 335 ASP A C 1
ATOM 2607 O O . ASP A 1 335 ? -2.267 17.007 -4.573 1.00 78.94 335 ASP A O 1
ATOM 2611 N N . HIS A 1 336 ? -1.176 15.958 -6.233 1.00 81.12 336 HIS A N 1
ATOM 2612 C CA . HIS A 1 336 ? -2.285 15.101 -6.659 1.00 81.12 336 HIS A CA 1
ATOM 2613 C C . HIS A 1 336 ? -2.668 14.060 -5.602 1.00 81.12 336 HIS A C 1
ATOM 2615 O O . HIS A 1 336 ? -3.838 13.973 -5.222 1.00 81.12 336 HIS A O 1
ATOM 2621 N N . LEU A 1 337 ? -1.689 13.333 -5.049 1.00 80.12 337 LEU A N 1
ATOM 2622 C CA . LEU A 1 337 ? -1.900 12.339 -3.984 1.00 80.12 337 LEU A CA 1
ATOM 2623 C C . LEU A 1 337 ? -2.486 12.944 -2.700 1.00 80.12 337 LEU A C 1
ATOM 2625 O O . LEU A 1 337 ? -3.172 12.258 -1.941 1.00 80.12 337 LEU A O 1
ATOM 2629 N N . THR A 1 338 ? -2.211 14.225 -2.451 1.00 80.75 338 THR A N 1
ATOM 2630 C CA . THR A 1 338 ? -2.756 14.984 -1.314 1.00 80.75 338 THR A CA 1
ATOM 2631 C C . THR A 1 338 ? -3.928 15.887 -1.701 1.00 80.75 338 THR A C 1
ATOM 2633 O O . THR A 1 338 ? -4.378 16.701 -0.891 1.00 80.75 338 THR A O 1
ATOM 2636 N N . SER A 1 339 ? -4.464 15.737 -2.915 1.00 78.00 339 SER A N 1
ATOM 2637 C CA . SER A 1 339 ? -5.624 16.498 -3.366 1.00 78.00 339 SER A CA 1
ATOM 2638 C C . SER A 1 339 ? -6.898 16.056 -2.632 1.00 78.00 339 SER A C 1
ATOM 2640 O O . SER A 1 339 ? -7.056 14.873 -2.311 1.00 78.00 339 SER A O 1
ATOM 2642 N N . PRO A 1 340 ? -7.873 16.960 -2.415 1.00 75.69 340 PRO A N 1
ATOM 2643 C CA . PRO A 1 340 ? -9.136 16.598 -1.776 1.00 75.69 340 PRO A CA 1
ATOM 2644 C C . PRO A 1 340 ? -9.871 15.444 -2.470 1.00 75.69 340 PRO A C 1
ATOM 2646 O O . PRO A 1 340 ? -10.539 14.666 -1.799 1.00 75.69 340 PRO A O 1
ATOM 2649 N N . LEU A 1 341 ? -9.739 15.311 -3.794 1.00 70.81 341 LEU A N 1
ATOM 2650 C CA . LEU A 1 341 ? -10.376 14.240 -4.559 1.00 70.81 341 LEU A CA 1
ATOM 2651 C C . LEU A 1 341 ? -9.801 12.868 -4.188 1.00 70.81 341 LEU A C 1
ATOM 2653 O O . LEU A 1 341 ? -10.556 11.971 -3.813 1.00 70.81 341 LEU A O 1
ATOM 2657 N N . VAL A 1 342 ? -8.474 12.717 -4.254 1.00 70.25 342 VAL A N 1
ATOM 2658 C CA . VAL A 1 342 ? -7.796 11.453 -3.925 1.00 70.25 342 VAL A CA 1
ATOM 2659 C C . VAL A 1 342 ? -8.006 11.106 -2.454 1.00 70.25 342 VAL A C 1
ATOM 2661 O O . VAL A 1 342 ? -8.336 9.965 -2.131 1.00 70.25 342 VAL A O 1
ATOM 2664 N N . LEU A 1 343 ? -7.908 12.098 -1.567 1.00 77.06 343 LEU A N 1
ATOM 2665 C CA . LEU A 1 343 ? -8.141 11.896 -0.140 1.00 77.06 343 LEU A CA 1
ATOM 2666 C C . LEU A 1 343 ? -9.576 11.434 0.148 1.00 77.06 343 LEU A C 1
ATOM 2668 O O . LEU A 1 343 ? -9.752 10.494 0.917 1.00 77.06 343 LEU A O 1
ATOM 2672 N N . CYS A 1 344 ? -10.591 11.997 -0.517 1.00 74.62 344 CYS A N 1
ATOM 2673 C CA . CYS A 1 344 ? -11.976 11.526 -0.409 1.00 74.62 344 CYS A CA 1
ATOM 2674 C C . CYS A 1 344 ? -12.159 10.080 -0.897 1.00 74.62 344 CYS A C 1
ATOM 2676 O O . CYS A 1 344 ? -12.912 9.325 -0.283 1.00 74.62 344 CYS A O 1
ATOM 2678 N N . LEU A 1 345 ? -11.492 9.676 -1.984 1.00 73.56 345 LEU A N 1
ATOM 2679 C CA . LEU A 1 345 ? -11.565 8.300 -2.493 1.00 73.56 345 LEU A CA 1
ATOM 2680 C C . LEU A 1 345 ? -10.985 7.301 -1.488 1.00 73.56 345 LEU A C 1
ATOM 2682 O O . LEU A 1 345 ? -11.647 6.321 -1.141 1.00 73.56 345 LEU A O 1
ATOM 2686 N N . VAL A 1 346 ? -9.785 7.587 -0.975 1.00 80.12 346 VAL A N 1
ATOM 2687 C CA . VAL A 1 346 ? -9.151 6.773 0.072 1.00 80.12 346 VAL A CA 1
ATOM 2688 C C . VAL A 1 346 ? -10.023 6.735 1.322 1.00 80.12 346 VAL A C 1
ATOM 2690 O O . VAL A 1 346 ? -10.237 5.667 1.891 1.00 80.12 346 VAL A O 1
ATOM 2693 N N . ASP A 1 347 ? -10.589 7.873 1.716 1.00 82.69 347 ASP A N 1
ATOM 2694 C CA . ASP A 1 347 ? -11.436 7.958 2.897 1.00 82.69 347 ASP A CA 1
ATOM 2695 C C . ASP A 1 347 ? -12.726 7.149 2.785 1.00 82.69 347 ASP A C 1
ATOM 2697 O O . ASP A 1 347 ? -13.117 6.467 3.732 1.00 82.69 347 ASP A O 1
ATOM 2701 N N . ASN A 1 348 ? -13.367 7.167 1.619 1.00 80.00 348 ASN A N 1
ATOM 2702 C CA . ASN A 1 348 ? -14.563 6.373 1.366 1.00 80.00 348 ASN A CA 1
ATOM 2703 C C . ASN A 1 348 ? -14.271 4.872 1.479 1.00 80.00 348 ASN A C 1
ATOM 2705 O O . ASN A 1 348 ? -15.003 4.167 2.180 1.00 80.00 348 ASN A O 1
ATOM 2709 N N . ALA A 1 349 ? -13.171 4.400 0.882 1.00 77.75 349 ALA A N 1
ATOM 2710 C CA . ALA A 1 349 ? -12.745 3.006 1.002 1.00 77.75 349 ALA A CA 1
ATOM 2711 C C . ALA A 1 349 ? -12.408 2.628 2.456 1.00 77.75 349 ALA A C 1
ATOM 2713 O O . ALA A 1 349 ? -12.830 1.578 2.950 1.00 77.75 349 ALA A O 1
ATOM 2714 N N . SER A 1 350 ? -11.721 3.515 3.185 1.00 86.38 350 SER A N 1
ATOM 2715 C CA . SER A 1 350 ? -11.442 3.351 4.617 1.00 86.38 350 SER A CA 1
ATOM 2716 C C . SER A 1 350 ? -12.729 3.242 5.440 1.00 86.38 350 SER A C 1
ATOM 2718 O O . SER A 1 350 ? -12.860 2.335 6.268 1.00 86.38 350 SER A O 1
ATOM 2720 N N . ARG A 1 351 ? -13.704 4.130 5.202 1.00 86.44 351 ARG A N 1
ATOM 2721 C CA . ARG A 1 351 ? -15.000 4.156 5.901 1.00 86.44 351 ARG A CA 1
ATOM 2722 C C . ARG A 1 351 ? -15.834 2.919 5.611 1.00 86.44 351 ARG A C 1
ATOM 2724 O O . ARG A 1 351 ? -16.486 2.409 6.526 1.00 86.44 351 ARG A O 1
ATOM 2731 N N . GLU A 1 352 ? -15.847 2.450 4.371 1.00 84.88 352 GLU A N 1
ATOM 2732 C CA . GLU A 1 352 ? -16.553 1.230 3.989 1.00 84.88 352 GLU A CA 1
ATOM 2733 C C . GLU A 1 352 ? -15.937 0.005 4.670 1.00 84.88 352 GLU A C 1
ATOM 2735 O O . GLU A 1 352 ? -16.641 -0.722 5.378 1.00 84.88 352 GLU A O 1
ATOM 2740 N N . SER A 1 353 ? -14.615 -0.152 4.565 1.00 84.25 353 SER A N 1
ATOM 2741 C CA . SER A 1 353 ? -13.870 -1.230 5.219 1.00 84.25 353 SER A CA 1
ATOM 2742 C C . SER A 1 353 ? -14.107 -1.255 6.733 1.00 84.25 353 SER A C 1
ATOM 2744 O O . SER A 1 353 ? -14.497 -2.281 7.300 1.00 84.25 353 SER A O 1
ATOM 2746 N N . CYS A 1 354 ? -13.970 -0.100 7.393 1.00 86.56 354 CYS A N 1
ATOM 2747 C CA . CYS A 1 354 ? -14.237 0.043 8.822 1.00 86.56 354 CYS A CA 1
ATOM 2748 C C . CYS A 1 354 ? -15.676 -0.358 9.174 1.00 86.56 354 CYS A C 1
ATOM 2750 O O . CYS A 1 354 ? -15.900 -1.034 10.175 1.00 86.56 354 CYS A O 1
ATOM 2752 N N . GLY A 1 355 ? -16.657 0.023 8.351 1.00 81.81 355 GLY A N 1
ATOM 2753 C CA . GLY A 1 355 ? -18.062 -0.325 8.568 1.00 81.81 355 GLY A CA 1
ATOM 2754 C C . GLY A 1 355 ? -18.359 -1.825 8.472 1.00 81.81 355 GLY A C 1
ATOM 2755 O O . GLY A 1 355 ? -19.259 -2.301 9.158 1.00 81.81 355 GLY A O 1
ATOM 2756 N N . GLN A 1 356 ? -17.612 -2.562 7.647 1.00 82.94 356 GLN A N 1
ATOM 2757 C CA . GLN A 1 356 ? -17.825 -3.994 7.420 1.00 82.94 356 GLN A CA 1
ATOM 2758 C C . GLN A 1 356 ? -17.017 -4.889 8.369 1.00 82.94 356 GLN A C 1
ATOM 2760 O O . GLN A 1 356 ? -17.448 -6.000 8.681 1.00 82.94 356 GLN A O 1
ATOM 2765 N N . ARG A 1 357 ? -15.826 -4.443 8.788 1.00 87.31 357 ARG A N 1
ATOM 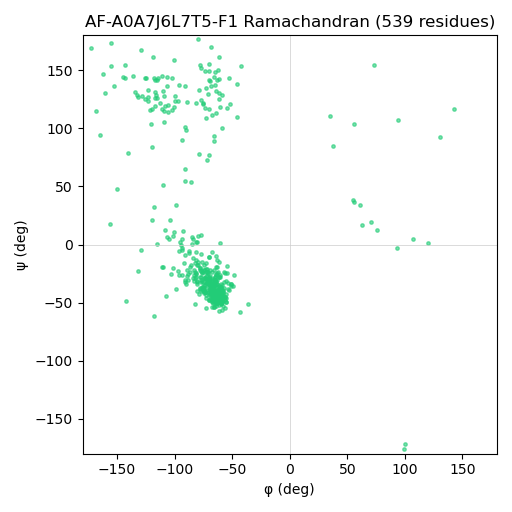2766 C CA . ARG A 1 357 ? -14.828 -5.299 9.450 1.00 87.31 357 ARG A CA 1
ATOM 2767 C C . ARG A 1 357 ? -14.598 -4.994 10.925 1.00 87.31 357 ARG A C 1
ATOM 2769 O O . ARG A 1 357 ? -14.072 -5.861 11.618 1.00 87.31 357 ARG A O 1
ATOM 2776 N N . LEU A 1 358 ? -14.965 -3.808 11.423 1.00 88.12 358 LEU A N 1
ATOM 2777 C CA . LEU A 1 358 ? -14.733 -3.479 12.831 1.00 88.12 358 LEU A CA 1
ATOM 2778 C C . LEU A 1 358 ? -15.663 -4.279 13.759 1.00 88.12 358 LEU A C 1
ATOM 2780 O O . LEU A 1 358 ? -16.886 -4.241 13.588 1.00 88.12 358 LEU A O 1
ATOM 2784 N N . PRO A 1 359 ? -15.112 -4.937 14.794 1.00 88.44 359 PRO A N 1
ATOM 2785 C CA . PRO A 1 359 ? -15.904 -5.511 15.872 1.00 88.44 359 PRO A CA 1
ATOM 2786 C C . PRO A 1 359 ? -16.707 -4.451 16.638 1.00 88.44 359 PRO A C 1
ATOM 2788 O O . PRO A 1 359 ? -16.392 -3.256 16.624 1.00 88.44 359 PRO A O 1
ATOM 2791 N N . SER A 1 360 ? -17.728 -4.911 17.372 1.00 87.69 360 SER A N 1
ATOM 2792 C CA . SER A 1 360 ? -18.506 -4.064 18.287 1.00 87.69 360 SER A CA 1
ATOM 2793 C C . SER A 1 360 ? -17.583 -3.306 19.257 1.00 87.69 360 SER A C 1
ATOM 2795 O O . SER A 1 360 ? -16.658 -3.913 19.788 1.00 87.69 360 SER A O 1
ATOM 2797 N N . PRO A 1 361 ? -17.878 -2.045 19.628 1.00 85.00 361 PRO A N 1
ATOM 2798 C CA . PRO A 1 361 ? -17.067 -1.286 20.592 1.00 85.00 361 PRO A CA 1
ATOM 2799 C C . PRO A 1 361 ? -16.917 -1.959 21.960 1.00 85.00 361 PRO A C 1
ATOM 2801 O O . PRO A 1 361 ? -15.988 -1.677 22.720 1.00 85.00 361 PRO A O 1
ATOM 2804 N N . THR A 1 362 ? -17.869 -2.826 22.302 1.00 85.38 362 THR A N 1
ATOM 2805 C CA . THR A 1 362 ? -17.887 -3.603 23.542 1.00 85.38 362 THR A CA 1
ATOM 2806 C C . THR A 1 362 ? -17.136 -4.930 23.444 1.00 85.38 362 THR A C 1
ATOM 2808 O O . THR A 1 362 ? -16.981 -5.585 24.479 1.00 85.38 362 THR A O 1
ATOM 2811 N N . SER A 1 363 ? -16.677 -5.335 22.250 1.00 88.19 363 SER A N 1
ATOM 2812 C CA . SER A 1 363 ? -15.872 -6.546 22.082 1.00 88.19 363 SER A CA 1
ATOM 2813 C C . SER A 1 363 ? -14.578 -6.411 22.874 1.00 88.19 363 SER A C 1
ATOM 2815 O O . SER A 1 363 ? -14.021 -5.319 23.018 1.00 88.19 363 SER A O 1
ATOM 2817 N N . ARG A 1 364 ? -14.147 -7.524 23.463 1.00 90.56 364 ARG A N 1
ATOM 2818 C CA . ARG A 1 364 ? -12.915 -7.600 24.237 1.00 90.56 364 ARG A CA 1
ATOM 2819 C C . ARG A 1 364 ? -11.854 -8.257 23.379 1.00 90.56 364 ARG A C 1
ATOM 2821 O O . ARG A 1 364 ? -11.989 -9.430 23.061 1.00 90.56 364 ARG A O 1
ATOM 2828 N N . GLU A 1 365 ? -10.817 -7.497 23.070 1.00 90.06 365 GLU A N 1
ATOM 2829 C CA . GLU A 1 365 ? -9.718 -7.921 22.210 1.00 90.06 365 GLU A CA 1
ATOM 2830 C C . GLU A 1 365 ? -8.435 -8.086 23.031 1.00 90.06 365 GLU A C 1
ATOM 2832 O O . GLU A 1 365 ? -8.198 -7.342 23.992 1.00 90.06 365 GLU A O 1
ATOM 2837 N N . THR A 1 366 ? -7.624 -9.074 22.658 1.00 92.19 366 THR A N 1
ATOM 2838 C CA . THR A 1 366 ? -6.224 -9.219 23.089 1.00 92.19 366 THR A CA 1
ATOM 2839 C C . THR A 1 366 ? -5.318 -8.298 22.265 1.00 92.19 366 THR A C 1
ATOM 2841 O O . THR A 1 366 ? -5.782 -7.641 21.329 1.00 92.19 366 THR A O 1
ATOM 2844 N N . ALA A 1 367 ? -4.019 -8.255 22.574 1.00 88.25 367 ALA A N 1
ATOM 2845 C CA . ALA A 1 367 ? -3.052 -7.522 21.756 1.00 88.25 367 ALA A CA 1
ATOM 2846 C C . ALA A 1 367 ? -3.039 -8.049 20.307 1.00 88.25 367 ALA A C 1
ATOM 2848 O O . ALA A 1 367 ? -3.174 -7.267 19.362 1.00 88.25 367 ALA A O 1
ATOM 2849 N N . SER A 1 368 ? -3.004 -9.375 20.133 1.00 89.31 368 SER A N 1
ATOM 2850 C CA . SER A 1 368 ? -3.103 -10.023 18.817 1.00 89.31 368 SER A CA 1
ATOM 2851 C C . SER A 1 368 ? -4.440 -9.776 18.105 1.00 89.31 368 SER A C 1
ATOM 2853 O O . SER A 1 368 ? -4.470 -9.630 16.882 1.00 89.31 368 SER A O 1
ATOM 2855 N N . GLY A 1 369 ? -5.548 -9.675 18.847 1.00 90.94 369 GLY A N 1
ATOM 2856 C CA . GLY A 1 369 ? -6.864 -9.341 18.291 1.00 90.94 369 GLY A CA 1
ATOM 2857 C C . GLY A 1 369 ? -6.929 -7.917 17.731 1.00 90.94 369 GLY A C 1
ATOM 2858 O O . GLY A 1 369 ? -7.456 -7.700 16.636 1.00 90.94 369 GLY A O 1
ATOM 2859 N N . ILE A 1 370 ? -6.331 -6.947 18.435 1.00 90.12 370 ILE A N 1
ATOM 2860 C CA . ILE A 1 370 ? -6.216 -5.557 17.963 1.00 90.12 370 ILE A CA 1
ATOM 2861 C C . ILE A 1 370 ? -5.383 -5.502 16.679 1.00 90.12 370 ILE A C 1
ATOM 2863 O O . ILE A 1 370 ? -5.812 -4.880 15.705 1.00 90.12 370 ILE A O 1
ATOM 2867 N N . GLU A 1 371 ? -4.235 -6.181 16.655 1.00 91.81 371 GLU A N 1
ATOM 2868 C CA . GLU A 1 371 ? -3.363 -6.242 15.478 1.00 91.81 371 GLU A CA 1
ATOM 2869 C C . GLU A 1 371 ? -4.079 -6.846 14.267 1.00 91.81 371 GLU A C 1
ATOM 2871 O O . GLU A 1 371 ? -4.138 -6.226 13.202 1.00 91.81 371 GLU A O 1
ATOM 2876 N N . SER A 1 372 ? -4.711 -8.008 14.450 1.00 92.31 372 SER A N 1
ATOM 2877 C CA . SER A 1 372 ? -5.476 -8.680 13.397 1.00 92.31 372 SER A CA 1
ATOM 2878 C C . SER A 1 372 ? -6.623 -7.812 12.871 1.00 92.31 372 SER A C 1
ATOM 2880 O O . SER A 1 372 ? -6.850 -7.753 11.658 1.00 92.31 372 SER A O 1
ATOM 2882 N N . THR A 1 373 ? -7.313 -7.085 13.757 1.00 91.31 373 THR A N 1
ATOM 2883 C CA . THR A 1 373 ? -8.388 -6.159 13.377 1.00 91.31 373 THR A CA 1
ATOM 2884 C C . THR A 1 373 ? -7.855 -5.026 12.504 1.00 91.31 373 THR A C 1
ATOM 2886 O O . THR A 1 373 ? -8.403 -4.772 11.432 1.00 91.31 373 THR A O 1
ATOM 2889 N N . ILE A 1 374 ? -6.773 -4.363 12.928 1.00 92.12 374 ILE A N 1
ATOM 2890 C CA . ILE A 1 374 ? -6.163 -3.257 12.176 1.00 92.12 374 ILE A CA 1
ATOM 2891 C C . ILE A 1 374 ? -5.705 -3.744 10.802 1.00 92.12 374 ILE A C 1
ATOM 2893 O O . ILE A 1 374 ? -6.048 -3.133 9.790 1.00 92.12 374 ILE A O 1
ATOM 2897 N N . GLN A 1 375 ? -4.992 -4.871 10.757 1.00 92.75 375 GLN A N 1
ATOM 2898 C CA . GLN A 1 375 ? -4.486 -5.434 9.511 1.00 92.75 375 GLN A CA 1
ATOM 2899 C C . GLN A 1 375 ? -5.626 -5.800 8.550 1.00 92.75 375 GLN A C 1
ATOM 2901 O O . GLN A 1 375 ? -5.559 -5.470 7.371 1.00 92.75 375 GLN A O 1
ATOM 2906 N N . THR A 1 376 ? -6.704 -6.410 9.051 1.00 92.06 376 THR A N 1
ATOM 2907 C CA . THR A 1 376 ? -7.869 -6.787 8.232 1.00 92.06 376 THR A CA 1
ATOM 2908 C C . THR A 1 376 ? -8.583 -5.568 7.650 1.00 92.06 376 THR A C 1
ATOM 2910 O O . THR A 1 376 ? -8.993 -5.588 6.487 1.00 92.06 376 THR A O 1
ATOM 2913 N N . VAL A 1 377 ? -8.739 -4.502 8.442 1.00 91.75 377 VAL A N 1
ATOM 2914 C CA . VAL A 1 377 ? -9.369 -3.253 7.991 1.00 91.75 377 VAL A CA 1
ATOM 2915 C C . VAL A 1 377 ? -8.513 -2.575 6.919 1.00 91.75 377 VAL A C 1
ATOM 2917 O O . VAL A 1 377 ? -9.045 -2.166 5.886 1.00 91.75 377 VAL A O 1
ATOM 2920 N N . VAL A 1 378 ? -7.196 -2.479 7.123 1.00 92.31 378 VAL A N 1
ATOM 2921 C CA . VAL A 1 378 ? -6.286 -1.888 6.128 1.00 92.31 378 VAL A CA 1
ATOM 2922 C C . VAL A 1 378 ? -6.286 -2.710 4.841 1.00 92.31 378 VAL A C 1
ATOM 2924 O O . VAL A 1 378 ? -6.465 -2.152 3.764 1.00 92.31 378 VAL A O 1
ATOM 2927 N N . GLU A 1 379 ? -6.185 -4.033 4.944 1.00 90.19 379 GLU A N 1
ATOM 2928 C CA . GLU A 1 379 ? -6.185 -4.930 3.787 1.00 90.19 379 GLU A CA 1
ATOM 2929 C C . GLU A 1 379 ? -7.491 -4.837 2.984 1.00 90.19 379 GLU A C 1
ATOM 2931 O O . GLU A 1 379 ? -7.470 -4.746 1.759 1.00 90.19 379 GLU A O 1
ATOM 2936 N N . THR A 1 380 ? -8.636 -4.786 3.670 1.00 88.12 380 THR A N 1
ATOM 2937 C CA . THR A 1 380 ? -9.945 -4.622 3.018 1.00 88.12 380 THR A CA 1
ATOM 2938 C C . THR A 1 380 ? -10.066 -3.244 2.354 1.00 88.12 380 THR A C 1
ATOM 2940 O O . THR A 1 380 ? -10.633 -3.142 1.269 1.00 88.12 380 THR A O 1
ATOM 2943 N N . ALA A 1 381 ? -9.508 -2.186 2.955 1.00 86.06 381 ALA A N 1
ATOM 2944 C CA . ALA A 1 381 ? -9.500 -0.853 2.349 1.00 86.06 381 ALA A CA 1
ATOM 2945 C C . ALA A 1 381 ? -8.628 -0.810 1.082 1.00 86.06 381 ALA A C 1
ATOM 2947 O O . ALA A 1 381 ? -9.064 -0.280 0.064 1.00 86.06 381 ALA A O 1
ATOM 2948 N N . LEU A 1 382 ? -7.441 -1.430 1.102 1.00 85.56 382 LEU A N 1
ATOM 2949 C CA . LEU A 1 382 ? -6.585 -1.566 -0.085 1.00 85.56 382 LEU A CA 1
ATOM 2950 C C . LEU A 1 382 ? -7.278 -2.372 -1.190 1.00 85.56 382 LEU A C 1
ATOM 2952 O O . LEU A 1 382 ? -7.223 -1.992 -2.354 1.00 85.56 382 LEU A O 1
ATOM 2956 N N . GLN A 1 383 ? -7.968 -3.460 -0.835 1.00 83.31 383 GLN A N 1
ATOM 2957 C CA . GLN A 1 383 ? -8.759 -4.238 -1.791 1.00 83.31 383 GLN A CA 1
ATOM 2958 C C . GLN A 1 383 ? -9.883 -3.404 -2.413 1.00 83.31 383 GLN A C 1
ATOM 2960 O O . GLN A 1 383 ? -10.066 -3.473 -3.622 1.00 83.31 383 GLN A O 1
ATOM 2965 N N . GLY A 1 384 ? -10.594 -2.600 -1.614 1.00 74.19 384 GLY A N 1
ATOM 2966 C CA . GLY A 1 384 ? -11.638 -1.693 -2.101 1.00 74.19 384 GLY A CA 1
ATOM 2967 C C . GLY A 1 384 ? -11.107 -0.587 -3.015 1.00 74.19 384 GLY A C 1
ATOM 2968 O O . GLY A 1 384 ? -11.786 -0.192 -3.957 1.00 74.19 384 GLY A O 1
ATOM 2969 N N . LEU A 1 385 ? -9.877 -0.125 -2.783 1.00 71.56 385 LEU A N 1
ATOM 2970 C CA . LEU A 1 385 ? -9.208 0.850 -3.647 1.00 71.56 385 LEU A CA 1
ATOM 2971 C C . LEU A 1 385 ? -8.690 0.252 -4.953 1.00 71.56 385 LEU A C 1
ATOM 2973 O O . LEU A 1 385 ? -8.651 0.942 -5.967 1.00 71.56 385 LEU A O 1
ATOM 2977 N N . PHE A 1 386 ? -8.282 -1.016 -4.936 1.00 66.81 386 PHE A N 1
ATOM 2978 C CA . PHE A 1 386 ? -7.605 -1.666 -6.059 1.00 66.81 386 PHE A CA 1
ATOM 2979 C C . PHE A 1 386 ? -8.399 -2.843 -6.626 1.00 66.81 386 PHE A C 1
ATOM 2981 O O . PHE A 1 386 ? -7.805 -3.813 -7.101 1.00 66.81 386 PHE A O 1
ATOM 2988 N N . VAL A 1 387 ? -9.736 -2.778 -6.576 1.00 55.91 387 VAL A N 1
ATOM 2989 C CA . VAL A 1 387 ? -10.604 -3.829 -7.122 1.00 55.91 387 VAL A CA 1
ATOM 2990 C C . VAL A 1 387 ? -10.236 -4.080 -8.583 1.00 55.91 387 VAL A C 1
ATOM 2992 O O . VAL A 1 387 ? -10.380 -3.211 -9.444 1.00 55.91 387 VAL A O 1
ATOM 2995 N N . THR A 1 388 ? -9.789 -5.303 -8.862 1.00 40.66 388 THR A N 1
ATOM 2996 C CA . THR A 1 388 ? -9.559 -5.822 -10.210 1.00 40.66 388 THR A CA 1
ATOM 2997 C C . THR A 1 388 ? -10.875 -5.755 -10.991 1.00 40.66 388 THR A C 1
ATOM 2999 O O . THR A 1 388 ? -11.758 -6.586 -10.778 1.00 40.66 388 THR A O 1
ATOM 3002 N N . GLY A 1 389 ? -11.032 -4.734 -11.840 1.00 40.25 389 GLY A N 1
ATOM 3003 C CA . GLY A 1 389 ? -12.248 -4.481 -12.627 1.00 40.25 389 GLY A CA 1
ATOM 3004 C C . GLY A 1 389 ? -12.944 -3.133 -12.385 1.00 40.25 389 GLY A C 1
ATOM 3005 O O . GLY A 1 389 ? -13.972 -2.887 -13.008 1.00 40.25 389 GLY A O 1
ATOM 3006 N N . SER A 1 390 ? -12.421 -2.260 -11.517 1.00 38.19 390 SER A N 1
ATOM 3007 C CA . SER A 1 390 ? -12.872 -0.859 -11.438 1.00 38.19 390 SER A CA 1
ATOM 3008 C C . SER A 1 390 ? -12.436 -0.078 -12.690 1.00 38.19 390 SER A C 1
ATOM 3010 O O . SER A 1 390 ? -11.317 -0.262 -13.166 1.00 38.19 390 SER A O 1
ATOM 3012 N N . GLU A 1 391 ? -13.291 0.814 -13.206 1.00 40.53 391 GLU A N 1
ATOM 3013 C CA . GLU A 1 391 ? -12.997 1.674 -14.371 1.00 40.53 391 GLU A CA 1
ATOM 3014 C C . GLU A 1 391 ? -11.832 2.656 -14.129 1.00 40.53 391 GLU A C 1
ATOM 3016 O O . GLU A 1 391 ? -11.301 3.225 -15.082 1.00 40.53 391 GLU A O 1
ATOM 3021 N N . THR A 1 392 ? -11.398 2.845 -12.876 1.00 48.06 392 THR A N 1
ATOM 3022 C CA . THR A 1 392 ? -10.284 3.734 -12.519 1.00 48.06 392 THR A CA 1
ATOM 3023 C C . THR A 1 392 ? -9.023 2.940 -12.146 1.00 48.06 392 THR A C 1
ATOM 3025 O O . THR A 1 392 ? -9.036 2.253 -11.119 1.00 48.06 392 THR A O 1
ATOM 3028 N N . PRO A 1 393 ? -7.932 3.022 -12.935 1.00 59.72 393 PRO A N 1
ATOM 3029 C CA . PRO A 1 393 ? -6.652 2.388 -12.609 1.00 59.72 393 PRO A CA 1
ATOM 3030 C C . PRO A 1 393 ? -5.957 3.080 -11.421 1.00 59.72 393 PRO A C 1
ATOM 3032 O O . PRO A 1 393 ? -6.194 4.262 -11.161 1.00 59.72 393 PRO A O 1
ATOM 3035 N N . ARG A 1 394 ? -5.079 2.366 -10.693 1.00 65.69 394 ARG A N 1
ATOM 3036 C CA . ARG A 1 394 ? -4.355 2.908 -9.519 1.00 65.69 394 ARG A CA 1
ATOM 3037 C C . ARG A 1 394 ? -3.514 4.118 -9.911 1.00 65.69 394 ARG A C 1
ATOM 3039 O O . ARG A 1 394 ? -3.460 5.093 -9.163 1.00 65.69 394 ARG A O 1
ATOM 3046 N N . SER A 1 395 ? -2.916 4.082 -11.094 1.00 66.12 395 SER A N 1
ATOM 3047 C CA . SER A 1 395 ? -2.215 5.210 -11.698 1.00 66.12 395 SER A CA 1
ATOM 3048 C C . SER A 1 395 ? -3.041 6.499 -11.727 1.00 66.12 395 SER A C 1
ATOM 3050 O O . SER A 1 395 ? -2.466 7.552 -11.483 1.00 66.12 395 SER A O 1
ATOM 3052 N N . ALA A 1 396 ? -4.370 6.454 -11.886 1.00 64.06 396 ALA A N 1
ATOM 3053 C CA . ALA A 1 396 ? -5.222 7.652 -11.863 1.00 64.06 396 ALA A CA 1
ATOM 3054 C C . ALA A 1 396 ? -5.293 8.334 -10.480 1.00 64.06 396 ALA A C 1
ATOM 3056 O O . ALA A 1 396 ? -5.563 9.533 -10.381 1.00 64.06 396 ALA A O 1
ATOM 3057 N N . MET A 1 397 ? -5.032 7.591 -9.399 1.00 66.31 397 MET A N 1
ATOM 3058 C CA . MET A 1 397 ? -4.948 8.142 -8.041 1.00 66.31 397 MET A CA 1
ATOM 3059 C C . MET A 1 397 ? -3.575 8.741 -7.725 1.00 66.31 397 MET A C 1
ATOM 3061 O O . MET A 1 397 ? -3.452 9.529 -6.792 1.00 66.31 397 MET A O 1
ATOM 3065 N N . VAL A 1 398 ? -2.542 8.324 -8.456 1.00 69.62 398 VAL A N 1
ATOM 3066 C CA . VAL A 1 398 ? -1.138 8.601 -8.130 1.00 69.62 398 VAL A CA 1
ATOM 3067 C C . VAL A 1 398 ? -0.531 9.624 -9.078 1.00 69.62 398 VAL A C 1
ATOM 3069 O O . VAL A 1 398 ? 0.157 10.543 -8.645 1.00 69.62 398 VAL A O 1
ATOM 3072 N N . VAL A 1 399 ? -0.794 9.471 -10.370 1.00 70.44 399 VAL A N 1
ATOM 3073 C CA . VAL A 1 399 ? -0.254 10.304 -11.437 1.00 70.44 399 VAL A CA 1
ATOM 3074 C C . VAL A 1 399 ? -1.313 11.340 -11.827 1.00 70.44 399 VAL A C 1
ATOM 3076 O O . VAL A 1 399 ? -2.458 10.957 -12.086 1.00 70.44 399 VAL A O 1
ATOM 3079 N N . PRO A 1 400 ? -0.973 12.642 -11.852 1.00 67.12 400 PRO A N 1
ATOM 3080 C CA . PRO A 1 400 ? -1.905 13.672 -12.294 1.00 67.12 400 PRO A CA 1
ATOM 3081 C C . PRO A 1 400 ? -2.291 13.461 -13.770 1.00 67.12 400 PRO A C 1
ATOM 3083 O O . PRO A 1 400 ? -1.486 12.938 -14.547 1.00 67.12 400 PRO A O 1
ATOM 3086 N N . PRO A 1 401 ? -3.508 13.862 -14.183 1.00 61.66 401 PRO A N 1
ATOM 3087 C CA . PRO A 1 401 ? -3.911 13.800 -15.583 1.00 61.66 401 PRO A CA 1
ATOM 3088 C C . PRO A 1 401 ? -2.955 14.635 -16.442 1.00 61.66 401 PRO A C 1
ATOM 3090 O O . PRO A 1 401 ? -2.683 15.793 -16.136 1.00 61.66 401 PRO A O 1
ATOM 3093 N N . LEU A 1 402 ? -2.430 14.024 -17.504 1.00 58.97 402 LEU A N 1
ATOM 3094 C CA . LEU A 1 402 ? -1.448 14.654 -18.383 1.00 58.97 402 LEU A CA 1
ATOM 3095 C C . LEU A 1 402 ? -2.146 15.655 -19.312 1.00 58.97 402 LEU A C 1
ATOM 3097 O O . LEU A 1 402 ? -3.062 15.272 -20.039 1.00 58.97 402 LEU A O 1
ATOM 3101 N N . GLU A 1 403 ? -1.710 16.917 -19.311 1.00 52.88 403 GLU A N 1
ATOM 3102 C CA . GLU A 1 403 ? -2.141 17.894 -20.318 1.00 52.88 403 GLU A CA 1
ATOM 3103 C C . GLU A 1 403 ? -1.532 17.547 -21.692 1.00 52.88 403 GLU A C 1
ATOM 3105 O O . GLU A 1 403 ? -0.386 17.097 -21.784 1.00 52.88 403 GLU A O 1
ATOM 3110 N N . GLU A 1 404 ? -2.302 17.728 -22.773 1.00 43.12 404 GLU A N 1
ATOM 3111 C CA . GLU A 1 404 ? -1.849 17.439 -24.140 1.00 43.12 404 GLU A CA 1
ATOM 3112 C C . GLU A 1 404 ? -0.620 18.292 -24.506 1.00 43.12 404 GLU A C 1
ATOM 3114 O O . GLU A 1 404 ? -0.695 19.519 -24.570 1.00 43.12 404 GLU A O 1
ATOM 3119 N N . GLY A 1 405 ? 0.514 17.636 -24.791 1.00 43.00 405 GLY A N 1
ATOM 3120 C CA . GLY A 1 405 ? 1.717 18.279 -25.338 1.00 43.00 405 GLY A CA 1
ATOM 3121 C C . GLY A 1 405 ? 2.900 18.438 -24.374 1.00 43.00 405 GLY A C 1
ATOM 3122 O O . GLY A 1 405 ? 3.917 19.015 -24.766 1.00 43.00 405 GLY A O 1
ATOM 3123 N N . ALA A 1 406 ? 2.825 17.918 -23.145 1.00 44.19 406 ALA A N 1
ATOM 3124 C CA . ALA A 1 406 ? 3.936 17.976 -22.194 1.00 44.19 406 ALA A CA 1
ATOM 3125 C C . ALA A 1 406 ? 5.016 16.917 -22.494 1.00 44.19 406 ALA A C 1
ATOM 3127 O O . ALA A 1 406 ? 4.753 15.726 -22.636 1.00 44.19 406 ALA A O 1
ATOM 3128 N N . SER A 1 407 ? 6.289 17.309 -22.501 1.00 45.59 407 SER A N 1
ATOM 3129 C CA . SER A 1 407 ? 7.418 16.371 -22.639 1.00 45.59 407 SER A CA 1
ATOM 3130 C C . SER A 1 407 ? 7.582 15.365 -21.499 1.00 45.59 407 SER A C 1
ATOM 3132 O O . SER A 1 407 ? 8.382 14.434 -21.595 1.00 45.59 407 SER A O 1
ATOM 3134 N N . GLU A 1 408 ? 6.832 15.568 -20.421 1.00 50.88 408 GLU A N 1
ATOM 3135 C CA . GLU A 1 408 ? 6.755 14.712 -19.242 1.00 50.88 408 GLU A CA 1
ATOM 3136 C C . GLU A 1 408 ? 6.040 13.381 -19.527 1.00 50.88 408 GLU A C 1
ATOM 3138 O O . GLU A 1 408 ? 6.142 12.452 -18.720 1.00 50.88 408 GLU A O 1
ATOM 3143 N N . HIS A 1 409 ? 5.395 13.238 -20.698 1.00 56.72 409 HIS A N 1
ATOM 3144 C CA . HIS A 1 409 ? 4.658 12.036 -21.103 1.00 56.72 409 HIS A CA 1
ATOM 3145 C C . HIS A 1 409 ? 5.459 10.739 -20.911 1.00 56.72 409 HIS A C 1
ATOM 3147 O O . HIS A 1 409 ? 4.892 9.741 -20.480 1.00 56.72 409 HIS A O 1
ATOM 3153 N N . ASN A 1 410 ? 6.780 10.745 -21.125 1.00 64.94 410 ASN A N 1
ATOM 3154 C CA . ASN A 1 410 ? 7.584 9.531 -20.965 1.00 64.94 410 ASN A CA 1
ATOM 3155 C C . ASN A 1 410 ? 7.829 9.149 -19.497 1.00 64.94 410 ASN A C 1
ATOM 3157 O O . ASN A 1 410 ? 7.902 7.961 -19.196 1.00 64.94 410 ASN A O 1
ATOM 3161 N N . LEU A 1 411 ? 8.066 10.108 -18.584 1.00 71.94 411 LEU A N 1
ATOM 3162 C CA . LEU A 1 411 ? 8.311 9.785 -17.160 1.00 71.94 411 LEU A CA 1
ATOM 3163 C C . LEU A 1 411 ? 6.998 9.472 -16.451 1.00 71.94 411 LEU A C 1
ATOM 3165 O O . LEU A 1 411 ? 6.946 8.552 -15.637 1.00 71.94 411 LEU A O 1
ATOM 3169 N N . ALA A 1 412 ? 5.945 10.205 -16.802 1.00 68.75 412 ALA A N 1
ATOM 3170 C CA . ALA A 1 412 ? 4.617 9.940 -16.298 1.00 68.75 412 ALA A CA 1
ATOM 3171 C C . ALA A 1 412 ? 4.107 8.568 -16.742 1.00 68.75 412 ALA A C 1
ATOM 3173 O O . ALA A 1 412 ? 3.694 7.801 -15.881 1.00 68.75 412 ALA A O 1
ATOM 3174 N N . ALA A 1 413 ? 4.232 8.203 -18.024 1.00 71.69 413 ALA A N 1
ATOM 3175 C CA . ALA A 1 413 ? 3.853 6.870 -18.501 1.00 71.69 413 ALA A CA 1
ATOM 3176 C C . ALA A 1 413 ? 4.638 5.751 -17.794 1.00 71.69 413 ALA A C 1
ATOM 3178 O O . ALA A 1 413 ? 4.039 4.806 -17.293 1.00 71.69 413 ALA A O 1
ATOM 3179 N N . GLU A 1 414 ? 5.963 5.894 -17.650 1.00 76.00 414 GLU A N 1
ATOM 3180 C CA . GLU A 1 414 ? 6.779 4.916 -16.911 1.00 76.00 414 GLU A CA 1
ATOM 3181 C C . GLU A 1 414 ? 6.357 4.817 -15.433 1.00 76.00 414 GLU A C 1
ATOM 3183 O O . GLU A 1 414 ? 6.330 3.729 -14.859 1.00 76.00 414 GLU A O 1
ATOM 3188 N N . THR A 1 415 ? 5.989 5.943 -14.816 1.00 77.31 415 THR A N 1
ATOM 3189 C CA . THR A 1 415 ? 5.473 5.972 -13.441 1.00 77.31 415 THR A CA 1
ATOM 3190 C C . THR A 1 415 ? 4.115 5.280 -13.351 1.00 77.31 415 THR A C 1
ATOM 3192 O O . THR A 1 415 ? 3.914 4.496 -12.428 1.00 77.31 415 THR A O 1
ATOM 3195 N N . MET A 1 416 ? 3.209 5.508 -14.307 1.00 73.62 416 MET A N 1
ATOM 3196 C CA . MET A 1 416 ? 1.908 4.832 -14.375 1.00 73.62 416 MET A CA 1
ATOM 3197 C C . MET A 1 416 ? 2.084 3.313 -14.480 1.00 73.62 416 MET A C 1
ATOM 3199 O O . MET A 1 416 ? 1.527 2.589 -13.657 1.00 73.62 416 MET A O 1
ATOM 3203 N N . ASP A 1 417 ? 2.934 2.843 -15.396 1.00 75.56 417 ASP A N 1
ATOM 3204 C CA . ASP A 1 417 ? 3.224 1.415 -15.582 1.00 75.56 417 ASP A CA 1
ATOM 3205 C C . ASP A 1 417 ? 3.810 0.775 -14.316 1.00 75.56 417 ASP A C 1
ATOM 3207 O O . ASP A 1 417 ? 3.461 -0.346 -13.935 1.00 75.56 417 ASP A O 1
ATOM 3211 N N . LEU A 1 418 ? 4.721 1.483 -13.640 1.00 79.50 418 LEU A N 1
ATOM 3212 C CA . LEU A 1 418 ? 5.337 1.005 -12.404 1.00 79.50 418 LEU A CA 1
ATOM 3213 C C . LEU A 1 418 ? 4.342 0.990 -11.240 1.00 79.50 418 LEU A C 1
ATOM 3215 O O . LEU A 1 418 ? 4.353 0.034 -10.465 1.00 79.50 418 LEU A O 1
ATOM 3219 N N . VAL A 1 419 ? 3.472 1.994 -11.126 1.00 77.44 419 VAL A N 1
ATOM 3220 C CA . VAL A 1 419 ? 2.439 2.089 -10.080 1.00 77.44 419 VAL A CA 1
ATOM 3221 C C . VAL A 1 419 ? 1.345 1.038 -10.267 1.00 77.44 419 VAL A C 1
ATOM 3223 O O . VAL A 1 419 ? 0.900 0.435 -9.287 1.00 77.44 419 VAL A O 1
ATOM 3226 N N . ASP A 1 420 ? 0.935 0.771 -11.504 1.00 73.44 420 ASP A N 1
ATOM 3227 C CA . ASP A 1 420 ? -0.050 -0.269 -11.820 1.00 73.44 420 ASP A CA 1
ATOM 3228 C C . ASP A 1 420 ? 0.554 -1.683 -11.770 1.00 73.44 420 ASP A C 1
ATOM 3230 O O . ASP A 1 420 ? -0.172 -2.680 -11.791 1.00 73.44 420 ASP A O 1
ATOM 3234 N N . SER A 1 421 ? 1.878 -1.800 -11.629 1.00 73.88 421 SER A N 1
ATOM 3235 C CA . SER A 1 421 ? 2.544 -3.096 -11.551 1.00 73.88 421 SER A CA 1
ATOM 3236 C C . SER A 1 421 ? 2.149 -3.892 -10.291 1.00 73.88 421 SER A C 1
ATOM 3238 O O . SER A 1 421 ? 1.946 -3.328 -9.207 1.00 73.88 421 SER A O 1
ATOM 3240 N N . PRO A 1 422 ? 2.123 -5.237 -10.376 1.00 73.44 422 PRO A N 1
ATOM 3241 C CA . PRO A 1 422 ? 1.900 -6.090 -9.207 1.00 73.44 422 PRO A CA 1
ATOM 3242 C C . PRO A 1 422 ? 3.026 -5.960 -8.169 1.00 73.44 422 PRO A C 1
ATOM 3244 O O . PRO A 1 422 ? 2.794 -6.150 -6.978 1.00 73.44 422 PRO A O 1
ATOM 3247 N N . HIS A 1 423 ? 4.237 -5.583 -8.599 1.00 76.19 423 HIS A N 1
ATOM 3248 C CA . HIS A 1 423 ? 5.367 -5.335 -7.702 1.00 76.19 423 HIS A CA 1
ATOM 3249 C C . HIS A 1 423 ? 5.089 -4.148 -6.775 1.00 76.19 423 HIS A C 1
ATOM 3251 O O . HIS A 1 423 ? 5.337 -4.242 -5.575 1.00 76.19 423 HIS A O 1
ATOM 3257 N N . PHE A 1 424 ? 4.523 -3.060 -7.304 1.00 80.12 424 PHE A N 1
ATOM 3258 C CA . PHE A 1 424 ? 4.134 -1.905 -6.496 1.00 80.12 424 PHE A CA 1
ATOM 3259 C C . PHE A 1 424 ? 3.047 -2.267 -5.479 1.00 80.12 424 PHE A C 1
ATOM 3261 O O . PHE A 1 424 ? 3.163 -1.896 -4.313 1.00 80.12 424 PHE A O 1
ATOM 3268 N N . ASP A 1 425 ? 2.035 -3.046 -5.883 1.00 78.94 425 ASP A N 1
ATOM 3269 C CA . ASP A 1 425 ? 0.978 -3.507 -4.969 1.00 78.94 425 ASP A CA 1
ATOM 3270 C C . ASP A 1 425 ? 1.541 -4.361 -3.825 1.00 78.94 425 ASP A C 1
ATOM 3272 O O . ASP A 1 425 ? 1.246 -4.117 -2.655 1.00 78.94 425 ASP A O 1
ATOM 3276 N N . ALA A 1 426 ? 2.410 -5.323 -4.146 1.00 81.69 426 ALA A N 1
ATOM 3277 C CA . ALA A 1 426 ? 3.036 -6.190 -3.154 1.00 81.69 426 ALA A CA 1
ATOM 3278 C C . ALA A 1 426 ? 3.891 -5.397 -2.151 1.00 81.69 426 ALA A C 1
ATOM 3280 O O . ALA A 1 426 ? 3.831 -5.646 -0.944 1.00 81.69 426 ALA A O 1
ATOM 3281 N N . LEU A 1 427 ? 4.654 -4.411 -2.632 1.00 85.94 427 LEU A N 1
ATOM 3282 C CA . LEU A 1 427 ? 5.478 -3.544 -1.786 1.00 85.94 427 LEU A CA 1
ATOM 3283 C C . LEU A 1 427 ? 4.630 -2.631 -0.905 1.00 85.94 427 LEU A C 1
ATOM 3285 O O . LEU A 1 427 ? 4.938 -2.467 0.276 1.00 85.94 427 LEU A O 1
ATOM 3289 N N . LEU A 1 428 ? 3.548 -2.072 -1.447 1.00 86.88 428 LEU A N 1
ATOM 3290 C CA . LEU A 1 428 ? 2.606 -1.273 -0.676 1.00 86.88 428 LEU A CA 1
ATOM 3291 C C . LEU A 1 428 ? 1.970 -2.112 0.439 1.00 86.88 428 LEU A C 1
ATOM 3293 O O . LEU A 1 428 ? 1.946 -1.666 1.585 1.00 86.88 428 LEU A O 1
ATOM 3297 N N . ARG A 1 429 ? 1.523 -3.340 0.145 1.00 88.62 429 ARG A N 1
ATOM 3298 C CA . ARG A 1 429 ? 0.955 -4.253 1.152 1.00 88.62 429 ARG A CA 1
ATOM 3299 C C . ARG A 1 429 ? 1.967 -4.644 2.223 1.00 88.62 429 ARG A C 1
ATOM 3301 O O . ARG A 1 429 ? 1.638 -4.589 3.406 1.00 88.62 429 ARG A O 1
ATOM 3308 N N . GLU A 1 430 ? 3.202 -4.988 1.854 1.00 89.62 430 GLU A N 1
ATOM 3309 C CA . GLU A 1 430 ? 4.246 -5.311 2.838 1.00 89.62 430 GLU A CA 1
ATOM 3310 C C . GLU A 1 430 ? 4.578 -4.097 3.711 1.00 89.62 430 GLU A C 1
ATOM 3312 O O . GLU A 1 430 ? 4.652 -4.204 4.937 1.00 89.62 430 GLU A O 1
ATOM 3317 N N . SER A 1 431 ? 4.694 -2.918 3.101 1.00 92.50 431 SER A N 1
ATOM 3318 C CA . SER A 1 431 ? 4.891 -1.667 3.824 1.00 92.50 431 SER A CA 1
ATOM 3319 C C . SER A 1 431 ? 3.742 -1.379 4.800 1.00 92.50 431 SER A C 1
ATOM 3321 O O . SER A 1 431 ? 3.989 -1.016 5.952 1.00 92.50 431 SER A O 1
ATOM 3323 N N . MET A 1 432 ? 2.490 -1.569 4.373 1.00 92.19 432 MET A N 1
ATOM 3324 C CA . MET A 1 432 ? 1.304 -1.412 5.223 1.00 92.19 432 MET A CA 1
ATOM 3325 C C . MET A 1 432 ? 1.304 -2.391 6.382 1.00 92.19 432 MET A C 1
ATOM 3327 O O . MET A 1 432 ? 1.049 -1.997 7.519 1.00 92.19 432 MET A O 1
ATOM 3331 N N . ARG A 1 433 ? 1.615 -3.660 6.116 1.00 92.06 433 ARG A N 1
ATOM 3332 C CA . ARG A 1 433 ? 1.669 -4.715 7.127 1.00 92.06 433 ARG A CA 1
ATOM 3333 C C . ARG A 1 433 ? 2.627 -4.339 8.253 1.00 92.06 433 ARG A C 1
ATOM 3335 O O . ARG A 1 433 ? 2.254 -4.380 9.422 1.00 92.06 433 ARG A O 1
ATOM 3342 N N . ARG A 1 434 ? 3.828 -3.876 7.900 1.00 93.12 434 ARG A N 1
ATOM 3343 C CA . ARG A 1 434 ? 4.856 -3.424 8.853 1.00 93.12 434 ARG A CA 1
ATOM 3344 C C . ARG A 1 434 ? 4.426 -2.195 9.649 1.00 93.12 434 ARG A C 1
ATOM 3346 O O . ARG A 1 434 ? 4.682 -2.132 10.855 1.00 93.12 434 ARG A O 1
ATOM 3353 N N . ALA A 1 435 ? 3.746 -1.251 9.003 1.00 92.75 435 ALA A N 1
ATOM 3354 C CA . ALA A 1 435 ? 3.185 -0.086 9.675 1.00 92.75 435 ALA A CA 1
ATOM 3355 C C . ALA A 1 435 ? 2.054 -0.471 10.646 1.00 92.75 435 ALA A C 1
ATOM 3357 O O . ALA A 1 435 ? 1.997 0.055 11.757 1.00 92.75 435 ALA A O 1
ATOM 3358 N N . CYS A 1 436 ? 1.200 -1.430 10.277 1.00 92.88 436 CYS A N 1
ATOM 3359 C CA . CYS A 1 436 ? 0.128 -1.951 11.129 1.00 92.88 436 CYS A CA 1
ATOM 3360 C C . CYS A 1 436 ? 0.678 -2.673 12.361 1.00 92.88 436 CYS A C 1
ATOM 3362 O O . CYS A 1 436 ? 0.213 -2.407 13.468 1.00 92.88 436 CYS A O 1
ATOM 3364 N N . GLU A 1 437 ? 1.695 -3.527 12.204 1.00 92.25 437 GLU A N 1
ATOM 3365 C CA . GLU A 1 437 ? 2.395 -4.171 13.328 1.00 92.25 437 GLU A CA 1
ATOM 3366 C C . GLU A 1 437 ? 2.940 -3.123 14.309 1.00 92.25 437 GLU A C 1
ATOM 3368 O O . GLU A 1 437 ? 2.788 -3.230 15.528 1.00 92.25 437 GLU A O 1
ATOM 3373 N N . LYS A 1 438 ? 3.573 -2.074 13.773 1.00 92.56 438 LYS A N 1
ATOM 3374 C CA . LYS A 1 438 ? 4.169 -1.000 14.569 1.00 92.56 438 LYS A CA 1
ATOM 3375 C C . LYS A 1 438 ? 3.123 -0.178 15.309 1.00 92.56 438 LYS A C 1
ATOM 3377 O O . LYS A 1 438 ? 3.291 0.106 16.495 1.00 92.56 438 LYS A O 1
ATOM 3382 N N . LEU A 1 439 ? 2.037 0.167 14.626 1.00 92.06 439 LEU A N 1
ATOM 3383 C CA . LEU A 1 439 ? 0.921 0.880 15.223 1.00 92.06 439 LEU A CA 1
ATOM 3384 C C . LEU A 1 439 ? 0.255 0.047 16.315 1.00 92.06 439 LEU A C 1
ATOM 3386 O O . LEU A 1 439 ? 0.010 0.554 17.403 1.00 92.06 439 LEU A O 1
ATOM 3390 N N . SER A 1 440 ? 0.031 -1.240 16.061 1.00 91.44 440 SER A N 1
ATOM 3391 C CA . SER A 1 440 ? -0.575 -2.159 17.027 1.00 91.44 440 SER A CA 1
ATOM 3392 C C . SER A 1 440 ? 0.259 -2.254 18.301 1.00 91.44 440 SER A C 1
ATOM 3394 O O . SER A 1 440 ? -0.292 -2.132 19.394 1.00 91.44 440 SER A O 1
ATOM 3396 N N . LYS A 1 441 ? 1.591 -2.351 18.179 1.00 90.62 441 LYS A N 1
ATOM 3397 C CA . LYS A 1 441 ? 2.510 -2.286 19.328 1.00 90.62 441 LYS A CA 1
ATOM 3398 C C . LYS A 1 441 ? 2.369 -0.977 20.100 1.00 90.62 441 LYS A C 1
ATOM 3400 O O . LYS A 1 441 ? 2.173 -1.011 21.310 1.00 90.62 441 LYS A O 1
ATOM 3405 N N . HIS A 1 442 ? 2.370 0.160 19.406 1.00 89.88 442 HIS A N 1
ATOM 3406 C CA . HIS A 1 442 ? 2.210 1.471 20.040 1.00 89.88 442 HIS A CA 1
ATOM 3407 C C . HIS A 1 442 ? 0.868 1.616 20.783 1.00 89.88 442 HIS A C 1
ATOM 3409 O O . HIS A 1 442 ? 0.804 2.169 21.883 1.00 89.88 442 HIS A O 1
ATOM 3415 N N . LEU A 1 443 ? -0.217 1.086 20.210 1.00 90.12 443 LEU A N 1
ATOM 3416 C CA . LEU A 1 443 ? -1.534 1.068 20.847 1.00 90.12 443 LEU A CA 1
ATOM 3417 C C . LEU A 1 443 ? -1.555 0.153 22.078 1.00 90.12 443 LEU A C 1
ATOM 3419 O O . LEU A 1 443 ? -2.103 0.540 23.111 1.00 90.12 443 LEU A O 1
ATOM 3423 N N . CYS A 1 444 ? -0.944 -1.031 21.991 1.00 89.69 444 CYS A N 1
ATOM 3424 C CA . CYS A 1 444 ? -0.869 -1.984 23.100 1.00 89.69 444 CYS A CA 1
ATOM 3425 C C . CYS A 1 444 ? -0.045 -1.437 24.273 1.00 89.69 444 CYS A C 1
ATOM 3427 O O . CYS A 1 444 ? -0.486 -1.534 25.418 1.00 89.69 444 CYS A O 1
ATOM 3429 N N . GLU A 1 445 ? 1.078 -0.769 23.995 1.00 89.19 445 GLU A N 1
ATOM 3430 C CA . GLU A 1 445 ? 1.876 -0.052 25.000 1.00 89.19 445 GLU A CA 1
ATOM 3431 C C . GLU A 1 445 ? 1.039 1.019 25.714 1.00 89.19 445 GLU A C 1
ATOM 3433 O O . GLU A 1 445 ? 1.003 1.078 26.945 1.00 89.19 445 GLU A O 1
ATOM 3438 N N . GLY A 1 446 ? 0.289 1.823 24.950 1.00 86.50 446 GLY A N 1
ATOM 3439 C CA . GLY A 1 446 ? -0.615 2.836 25.499 1.00 86.50 446 GLY A CA 1
ATOM 3440 C C . GLY A 1 446 ? -1.724 2.260 26.388 1.00 86.50 446 GLY A C 1
ATOM 3441 O O . GLY A 1 446 ? -2.178 2.933 27.314 1.00 86.50 446 GLY A O 1
ATOM 3442 N N . LEU A 1 447 ? -2.131 1.016 26.135 1.00 88.06 447 LEU A N 1
ATOM 3443 C CA . LEU A 1 447 ? -3.165 0.293 26.879 1.00 88.06 447 LEU A CA 1
ATOM 3444 C C . LEU A 1 447 ? -2.611 -0.605 27.998 1.00 88.06 447 LEU A C 1
ATOM 3446 O O . LEU A 1 447 ? -3.404 -1.243 28.696 1.00 88.06 447 LEU A O 1
ATOM 3450 N N . SER A 1 448 ? -1.286 -0.653 28.188 1.00 87.56 448 SER A N 1
ATOM 3451 C CA . SER A 1 448 ? -0.610 -1.562 29.134 1.00 87.56 448 SER A CA 1
ATOM 3452 C C . SER A 1 448 ? -0.970 -3.044 28.908 1.00 87.56 448 SER A C 1
ATOM 3454 O O . SER A 1 448 ? -1.189 -3.819 29.854 1.00 87.56 448 SER A O 1
ATOM 3456 N N . LEU A 1 449 ? -1.085 -3.408 27.626 1.00 87.06 449 LEU A N 1
ATOM 3457 C CA . LEU A 1 449 ? -1.269 -4.768 27.127 1.00 87.06 449 LEU A CA 1
ATOM 3458 C C . LEU A 1 449 ? 0.106 -5.352 26.789 1.00 87.06 449 LEU A C 1
ATOM 3460 O O . LEU A 1 449 ? 0.606 -5.186 25.681 1.00 87.06 449 LEU A O 1
ATOM 3464 N N . ASP A 1 450 ? 0.719 -6.002 27.777 1.00 78.31 450 ASP A N 1
ATOM 3465 C CA . ASP A 1 450 ? 2.082 -6.544 27.667 1.00 78.31 450 ASP A CA 1
ATOM 3466 C C . ASP A 1 450 ? 2.106 -7.959 27.057 1.00 78.31 450 ASP A C 1
ATOM 3468 O O . ASP A 1 450 ? 3.142 -8.419 26.580 1.00 78.31 450 ASP A O 1
ATOM 3472 N N . ASP A 1 451 ? 0.967 -8.657 27.090 1.00 76.81 451 ASP A N 1
ATOM 3473 C CA . ASP A 1 451 ? 0.777 -10.008 26.569 1.00 76.81 451 ASP A CA 1
ATOM 3474 C C . ASP A 1 451 ? -0.699 -10.274 26.201 1.00 76.81 451 ASP A C 1
ATOM 3476 O O . ASP A 1 451 ? -1.601 -9.481 26.488 1.00 76.81 451 ASP A O 1
ATOM 3480 N N . ASP A 1 452 ? -0.951 -11.429 25.585 1.00 82.56 452 ASP A N 1
ATOM 3481 C CA . ASP A 1 452 ? -2.291 -11.879 25.185 1.00 82.56 452 ASP A CA 1
ATOM 3482 C C . ASP A 1 452 ? -3.148 -12.414 26.351 1.00 82.56 452 ASP A C 1
ATOM 3484 O O . ASP A 1 452 ? -4.236 -12.948 26.132 1.00 82.56 452 ASP A O 1
ATOM 3488 N N . THR A 1 453 ? -2.706 -12.273 27.606 1.00 84.25 453 THR A N 1
ATOM 3489 C CA . THR A 1 453 ? -3.509 -12.701 28.767 1.00 84.25 453 THR A CA 1
ATOM 3490 C C . THR A 1 453 ? -4.543 -11.654 29.173 1.00 84.25 453 THR A C 1
ATOM 3492 O O . THR A 1 453 ? -5.569 -11.976 29.781 1.00 84.25 453 THR A O 1
ATOM 3495 N N . LYS A 1 454 ? -4.293 -10.389 28.823 1.00 87.69 454 LYS A N 1
ATOM 3496 C CA . LYS A 1 454 ? -5.178 -9.263 29.111 1.00 87.69 454 LYS A CA 1
ATOM 3497 C C . LYS A 1 454 ? -6.060 -8.971 27.902 1.00 87.69 454 LYS A C 1
ATOM 3499 O O . LYS A 1 454 ? -5.600 -8.903 26.769 1.00 87.69 454 LYS A O 1
ATOM 3504 N N . THR A 1 455 ? -7.338 -8.711 28.167 1.00 90.12 455 THR A N 1
ATOM 3505 C CA . THR A 1 455 ? -8.280 -8.234 27.147 1.00 90.12 455 THR A CA 1
ATOM 3506 C C . THR A 1 455 ? -8.756 -6.829 27.467 1.00 90.12 455 THR A C 1
ATOM 3508 O O . THR A 1 455 ? -9.075 -6.527 28.624 1.00 90.12 455 THR A O 1
ATOM 3511 N N . VAL A 1 456 ? -8.907 -5.998 26.444 1.00 91.25 456 VAL A N 1
ATOM 3512 C CA . VAL A 1 456 ? -9.421 -4.635 26.559 1.00 91.25 456 VAL A CA 1
ATOM 3513 C C . VAL A 1 456 ? -10.618 -4.457 25.633 1.0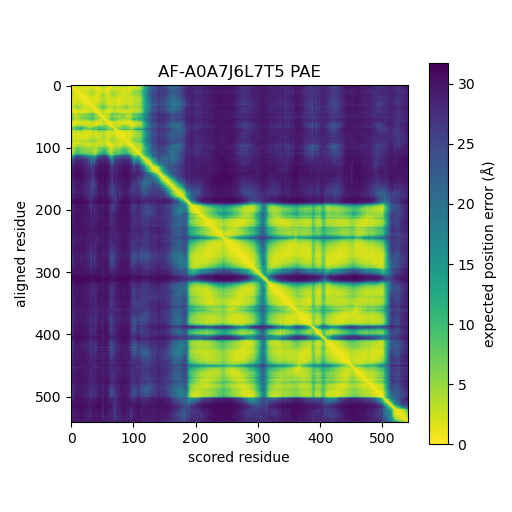0 91.25 456 VAL A C 1
ATOM 3515 O O . VAL A 1 456 ? -10.676 -5.023 24.550 1.00 91.25 456 VAL A O 1
ATOM 3518 N N . ALA A 1 457 ? -11.608 -3.683 26.083 1.00 89.00 457 ALA A N 1
ATOM 3519 C CA . ALA A 1 457 ? -12.720 -3.308 25.220 1.00 89.00 457 ALA A CA 1
ATOM 3520 C C . ALA A 1 457 ? -12.209 -2.452 24.056 1.00 89.00 457 ALA A C 1
ATOM 3522 O O . ALA A 1 457 ? -11.501 -1.473 24.307 1.00 89.00 457 ALA A O 1
ATOM 3523 N N . LEU A 1 458 ? -12.610 -2.772 22.826 1.00 86.00 458 LEU A N 1
ATOM 3524 C CA . LEU A 1 458 ? -12.130 -2.086 21.627 1.00 86.00 458 LEU A CA 1
ATOM 3525 C C . LEU A 1 458 ? -12.403 -0.573 21.670 1.00 86.00 458 LEU A C 1
ATOM 3527 O O . LEU A 1 458 ? -11.562 0.212 21.258 1.00 86.00 458 LEU A O 1
ATOM 3531 N N . ALA A 1 459 ? -13.492 -0.127 22.306 1.00 85.62 459 ALA A N 1
ATOM 3532 C CA . ALA A 1 459 ? -13.756 1.298 22.535 1.00 85.62 459 ALA A CA 1
ATOM 3533 C C . ALA A 1 459 ? -12.630 2.047 23.281 1.00 85.62 459 ALA A C 1
ATOM 3535 O O . ALA A 1 459 ? -12.516 3.266 23.155 1.00 85.62 459 ALA A O 1
ATOM 3536 N N . LYS A 1 460 ? -11.795 1.355 24.070 1.00 89.06 460 LYS A N 1
ATOM 3537 C CA . LYS A 1 460 ? -10.657 1.983 24.757 1.00 89.06 460 LYS A CA 1
ATOM 3538 C C . LYS A 1 460 ? -9.496 2.299 23.818 1.00 89.06 460 LYS A C 1
ATOM 3540 O O . LYS A 1 460 ? -8.671 3.117 24.200 1.00 89.06 460 LYS A O 1
ATOM 3545 N N . THR A 1 461 ? -9.421 1.710 22.623 1.00 88.31 461 THR A N 1
ATOM 3546 C CA . THR A 1 461 ? -8.351 2.011 21.654 1.00 88.31 461 THR A CA 1
ATOM 3547 C C . THR A 1 461 ? -8.536 3.387 21.011 1.00 88.31 461 THR A C 1
ATOM 3549 O O . THR A 1 461 ? -7.548 4.031 20.679 1.00 88.31 461 THR A O 1
ATOM 3552 N N . ILE A 1 462 ? -9.778 3.879 20.913 1.00 88.06 462 ILE A N 1
ATOM 3553 C CA . ILE A 1 462 ? -10.170 5.146 20.267 1.00 88.06 462 ILE A CA 1
ATOM 3554 C C . ILE A 1 462 ? -9.236 6.331 20.602 1.00 88.06 462 ILE A C 1
ATOM 3556 O O . ILE A 1 462 ? -8.650 6.899 19.678 1.00 88.06 462 ILE A O 1
ATOM 3560 N N . PRO A 1 463 ? -9.033 6.718 21.881 1.00 87.81 463 PRO A N 1
ATOM 3561 C CA . PRO A 1 463 ? -8.161 7.847 22.212 1.00 87.81 463 PRO A CA 1
ATOM 3562 C C . PRO A 1 463 ? -6.689 7.598 21.855 1.00 87.81 463 PRO A C 1
ATOM 3564 O O . PRO A 1 463 ? -5.971 8.541 21.527 1.00 87.81 463 PRO A O 1
ATOM 3567 N N . HIS A 1 464 ? -6.232 6.343 21.898 1.00 90.75 464 HIS A N 1
ATOM 3568 C CA . HIS A 1 464 ? -4.859 5.985 21.543 1.00 90.75 464 HIS A CA 1
ATOM 3569 C C . HIS A 1 464 ? -4.640 6.024 20.030 1.00 90.75 464 HIS A C 1
ATOM 3571 O O . HIS A 1 464 ? -3.593 6.494 19.596 1.00 90.75 464 HIS A O 1
ATOM 3577 N N . VAL A 1 465 ? -5.634 5.613 19.235 1.00 89.62 465 VAL A N 1
ATOM 3578 C CA . VAL A 1 465 ? -5.605 5.707 17.768 1.00 89.62 465 VAL A CA 1
ATOM 3579 C C . VAL A 1 465 ? -5.485 7.164 17.331 1.00 89.62 465 VAL A C 1
ATOM 3581 O O . VAL A 1 465 ? -4.550 7.502 16.609 1.00 89.62 465 VAL A O 1
ATOM 3584 N N . ASN A 1 466 ? -6.357 8.045 17.829 1.00 86.31 466 ASN A N 1
ATOM 3585 C CA . ASN A 1 466 ? -6.309 9.466 17.468 1.00 86.31 466 ASN A CA 1
ATOM 3586 C C . ASN A 1 466 ? -4.975 10.111 17.854 1.00 86.31 466 ASN A C 1
ATOM 3588 O O . ASN A 1 466 ? -4.376 10.824 17.050 1.00 86.31 466 ASN A O 1
ATOM 3592 N N . LYS A 1 467 ? -4.472 9.803 19.055 1.00 88.75 467 LYS A N 1
ATOM 3593 C CA . LYS A 1 467 ? -3.171 10.296 19.507 1.00 88.75 467 LYS A CA 1
ATOM 3594 C C . LYS A 1 467 ? -2.034 9.799 18.611 1.00 88.75 467 LYS A C 1
ATOM 3596 O O . LYS A 1 467 ? -1.202 10.603 18.208 1.00 88.75 467 LYS A O 1
ATOM 3601 N N . ALA A 1 468 ? -2.009 8.510 18.270 1.00 88.38 468 ALA A N 1
ATOM 3602 C CA . ALA A 1 468 ? -0.941 7.902 17.477 1.00 88.38 468 ALA A CA 1
ATOM 3603 C C . ALA A 1 468 ? -0.798 8.531 16.080 1.00 88.38 468 ALA A C 1
ATOM 3605 O O . ALA A 1 468 ? 0.324 8.701 15.597 1.00 88.38 468 ALA A O 1
ATOM 3606 N N . ILE A 1 469 ? -1.912 8.912 15.444 1.00 88.44 469 ILE A N 1
ATOM 3607 C CA . ILE A 1 469 ? -1.897 9.571 14.129 1.00 88.44 469 ILE A CA 1
ATOM 3608 C C . ILE A 1 469 ? -1.113 10.887 14.199 1.00 88.44 469 ILE A C 1
ATOM 3610 O O . ILE A 1 469 ? -0.224 11.123 13.381 1.00 88.44 469 ILE A O 1
ATOM 3614 N N . GLU A 1 470 ? -1.409 11.719 15.197 1.00 84.12 470 GLU A N 1
ATOM 3615 C CA . GLU A 1 470 ? -0.832 13.060 15.336 1.00 84.12 470 GLU A CA 1
ATOM 3616 C C . GLU A 1 470 ? 0.571 13.044 15.944 1.00 84.12 470 GLU A C 1
ATOM 3618 O O . GLU A 1 470 ? 1.443 13.793 15.510 1.00 84.12 470 GLU A O 1
ATOM 3623 N N . SER A 1 471 ? 0.808 12.188 16.942 1.00 85.75 471 SER A N 1
ATOM 3624 C CA . SER A 1 471 ? 2.069 12.168 17.687 1.00 85.75 471 SER A CA 1
ATOM 3625 C C . SER A 1 471 ? 3.121 11.232 17.109 1.00 85.75 471 SER A C 1
ATOM 3627 O O . SER A 1 471 ? 4.244 11.209 17.614 1.00 85.75 471 SER A O 1
ATOM 3629 N N . SER A 1 472 ? 2.774 10.390 16.131 1.00 87.88 472 SER A N 1
ATOM 3630 C CA . SER A 1 472 ? 3.698 9.358 15.646 1.00 87.88 472 SER A CA 1
ATOM 3631 C C . SER A 1 472 ? 3.641 9.119 14.141 1.00 87.88 472 SER A C 1
ATOM 3633 O O . SER A 1 472 ? 4.698 9.109 13.519 1.00 87.88 472 SER A O 1
ATOM 3635 N N . VAL A 1 473 ? 2.459 8.943 13.541 1.00 90.25 473 VAL A N 1
ATOM 3636 C CA . VAL A 1 473 ? 2.354 8.604 12.107 1.00 90.25 473 VAL A CA 1
ATOM 3637 C C . VAL A 1 473 ? 2.697 9.809 11.225 1.00 90.25 473 VAL A C 1
ATOM 3639 O O . VAL A 1 473 ? 3.602 9.728 10.397 1.00 90.25 473 VAL A O 1
ATOM 3642 N N . LEU A 1 474 ? 2.024 10.945 11.433 1.00 90.31 474 LEU A N 1
ATOM 3643 C CA . LEU A 1 474 ? 2.133 12.139 10.582 1.00 90.31 474 LEU A CA 1
ATOM 3644 C C . LEU A 1 474 ? 3.082 13.204 11.152 1.00 90.31 474 LEU A C 1
ATOM 3646 O O . LEU A 1 474 ? 2.854 14.403 10.999 1.00 90.31 474 LEU A O 1
ATOM 3650 N N . VAL A 1 475 ? 4.153 12.777 11.825 1.00 88.25 475 VAL A N 1
ATOM 3651 C CA . VAL A 1 475 ? 5.159 13.690 12.384 1.00 88.25 475 VAL A CA 1
ATOM 3652 C C . VAL A 1 475 ? 6.255 13.960 11.359 1.00 88.25 475 VAL A C 1
ATOM 3654 O O . VAL A 1 475 ? 6.953 13.045 10.919 1.00 88.25 475 VAL A O 1
ATOM 3657 N N . LYS A 1 476 ? 6.462 15.233 11.030 1.00 84.62 476 LYS A N 1
ATOM 3658 C CA . LYS A 1 476 ? 7.550 15.697 10.164 1.00 84.62 476 LYS A CA 1
ATOM 3659 C C . LYS A 1 476 ? 8.866 15.756 10.945 1.00 84.62 476 LYS A C 1
ATOM 3661 O O . LYS A 1 476 ? 9.280 16.805 11.425 1.00 84.62 476 LYS A O 1
ATOM 3666 N N . SER A 1 477 ? 9.484 14.594 11.140 1.00 84.00 477 SER A N 1
ATOM 3667 C CA . SER A 1 477 ? 10.742 14.447 11.875 1.00 84.00 477 SER A CA 1
ATOM 3668 C C . SER A 1 477 ? 11.613 13.354 11.266 1.00 84.00 477 SER A C 1
ATOM 3670 O O . SER A 1 477 ? 11.106 12.302 10.879 1.00 84.00 477 SER A O 1
ATOM 3672 N N . GLU A 1 478 ? 12.931 13.554 11.279 1.00 77.62 478 GLU A N 1
ATOM 3673 C CA . GLU A 1 478 ? 13.917 12.513 10.952 1.00 77.62 478 GLU A CA 1
ATOM 3674 C C . GLU A 1 478 ? 13.829 11.313 11.905 1.00 77.62 478 GLU A C 1
ATOM 3676 O O . GLU A 1 478 ? 14.141 10.188 11.529 1.00 77.62 478 GLU A O 1
ATOM 3681 N N . SER A 1 479 ? 13.346 11.537 13.131 1.00 84.44 479 SER A N 1
ATOM 3682 C CA . SER A 1 479 ? 13.087 10.486 14.118 1.00 84.44 479 SER A CA 1
ATOM 3683 C C . SER A 1 479 ? 11.719 9.814 13.963 1.00 84.44 479 SER A C 1
ATOM 3685 O O . SER A 1 479 ? 11.334 9.016 14.822 1.00 84.44 479 SER A O 1
ATOM 3687 N N . ASN A 1 480 ? 10.957 10.123 12.903 1.00 87.88 480 ASN A N 1
ATOM 3688 C CA . ASN A 1 480 ? 9.677 9.466 12.663 1.00 87.88 480 ASN A CA 1
ATOM 3689 C C . ASN A 1 480 ? 9.908 7.973 12.404 1.00 87.88 480 ASN A C 1
ATOM 3691 O O . ASN A 1 480 ? 10.462 7.547 11.391 1.00 87.88 480 ASN A O 1
ATOM 3695 N N . ALA A 1 481 ? 9.422 7.170 13.342 1.00 87.81 481 ALA A N 1
ATOM 3696 C CA . ALA A 1 481 ? 9.649 5.744 13.361 1.00 87.81 481 ALA A CA 1
ATOM 3697 C C . ALA A 1 481 ? 8.995 5.021 12.162 1.00 87.81 481 ALA A C 1
ATOM 3699 O O . ALA A 1 481 ? 9.500 3.975 11.756 1.00 87.81 481 ALA A O 1
ATOM 3700 N N . TYR A 1 482 ? 7.905 5.542 11.591 1.00 90.56 482 TYR A N 1
ATOM 3701 C CA . TYR A 1 482 ? 7.259 4.970 10.401 1.00 90.56 482 TYR A CA 1
ATOM 3702 C C . TYR A 1 482 ? 8.081 5.236 9.137 1.00 90.56 482 TYR A C 1
ATOM 3704 O O . TYR A 1 482 ? 8.283 4.323 8.342 1.00 90.56 482 TYR A O 1
ATOM 3712 N N . LEU A 1 483 ? 8.644 6.442 9.001 1.00 88.31 483 LEU A N 1
ATOM 3713 C CA . LEU A 1 483 ? 9.555 6.768 7.897 1.00 88.31 483 LEU A CA 1
ATOM 3714 C C . LEU A 1 483 ? 10.835 5.926 7.959 1.00 88.31 483 LEU A C 1
ATOM 3716 O O . LEU A 1 483 ? 11.268 5.381 6.947 1.00 88.31 483 LEU A O 1
ATOM 3720 N N . ILE A 1 484 ? 11.422 5.782 9.152 1.00 87.94 484 ILE A N 1
ATOM 3721 C CA . ILE A 1 484 ? 12.609 4.939 9.362 1.00 87.94 484 ILE A CA 1
ATOM 3722 C C . ILE A 1 484 ? 12.303 3.488 8.981 1.00 87.94 484 ILE A C 1
ATOM 3724 O O . ILE A 1 484 ? 13.029 2.907 8.183 1.00 87.94 484 ILE A O 1
ATOM 3728 N N . GLN A 1 485 ? 11.199 2.931 9.491 1.00 90.25 485 GLN A N 1
ATOM 3729 C CA . GLN A 1 485 ? 10.811 1.550 9.203 1.00 90.25 485 GLN A CA 1
ATOM 3730 C C . GLN A 1 485 ? 10.621 1.318 7.705 1.00 90.25 485 GLN A C 1
ATOM 3732 O O . GLN A 1 485 ? 11.101 0.313 7.198 1.00 90.25 485 GLN A O 1
ATOM 3737 N N . PHE A 1 486 ? 9.951 2.236 7.003 1.00 90.50 486 PHE A N 1
ATOM 3738 C CA . PHE A 1 486 ? 9.787 2.160 5.553 1.00 90.50 486 PHE A CA 1
ATOM 3739 C C . PHE A 1 486 ? 11.138 2.089 4.832 1.00 90.50 486 PHE A C 1
ATOM 3741 O O . PHE A 1 486 ? 11.339 1.258 3.952 1.00 90.50 486 PHE A O 1
ATOM 3748 N N . ASN A 1 487 ? 12.091 2.928 5.235 1.00 83.69 487 ASN A N 1
ATOM 3749 C CA . ASN A 1 487 ? 13.409 3.000 4.608 1.00 83.69 487 ASN A CA 1
ATOM 3750 C C . ASN A 1 487 ? 14.307 1.790 4.896 1.00 83.69 487 ASN A C 1
ATOM 3752 O O . ASN A 1 487 ? 15.232 1.525 4.131 1.00 83.69 487 ASN A O 1
ATOM 3756 N N . GLU A 1 488 ? 14.056 1.074 5.990 1.00 85.31 488 GLU A N 1
ATOM 3757 C CA . GLU A 1 488 ? 14.785 -0.141 6.367 1.00 85.31 488 GLU A CA 1
ATOM 3758 C C . GLU A 1 488 ? 14.288 -1.393 5.627 1.00 85.31 488 GLU A C 1
ATOM 3760 O O . GLU A 1 488 ? 14.895 -2.457 5.750 1.00 85.31 488 GLU A O 1
ATOM 3765 N N . LEU A 1 489 ? 13.206 -1.295 4.847 1.00 84.50 489 LEU A N 1
ATOM 3766 C CA . LEU A 1 489 ? 12.695 -2.422 4.073 1.00 84.50 489 LEU A CA 1
ATOM 3767 C C . LEU A 1 489 ? 13.610 -2.720 2.879 1.00 84.50 489 LEU A C 1
ATOM 3769 O O . LEU A 1 489 ? 13.627 -1.990 1.886 1.00 84.50 489 LEU A O 1
ATOM 3773 N N . ASP A 1 490 ? 14.326 -3.846 2.958 1.00 81.88 490 ASP A N 1
ATOM 3774 C CA . ASP A 1 490 ? 15.222 -4.321 1.895 1.00 81.88 490 ASP A CA 1
ATOM 3775 C C . ASP A 1 490 ? 14.502 -4.426 0.542 1.00 81.88 490 ASP A C 1
ATOM 3777 O O . ASP A 1 490 ? 15.055 -4.015 -0.474 1.00 81.88 490 ASP A O 1
ATOM 3781 N N . CYS A 1 491 ? 13.238 -4.865 0.530 1.00 80.25 491 CYS A N 1
ATOM 3782 C CA . CYS A 1 491 ? 12.438 -4.982 -0.690 1.00 80.25 491 CYS A CA 1
ATOM 3783 C C . CYS A 1 491 ? 12.188 -3.634 -1.394 1.00 80.25 491 CYS A C 1
ATOM 3785 O O . CYS A 1 491 ? 12.114 -3.586 -2.620 1.00 80.25 491 CYS A O 1
ATOM 3787 N N . ILE A 1 492 ? 12.109 -2.523 -0.653 1.00 81.38 492 ILE A N 1
ATOM 3788 C CA . ILE A 1 492 ? 11.945 -1.178 -1.228 1.00 81.38 492 ILE A CA 1
ATOM 3789 C C . ILE A 1 492 ? 13.256 -0.701 -1.849 1.00 81.38 492 ILE A C 1
ATOM 3791 O O . ILE A 1 492 ? 13.253 -0.091 -2.924 1.00 81.38 492 ILE A O 1
ATOM 3795 N N . ARG A 1 493 ? 14.385 -1.005 -1.197 1.00 81.19 493 ARG A N 1
ATOM 3796 C CA . ARG A 1 493 ? 15.715 -0.737 -1.752 1.00 81.19 493 ARG A CA 1
ATOM 3797 C C . ARG A 1 493 ? 15.935 -1.534 -3.036 1.00 81.19 493 ARG A C 1
ATOM 3799 O O . ARG A 1 493 ? 16.291 -0.941 -4.045 1.00 81.19 493 ARG A O 1
ATOM 3806 N N . GLU A 1 494 ? 15.666 -2.836 -3.008 1.00 81.00 494 GLU A N 1
ATOM 3807 C CA . GLU A 1 494 ? 15.811 -3.734 -4.160 1.00 81.00 494 GLU A CA 1
ATOM 3808 C C . GLU A 1 494 ? 14.929 -3.307 -5.336 1.00 81.00 494 GLU A C 1
ATOM 3810 O O . GLU A 1 494 ? 15.381 -3.297 -6.479 1.00 81.00 494 GLU A O 1
ATOM 3815 N N . PHE A 1 495 ? 13.693 -2.881 -5.070 1.00 81.44 495 PHE A N 1
ATOM 3816 C CA . PHE A 1 495 ? 12.810 -2.350 -6.105 1.00 81.44 495 PHE A CA 1
ATOM 3817 C C . PHE A 1 495 ? 13.327 -1.039 -6.708 1.00 81.44 495 PHE A C 1
ATOM 3819 O O . PHE A 1 495 ? 13.282 -0.854 -7.923 1.00 81.44 495 PHE A O 1
ATOM 3826 N N . SER A 1 496 ? 13.865 -0.145 -5.876 1.00 82.50 496 SER A N 1
ATOM 3827 C CA . SER A 1 496 ? 14.478 1.105 -6.344 1.00 82.50 496 SER A CA 1
ATOM 3828 C C . SER A 1 496 ? 15.721 0.824 -7.197 1.00 82.50 496 SER A C 1
ATOM 3830 O O . SER A 1 496 ? 15.872 1.404 -8.270 1.00 82.50 496 SER A O 1
ATOM 3832 N N . ASP A 1 497 ? 16.566 -0.123 -6.770 1.00 81.44 497 ASP A N 1
ATOM 3833 C CA . ASP A 1 497 ? 17.716 -0.602 -7.543 1.00 81.44 497 ASP A CA 1
ATOM 3834 C C . ASP A 1 497 ? 17.256 -1.168 -8.897 1.00 81.44 497 ASP A C 1
ATOM 3836 O O . ASP A 1 497 ? 17.774 -0.772 -9.940 1.00 81.44 497 ASP A O 1
ATOM 3840 N N . MET A 1 498 ? 16.236 -2.029 -8.908 1.00 82.12 498 MET A N 1
ATOM 3841 C CA . MET A 1 498 ? 15.681 -2.606 -10.135 1.00 82.12 498 MET A CA 1
ATOM 3842 C C . MET A 1 498 ? 15.220 -1.527 -11.124 1.00 82.12 498 MET A C 1
ATOM 3844 O O . MET A 1 498 ? 15.526 -1.626 -12.310 1.00 82.12 498 MET A O 1
ATOM 3848 N N . ILE A 1 499 ? 14.505 -0.496 -10.661 1.00 80.56 499 ILE A N 1
ATOM 3849 C CA . ILE A 1 499 ? 14.059 0.615 -11.518 1.00 80.56 499 ILE A CA 1
ATOM 3850 C C . ILE A 1 499 ? 15.262 1.410 -12.032 1.00 80.56 499 ILE A C 1
ATOM 3852 O O . ILE A 1 499 ? 15.345 1.720 -13.220 1.00 80.56 499 ILE A O 1
ATOM 3856 N N . TYR A 1 500 ? 16.208 1.730 -11.152 1.00 78.81 500 TYR A N 1
ATOM 3857 C CA . TYR A 1 500 ? 17.339 2.585 -11.491 1.00 78.81 500 TYR A CA 1
ATOM 3858 C C . TYR A 1 500 ? 18.307 1.921 -12.489 1.00 78.81 500 TYR A C 1
ATOM 3860 O O . TYR A 1 500 ? 18.847 2.589 -13.373 1.00 78.81 500 TYR A O 1
ATOM 3868 N N . TYR A 1 501 ? 18.508 0.604 -12.383 1.00 78.12 501 TYR A N 1
ATOM 3869 C CA . TYR A 1 501 ? 19.406 -0.160 -13.258 1.00 78.12 501 TYR A CA 1
ATOM 3870 C C . TYR A 1 501 ? 18.709 -0.795 -14.471 1.00 78.12 501 TYR A C 1
ATOM 3872 O O . TYR A 1 501 ? 19.365 -1.492 -15.240 1.00 78.12 501 TYR A O 1
ATOM 3880 N N . ARG A 1 502 ? 17.411 -0.536 -14.695 1.00 68.00 502 ARG A N 1
ATOM 3881 C CA . ARG A 1 502 ? 16.555 -1.229 -15.683 1.00 68.00 502 ARG A CA 1
ATOM 3882 C C . ARG A 1 502 ? 16.989 -1.130 -17.162 1.00 68.00 502 ARG A C 1
ATOM 3884 O O . ARG A 1 502 ? 16.282 -1.653 -18.012 1.00 68.00 502 ARG A O 1
ATOM 3891 N N . SER A 1 503 ? 18.096 -0.468 -17.524 1.00 46.88 503 SER A N 1
ATOM 3892 C CA . SER A 1 503 ? 18.560 -0.404 -18.922 1.00 46.88 503 SER A CA 1
ATOM 3893 C C . SER A 1 503 ? 20.014 0.072 -19.074 1.00 46.88 503 SER A C 1
ATOM 3895 O O . SER A 1 503 ? 20.260 1.275 -19.206 1.00 46.88 503 SER A O 1
ATOM 3897 N N . GLU A 1 504 ? 20.943 -0.886 -19.154 1.00 44.53 504 GLU A N 1
ATOM 3898 C CA . GLU A 1 504 ? 22.128 -0.831 -20.041 1.00 44.53 504 GLU A CA 1
ATOM 3899 C C . GLU A 1 504 ? 22.039 -1.854 -21.199 1.00 44.53 504 GLU A C 1
ATOM 3901 O O . GLU A 1 504 ? 22.672 -1.660 -22.234 1.00 44.53 504 GLU A O 1
ATOM 3906 N N . GLU A 1 505 ? 21.205 -2.898 -21.096 1.00 38.94 505 GLU A N 1
ATOM 3907 C CA . GLU A 1 505 ? 21.085 -3.942 -22.133 1.00 38.94 505 GLU A CA 1
ATOM 3908 C C . GLU A 1 505 ? 20.419 -3.450 -23.431 1.00 38.94 505 GLU A C 1
ATOM 3910 O O . GLU A 1 505 ? 20.768 -3.911 -24.515 1.00 38.94 505 GLU A O 1
ATOM 3915 N N . ALA A 1 506 ? 19.501 -2.480 -23.355 1.00 36.38 506 ALA A N 1
ATOM 3916 C CA . ALA A 1 506 ? 18.789 -1.985 -24.535 1.00 36.38 506 ALA A CA 1
ATOM 3917 C C . ALA A 1 506 ? 19.641 -1.047 -25.415 1.00 36.38 506 ALA A C 1
ATOM 3919 O O . ALA A 1 506 ? 19.493 -1.063 -26.634 1.00 36.38 506 ALA A O 1
ATOM 3920 N N . ASP A 1 507 ? 20.565 -0.272 -24.836 1.00 36.31 507 ASP A N 1
ATOM 3921 C CA . ASP A 1 507 ? 21.308 0.772 -25.565 1.00 36.31 507 ASP A CA 1
ATOM 3922 C C . ASP A 1 507 ? 22.734 0.365 -25.975 1.00 36.31 507 ASP A C 1
ATOM 3924 O O . ASP A 1 507 ? 23.259 0.918 -26.942 1.00 36.31 507 ASP A O 1
ATOM 3928 N N . ASN A 1 508 ? 23.355 -0.651 -25.358 1.00 35.78 508 ASN A N 1
ATOM 3929 C CA . ASN A 1 508 ? 24.609 -1.209 -25.894 1.00 35.78 508 ASN A CA 1
ATOM 3930 C C . ASN A 1 508 ? 24.415 -1.857 -27.279 1.00 35.78 508 ASN A C 1
ATOM 3932 O O . ASN A 1 508 ? 25.373 -1.965 -28.036 1.00 35.78 508 ASN A O 1
ATOM 3936 N N . SER A 1 509 ? 23.173 -2.201 -27.642 1.00 34.16 509 SER A N 1
ATOM 3937 C CA . SER A 1 509 ? 22.800 -2.618 -29.001 1.00 34.16 509 SER A CA 1
ATOM 3938 C C . SER A 1 509 ? 22.695 -1.460 -30.010 1.00 34.16 509 SER A C 1
ATOM 3940 O O . SER A 1 509 ? 22.689 -1.701 -31.214 1.00 34.16 509 SER A O 1
ATOM 3942 N N . ARG A 1 510 ? 22.629 -0.205 -29.536 1.00 30.33 510 ARG A N 1
ATOM 3943 C CA . ARG A 1 510 ? 22.511 1.015 -30.359 1.00 30.33 510 ARG A CA 1
ATOM 3944 C C . ARG A 1 510 ? 23.815 1.796 -30.508 1.00 30.33 510 ARG A C 1
ATOM 3946 O O . ARG A 1 510 ? 23.975 2.515 -31.482 1.00 30.33 510 ARG A O 1
ATOM 3953 N N . VAL A 1 511 ? 24.745 1.681 -29.558 1.00 30.56 511 VAL A N 1
ATOM 3954 C CA . VAL A 1 511 ? 26.026 2.421 -29.592 1.00 30.56 511 VAL A CA 1
ATOM 3955 C C . VAL A 1 511 ? 27.099 1.693 -30.418 1.00 30.56 511 VAL A C 1
ATOM 3957 O O . VAL A 1 511 ? 28.049 2.314 -30.880 1.00 30.56 511 VAL A O 1
ATOM 3960 N N . SER A 1 512 ? 26.941 0.394 -30.694 1.00 29.48 512 SER A N 1
ATOM 3961 C CA . SER A 1 512 ? 27.839 -0.358 -31.585 1.00 29.48 512 SER A CA 1
ATOM 3962 C C . SER A 1 512 ? 27.571 -0.150 -33.085 1.00 29.48 512 SER A C 1
ATOM 3964 O O . SER A 1 512 ? 28.164 -0.855 -33.896 1.00 29.48 512 SER A O 1
ATOM 3966 N N . SER A 1 513 ? 26.680 0.770 -33.471 1.00 31.86 513 SER A N 1
ATOM 3967 C CA . SER A 1 513 ? 26.240 0.953 -34.864 1.00 31.86 513 SER A CA 1
ATOM 3968 C C . SER A 1 513 ? 26.534 2.336 -35.465 1.00 31.86 513 SER A C 1
ATOM 3970 O O . SER A 1 513 ? 25.887 2.704 -36.436 1.00 31.86 513 SER A O 1
ATOM 3972 N N . GLU A 1 514 ? 27.484 3.114 -34.931 1.00 33.62 514 GLU A N 1
ATOM 3973 C CA . GLU A 1 514 ? 27.844 4.437 -35.495 1.00 33.62 514 GLU A CA 1
ATOM 3974 C C . GLU A 1 514 ? 29.012 4.434 -36.510 1.00 33.62 514 GLU A C 1
ATOM 3976 O O . GLU A 1 514 ? 29.437 5.492 -36.959 1.00 33.62 514 GLU A O 1
ATOM 3981 N N . GLU A 1 515 ? 29.468 3.275 -36.995 1.00 34.22 515 GLU A N 1
ATOM 3982 C CA . GLU A 1 515 ? 30.220 3.185 -38.262 1.00 34.22 515 GLU A CA 1
ATOM 3983 C C . GLU A 1 515 ? 29.459 2.291 -39.250 1.00 34.22 515 GLU A C 1
ATOM 3985 O O . GLU A 1 515 ? 29.694 1.090 -39.363 1.00 34.22 515 GLU A O 1
ATOM 3990 N N . GLY A 1 516 ? 28.498 2.901 -39.945 1.00 29.08 516 GLY A N 1
ATOM 3991 C CA . GLY A 1 516 ? 27.694 2.282 -40.996 1.00 29.08 516 GLY A CA 1
ATOM 3992 C C . GLY A 1 516 ? 26.253 2.779 -40.943 1.00 29.08 516 GLY A C 1
ATOM 3993 O O . GLY A 1 516 ? 25.559 2.547 -39.958 1.00 29.08 516 GLY A O 1
ATOM 3994 N N . GLU A 1 517 ? 25.806 3.468 -41.997 1.00 33.22 517 GLU A N 1
ATOM 3995 C CA . GLU A 1 517 ? 24.393 3.806 -42.249 1.00 33.22 517 GLU A CA 1
ATOM 3996 C C . GLU A 1 517 ? 23.449 2.625 -41.945 1.00 33.22 517 GLU A C 1
ATOM 3998 O O . GLU A 1 517 ? 23.892 1.477 -42.015 1.00 33.22 517 GLU A O 1
ATOM 4003 N N . PRO A 1 518 ? 22.165 2.870 -41.597 1.00 39.66 518 PRO A N 1
ATOM 4004 C CA . PRO A 1 518 ? 21.317 1.932 -40.862 1.00 39.66 518 PRO A CA 1
ATOM 4005 C C . PRO A 1 518 ? 20.937 0.707 -41.706 1.00 39.66 518 PRO A C 1
ATOM 4007 O O . PRO A 1 518 ? 19.817 0.560 -42.180 1.00 39.66 518 PRO A O 1
ATOM 4010 N N . ALA A 1 519 ? 21.873 -0.224 -41.848 1.00 35.38 519 ALA A N 1
ATOM 4011 C CA . ALA A 1 519 ? 21.743 -1.415 -42.674 1.00 35.38 519 ALA A CA 1
ATOM 4012 C C . ALA A 1 519 ? 21.029 -2.569 -41.949 1.00 35.38 519 ALA A C 1
ATOM 4014 O O . ALA A 1 519 ? 20.922 -3.662 -42.487 1.00 35.38 519 ALA A O 1
ATOM 4015 N N . GLY A 1 520 ? 20.522 -2.366 -40.729 1.00 37.25 520 GLY A N 1
ATOM 4016 C CA . GLY A 1 520 ? 19.941 -3.450 -39.932 1.00 37.25 520 GLY A CA 1
ATOM 4017 C C . GLY A 1 520 ? 18.583 -3.940 -40.436 1.00 37.25 520 GLY A C 1
ATOM 4018 O O . GLY A 1 520 ? 18.345 -5.139 -40.453 1.00 37.25 520 GLY A O 1
ATOM 4019 N N . LEU A 1 521 ? 17.686 -3.044 -40.858 1.00 34.81 521 LEU A N 1
ATOM 4020 C CA . LEU A 1 521 ? 16.332 -3.443 -41.265 1.00 34.81 521 LEU A CA 1
ATOM 4021 C C . LEU A 1 521 ? 16.183 -3.565 -42.788 1.00 34.81 521 LEU A C 1
ATOM 4023 O O . LEU A 1 521 ? 15.538 -4.498 -43.258 1.00 34.81 521 LEU A O 1
ATOM 4027 N N . GLU A 1 522 ? 16.811 -2.674 -43.562 1.00 35.00 522 GLU A N 1
ATOM 4028 C CA . GLU A 1 522 ? 16.757 -2.708 -45.031 1.00 35.00 522 GLU A CA 1
ATOM 4029 C C . GLU A 1 522 ? 17.582 -3.854 -45.626 1.00 35.00 522 GLU A C 1
ATOM 4031 O O . GLU A 1 522 ? 17.093 -4.510 -46.539 1.00 35.00 522 GLU A O 1
ATOM 4036 N N . ALA A 1 523 ? 18.751 -4.205 -45.069 1.00 38.06 523 ALA A N 1
ATOM 4037 C CA . ALA A 1 523 ? 19.510 -5.363 -45.559 1.00 38.06 523 ALA A CA 1
ATOM 4038 C C . ALA A 1 523 ? 18.822 -6.699 -45.224 1.00 38.06 523 ALA A C 1
ATOM 4040 O O . ALA A 1 523 ? 18.896 -7.639 -46.011 1.00 38.06 523 ALA A O 1
ATOM 4041 N N . ILE A 1 524 ? 18.099 -6.778 -44.097 1.00 37.59 524 ILE A N 1
ATOM 4042 C CA . ILE A 1 524 ? 17.287 -7.957 -43.743 1.00 37.59 524 ILE A CA 1
ATOM 4043 C C . ILE A 1 524 ? 16.067 -8.061 -44.667 1.00 37.59 524 ILE A C 1
ATOM 4045 O O . ILE A 1 524 ? 15.743 -9.147 -45.140 1.00 37.59 524 ILE A O 1
ATOM 4049 N N . MET A 1 525 ? 15.421 -6.938 -44.984 1.00 37.62 525 MET A N 1
ATOM 4050 C CA . MET A 1 525 ? 14.303 -6.896 -45.931 1.00 37.62 525 MET A CA 1
ATOM 4051 C C . MET A 1 525 ? 14.733 -7.216 -47.372 1.00 37.62 525 MET A C 1
ATOM 4053 O O . MET A 1 525 ? 14.008 -7.909 -48.082 1.00 37.62 525 MET A O 1
ATOM 4057 N N . GLN A 1 526 ? 15.910 -6.752 -47.800 1.00 40.62 526 GLN A N 1
ATOM 4058 C CA . GLN A 1 526 ? 16.440 -6.968 -49.148 1.00 40.62 526 GLN A CA 1
ATOM 4059 C C . GLN A 1 526 ? 16.964 -8.402 -49.334 1.00 40.62 526 GLN A C 1
ATOM 4061 O O . GLN A 1 526 ? 16.685 -9.013 -50.362 1.00 40.62 526 GLN A O 1
ATOM 4066 N N . ALA A 1 527 ? 17.571 -9.001 -48.300 1.00 39.78 527 ALA A N 1
ATOM 4067 C CA . ALA A 1 527 ? 17.932 -10.423 -48.290 1.00 39.78 527 ALA A CA 1
ATOM 4068 C C . ALA A 1 527 ? 16.701 -11.352 -48.301 1.00 39.78 527 ALA A C 1
ATOM 4070 O O . ALA A 1 527 ? 16.723 -12.409 -48.931 1.00 39.78 527 ALA A O 1
ATOM 4071 N N . LEU A 1 528 ? 15.601 -10.951 -47.650 1.00 38.22 528 LEU A N 1
ATOM 4072 C CA . LEU A 1 528 ? 14.326 -11.680 -47.703 1.00 38.22 528 LEU A CA 1
ATOM 4073 C C . LEU A 1 528 ? 13.607 -11.517 -49.055 1.00 38.22 528 LEU A C 1
ATOM 4075 O O . LEU A 1 528 ? 12.893 -12.427 -49.473 1.00 38.22 528 LEU A O 1
ATOM 4079 N N . ALA A 1 529 ? 13.808 -10.397 -49.756 1.00 40.56 529 ALA A N 1
ATOM 4080 C CA . ALA A 1 529 ? 13.254 -10.166 -51.091 1.00 40.56 529 ALA A CA 1
ATOM 4081 C C . ALA A 1 529 ? 14.022 -10.922 -52.194 1.00 40.56 529 ALA A C 1
ATOM 4083 O O . ALA A 1 529 ? 13.389 -11.507 -53.073 1.00 40.56 529 ALA A O 1
ATOM 4084 N N . GLU A 1 530 ? 15.356 -10.979 -52.120 1.00 44.31 530 GLU A N 1
ATOM 4085 C CA . GLU A 1 530 ? 16.202 -11.728 -53.065 1.00 44.31 530 GLU A CA 1
ATOM 4086 C C . GLU A 1 530 ? 16.024 -13.252 -52.912 1.00 44.31 530 GLU A C 1
ATOM 4088 O O . GLU A 1 530 ? 15.900 -13.961 -53.912 1.00 44.31 530 GLU A O 1
ATOM 4093 N N . ALA A 1 531 ? 15.870 -13.753 -51.677 1.00 39.62 531 ALA A N 1
ATOM 4094 C CA . ALA A 1 531 ? 15.558 -15.164 -51.416 1.00 39.62 531 ALA A CA 1
ATOM 4095 C C . ALA A 1 531 ? 14.171 -15.583 -51.955 1.00 39.62 531 ALA A C 1
ATOM 4097 O O . ALA A 1 531 ? 13.990 -16.708 -52.424 1.00 39.62 531 ALA A O 1
ATOM 4098 N N . ALA A 1 532 ? 13.198 -14.663 -51.953 1.00 37.66 532 ALA A N 1
ATOM 4099 C CA . ALA A 1 532 ? 11.860 -14.893 -52.501 1.00 37.66 532 ALA A CA 1
ATOM 4100 C C . ALA A 1 532 ? 11.814 -14.878 -54.048 1.00 37.66 532 ALA A C 1
ATOM 4102 O O . ALA A 1 532 ? 10.914 -15.480 -54.646 1.00 37.66 532 ALA A O 1
ATOM 4103 N N . GLU A 1 533 ? 12.767 -14.218 -54.721 1.00 37.84 533 GLU A N 1
ATOM 4104 C CA . GLU A 1 533 ? 12.926 -14.281 -56.185 1.00 37.84 533 GLU A CA 1
ATOM 4105 C C . GLU A 1 533 ? 13.670 -15.546 -56.643 1.00 37.84 533 GLU A C 1
ATOM 4107 O O . GLU A 1 533 ? 13.298 -16.131 -57.669 1.00 37.84 533 GLU A O 1
ATOM 4112 N N . GLU A 1 534 ? 14.634 -16.040 -55.858 1.00 39.91 534 GLU A N 1
ATOM 4113 C CA . GLU A 1 534 ? 15.331 -17.304 -56.133 1.00 39.91 534 GLU A CA 1
ATOM 4114 C C . GLU A 1 534 ? 14.382 -18.517 -56.056 1.00 39.91 534 GLU A C 1
ATOM 4116 O O . GLU A 1 534 ? 14.378 -19.344 -56.976 1.00 39.91 534 GLU A O 1
ATOM 4121 N N . GLU A 1 535 ? 13.478 -18.578 -55.066 1.00 37.91 535 GLU A N 1
ATOM 4122 C CA . GLU A 1 535 ? 12.448 -19.634 -54.972 1.00 37.91 535 GLU A CA 1
ATOM 4123 C C . GLU A 1 535 ? 11.390 -19.566 -56.091 1.00 37.91 535 GLU A C 1
ATOM 4125 O O . GLU A 1 535 ? 10.885 -20.597 -56.542 1.00 37.91 535 GLU A O 1
ATOM 4130 N N . ARG A 1 536 ? 11.081 -18.373 -56.623 1.00 36.28 536 ARG A N 1
ATOM 4131 C CA . ARG A 1 536 ? 10.195 -18.237 -57.798 1.00 36.28 536 ARG A CA 1
ATOM 4132 C C . ARG A 1 536 ? 10.845 -18.702 -59.100 1.00 36.28 536 ARG A C 1
ATOM 4134 O O . ARG A 1 536 ? 10.125 -19.098 -60.020 1.00 36.28 536 ARG A O 1
ATOM 4141 N N . SER A 1 537 ? 12.174 -18.646 -59.191 1.00 39.12 537 SER A N 1
ATOM 4142 C CA . SER A 1 537 ? 12.934 -19.107 -60.359 1.00 39.12 537 SER A CA 1
ATOM 4143 C C . SER A 1 537 ? 13.182 -20.623 -60.346 1.00 39.12 537 SER A C 1
ATOM 4145 O O . SER A 1 537 ? 13.148 -21.245 -61.409 1.00 39.12 537 SER A O 1
ATOM 4147 N N . SER A 1 538 ? 13.319 -21.235 -59.160 1.00 40.25 538 SER A N 1
ATOM 4148 C CA . SER A 1 538 ? 13.480 -22.690 -59.009 1.00 40.25 538 SER A CA 1
ATOM 4149 C C . SER A 1 538 ? 12.164 -23.467 -59.144 1.00 40.25 538 SER A C 1
ATOM 4151 O O . SER A 1 538 ? 12.185 -24.624 -59.541 1.00 40.25 538 SER A O 1
ATOM 4153 N N . ALA A 1 539 ? 11.011 -22.821 -58.924 1.00 41.16 539 ALA A N 1
ATOM 4154 C CA . ALA A 1 539 ? 9.681 -23.402 -59.142 1.00 41.16 539 ALA A CA 1
ATOM 4155 C C . ALA A 1 539 ? 9.202 -23.395 -60.618 1.00 41.16 539 ALA A C 1
ATOM 4157 O O . ALA A 1 539 ? 8.068 -23.790 -60.902 1.00 41.16 539 ALA A O 1
ATOM 4158 N N . LYS A 1 540 ? 10.028 -22.924 -61.568 1.00 43.47 540 LYS A N 1
ATOM 4159 C CA . LYS A 1 540 ? 9.736 -22.920 -63.020 1.00 43.47 540 LYS A CA 1
ATOM 4160 C C . LYS A 1 540 ? 10.660 -23.814 -63.864 1.00 43.47 540 LYS A C 1
ATOM 4162 O O . LYS A 1 540 ? 10.469 -23.860 -65.082 1.00 43.47 540 LYS A O 1
ATOM 4167 N N . ALA A 1 541 ? 11.610 -24.512 -63.248 1.00 39.03 541 ALA A N 1
ATOM 4168 C CA . ALA A 1 541 ? 12.404 -25.588 -63.847 1.00 39.03 541 ALA A CA 1
ATOM 4169 C C . ALA A 1 541 ? 11.985 -26.922 -63.220 1.00 39.03 541 ALA A C 1
ATOM 4171 O O . ALA A 1 541 ? 12.003 -27.938 -63.953 1.00 39.03 541 ALA A O 1
#

Secondary structure (DSSP, 8-state):
-EEEEEEE--HHHHH-HHHHHHHHHHHHHHHTT--GGG-EEEEEE-S--EETTEE---EEEEEEESS--S-HHHHHHHHHHHHHHH---GGGEEEEEEEPPTTT-EETTEETHHHHHHHHHHHHHHHT--HHHHHHHHH-GGGGGGTHHHHHHHHHHHHHHHHHHHHHHHHHHHHHHHHHHTT-SSS------HHHHHHHHHHHHHHHHHHHHSSHHHHHHHHHHHTTHIIIIIIHHHHHHH--STTHHHHHHHHHHHHHHHHHHHHHHHHHHHHHHHHHHHHHHHHHHHHHHHHHHHHHHHHHH--S-----TT---HHHHHHHHHHHHHHHHHHHTSHHHHHHHHHHHHHHHHHHPPPTT-EE-HHHHHHHHHHHHHHHHHHHS-TT-SS-HHHHHSPPPPTT-TTHHHHHHHHHHHHSHHHHHHHHHHHHHHHHHHHHHHHHHTT--STT--EEGGGTHHHHHHHIIIIIT--STT-HHHHHHHT-HHHHHHHHHHHTS-STTTHHHHTTSSSSSHHHHHHHHHHHHHHHHHHHHTT-

Mean predicted aligned error: 19.59 Å

InterPro domains:
  IPR001398 Macrophage migration inhibitory factor [PF01187] (2-113)
  IPR001398 Macrophage migration inhibitory factor [PTHR11954] (1-112)
  IPR014347 Tautomerase/MIF superfamily [G3DSA:3.30.429.10] (1-113)
  IPR014347 Tautomerase/MIF superfamily [SSF55331] (2-113)

Organism: Perkinsus olseni (NCBI:txid32597)